Protein AF-0000000079733420 (afdb_homodimer)

Organism: Coffea canephora (NCBI:txid49390)

Secondary structure (DSSP, 8-state):
--SHHHHHHHHHHHHHHHS-TT----------S----HHHHHHHHHH---HHHHHHHHHHHHHHHHS-HHHHHHHHHHHHHHTT-EEEEEEEEE--TTS---EEEEEEEEEEE-SSSTT-EEEEEEETTTGGGG--SS--HHHHHHHHHS-SSEEE-HHHHHHHHHHHHHHHHHHHHHTT----GGGSHHHHHHHHH-S-EEEEP-------/--SHHHHHHHHHHHHHHHS-TT----------S----HHHHHHHHHH---HHHHHHHHHHHHHHHHS-HHHHHHHHHHHHHHTT-EEEEEEEEE--TTS---EEEEEEEEEEE-SSSTT-EEEEEEETTTGGGG--SS--HHHHHHHHTS-SSEEE-HHHHHHHHHHHHHHHHHHHHHTT----GGGSHHHHHHHHH-S-EEEEP-------

Radius of gyration: 23.43 Å; Cα contacts (8 Å, |Δi|>4): 504; chains: 2; bounding box: 50×66×61 Å

Sequence (424 aa):
MSSSDDEKLSQMIRDYIELDPSSPISSSKSLQVDQKSSFMYLQEILERVTVAESEILRKIFLYWKDLEPSKLRKWVVMNLGKDYYDASLCRTSWVTKFNRSSGEYEYIDVMMKNDATSDGAVRLIVDIDFRSQFELARPTPEYEELSNSLPSIFVGTELKLEKIISLVCSAAKESLRERGLHVPPWRKARYMHSKWLSENCKKISFPELGTIMSSSDDEKLSQMIRDYIELDPSSPISSSKSLQVDQKSSFMYLQEILERVTVAESEILRKIFLYWKDLEPSKLRKWVVMNLGKDYYDASLCRTSWVTKFNRSSGEYEYIDVMMKNDATSDGAVRLIVDIDFRSQFELARPTPEYEELSNSLPSIFVGTELKLEKIISLVCSAAKESLRERGLHVPPWRKARYMHSKWLSENCKKISFPELGTI

Foldseek 3Di:
DDDPVVVLLVLVVCVVVVVPLPPPPPPPPPPPPDDCPPVNVVVVVVSPADPVNSVVVVVVSVVVVVVPPVVVQVVVQLVCVVVVWPKFKKKFWDQPPPNPDTDMAIWMWTWDDDVVDNDDTAIKTKDQQPLSLLDDSDFDPVLVVVSVVDDRIDIGGLVVVLVSLVVSLVRVCVRQVVVVHHDDPSSHSVNVCRRGPNPRMDTDDDDNPPPD/DDDPVVVLLVVVVCVVVVVPLPPPPPPPPPPDPDDCPPVNVVVVVVSPADPVNSVVVVVVSVVVVVVPPVVVQVVVQLVCVVVVWPKFKKKFWDQDPVNPDTDMAIWMWTWDDDVVDNDDTAIKTKDQQPLSLLDDSDFDPVLVVVSVPDDRIDIGGLVVVLVSLVVSLVRVCVRQVVVVHHDDPSSHSVNVCRRGPNPRMDTDDDDNPPPD

Nearest PDB structures (foldseek):
  5lq6-assembly1_A  TM=3.287E-01  e=8.678E-01  Salmonella enterica
  8fny-assembly2_C  TM=2.662E-01  e=5.428E+00  Homo sapiens
  8fny-assembly1_A  TM=2.475E-01  e=5.116E+00  Homo sapiens
  8gm4-assembly1_A  TM=2.634E-01  e=6.876E+00  Homo sapiens
  8gm5-assembly1_A  TM=3.405E-01  e=4.259E+00  Homo sapiens

pLDDT: mean 72.01, std 22.73, range [22.3, 95.81]

Solvent-accessible surface area (backbone atoms only — not comparable to full-atom values): 24261 Å² total; per-residue (Å²): 136,70,72,62,72,59,43,53,62,43,42,58,47,38,52,58,59,60,47,40,90,68,65,64,78,60,81,64,72,80,68,67,91,68,81,72,50,74,52,57,56,50,49,55,58,69,65,65,65,51,71,70,35,50,51,54,50,51,50,50,49,51,48,50,61,58,50,29,64,63,54,52,51,48,49,51,31,50,53,37,39,73,72,71,41,55,45,38,40,31,36,16,54,45,75,43,95,73,82,60,67,66,51,71,31,76,37,36,38,34,52,36,78,37,79,88,47,90,83,43,70,43,62,31,42,36,30,83,60,40,28,69,73,63,65,63,96,74,56,37,71,69,43,47,54,45,44,66,67,44,50,48,60,38,57,36,38,67,68,58,48,51,53,48,43,50,52,50,24,52,45,48,46,52,27,28,48,75,68,72,43,78,75,52,67,80,54,33,48,71,46,53,42,39,48,80,69,38,86,52,57,42,76,55,86,70,80,73,75,73,83,123,136,71,71,61,73,59,45,55,61,44,42,58,47,38,52,58,57,59,46,40,88,66,63,64,76,65,77,61,73,79,68,68,92,67,83,74,51,73,52,58,57,49,49,54,58,68,66,67,67,49,71,70,37,48,51,55,50,50,51,52,50,53,46,49,62,58,49,29,64,64,54,52,49,47,48,51,30,52,52,37,39,74,71,71,41,54,44,38,40,32,35,16,57,46,76,42,87,84,78,54,71,63,49,72,32,76,38,35,39,32,54,37,77,39,79,87,48,92,83,44,70,43,62,32,42,35,30,82,61,40,27,69,73,63,64,63,96,74,57,36,72,68,43,45,55,45,44,64,66,45,51,49,61,38,57,36,38,67,68,57,48,49,53,48,42,53,52,50,25,52,45,48,46,53,26,29,48,76,69,73,42,78,75,54,67,80,54,33,47,71,46,54,42,37,48,79,67,37,87,54,59,42,77,54,86,69,81,73,74,70,83,124

Structure (mmCIF, N/CA/C/O backbone):
data_AF-0000000079733420-model_v1
#
loop_
_entity.id
_entity.type
_entity.pdbx_description
1 polymer 'Uncharacterized protein'
#
loop_
_atom_site.group_PDB
_atom_site.id
_atom_site.type_symbol
_atom_site.label_atom_id
_atom_site.label_alt_id
_atom_site.label_comp_id
_atom_site.label_asym_id
_atom_site.label_entity_id
_atom_site.label_seq_id
_atom_site.pdbx_PDB_ins_code
_atom_site.Cartn_x
_atom_site.Cartn_y
_atom_site.Cartn_z
_atom_site.occupancy
_atom_site.B_iso_or_equiv
_atom_site.auth_seq_id
_atom_site.auth_comp_id
_atom_site.auth_asym_id
_atom_site.auth_atom_id
_atom_site.pdbx_PDB_model_num
ATOM 1 N N . MET A 1 1 ? 20.828 -14.164 3.146 1 22.88 1 MET A N 1
ATOM 2 C CA . MET A 1 1 ? 19.922 -13.031 3.262 1 22.88 1 MET A CA 1
ATOM 3 C C . MET A 1 1 ? 20.109 -12.055 2.102 1 22.88 1 MET A C 1
ATOM 5 O O . MET A 1 1 ? 21.062 -11.273 2.092 1 22.88 1 MET A O 1
ATOM 9 N N . SER A 1 2 ? 19.938 -12.312 0.761 1 25.14 2 SER A N 1
ATOM 10 C CA . SER A 1 2 ? 20.844 -11.969 -0.325 1 25.14 2 SER A CA 1
ATOM 11 C C . SER A 1 2 ? 20.672 -10.516 -0.755 1 25.14 2 SER A C 1
ATOM 13 O O . SER A 1 2 ? 19.625 -9.906 -0.504 1 25.14 2 SER A O 1
ATOM 15 N N . SER A 1 3 ? 21.609 -9.914 -1.485 1 33.66 3 SER A N 1
ATOM 16 C CA . SER A 1 3 ? 21.969 -8.609 -2.029 1 33.66 3 SER A CA 1
ATOM 17 C C . SER A 1 3 ? 20.875 -8.055 -2.932 1 33.66 3 SER A C 1
ATOM 19 O O . SER A 1 3 ? 20.578 -6.859 -2.904 1 33.66 3 SER A O 1
ATOM 21 N N . SER A 1 4 ? 20.172 -9 -3.525 1 30.3 4 SER A N 1
ATOM 22 C CA . SER A 1 4 ? 19.453 -8.633 -4.742 1 30.3 4 SER A CA 1
ATOM 23 C C . SER A 1 4 ? 18.078 -8.047 -4.422 1 30.3 4 SER A C 1
ATOM 25 O O . SER A 1 4 ? 17.656 -7.066 -5.039 1 30.3 4 SER A O 1
ATOM 27 N N . ASP A 1 5 ? 17.5 -8.578 -3.537 1 29.23 5 ASP A N 1
ATOM 28 C CA . ASP A 1 5 ? 16.156 -8.094 -3.23 1 29.23 5 ASP A CA 1
ATOM 29 C C . ASP A 1 5 ? 16.219 -6.777 -2.455 1 29.23 5 ASP A C 1
ATOM 31 O O . ASP A 1 5 ? 15.25 -6.004 -2.465 1 29.23 5 ASP A O 1
ATOM 35 N N . ASP A 1 6 ? 17.25 -6.379 -1.826 1 35.16 6 ASP A N 1
ATOM 36 C CA . ASP A 1 6 ? 17.812 -5.137 -1.308 1 35.16 6 ASP A CA 1
ATOM 37 C C . ASP A 1 6 ? 18.047 -4.129 -2.432 1 35.16 6 ASP A C 1
ATOM 39 O O . ASP A 1 6 ? 17.812 -2.932 -2.258 1 35.16 6 ASP A O 1
ATOM 43 N N . GLU A 1 7 ? 18.266 -4.59 -3.6 1 36.72 7 GLU A N 1
ATOM 44 C CA . GLU A 1 7 ? 18.594 -3.754 -4.754 1 36.72 7 GLU A CA 1
ATOM 45 C C . GLU A 1 7 ? 17.328 -3.189 -5.398 1 36.72 7 GLU A C 1
ATOM 47 O O . GLU A 1 7 ? 17.281 -2.014 -5.766 1 36.72 7 GLU A O 1
ATOM 52 N N . LYS A 1 8 ? 16.297 -3.867 -5.43 1 31.86 8 LYS A N 1
ATOM 53 C CA . LYS A 1 8 ? 15.086 -3.41 -6.105 1 31.86 8 LYS A CA 1
ATOM 54 C C . LYS A 1 8 ? 14.312 -2.422 -5.238 1 31.86 8 LYS A C 1
ATOM 56 O O . LYS A 1 8 ? 13.875 -1.378 -5.723 1 31.86 8 LYS A O 1
ATOM 61 N N . LEU A 1 9 ? 14.094 -2.57 -4.047 1 32.12 9 LEU A N 1
ATOM 62 C CA . LEU A 1 9 ? 13.648 -1.549 -3.105 1 32.12 9 LEU A CA 1
ATOM 63 C C . LEU A 1 9 ? 14.641 -0.394 -3.049 1 32.12 9 LEU A C 1
ATOM 65 O O . LEU A 1 9 ? 14.242 0.773 -3.053 1 32.12 9 LEU A O 1
ATOM 69 N N . SER A 1 10 ? 15.836 -0.558 -3.221 1 34.22 10 SER A N 1
ATOM 70 C CA . SER A 1 10 ? 16.906 0.412 -3.428 1 34.22 10 SER A CA 1
ATOM 71 C C . SER A 1 10 ? 16.75 1.134 -4.762 1 34.22 10 SER A C 1
ATOM 73 O O . SER A 1 10 ? 16.969 2.346 -4.848 1 34.22 10 SER A O 1
ATOM 75 N N . GLN A 1 11 ? 16.312 0.5 -5.75 1 34.09 11 GLN A N 1
ATOM 76 C CA . GLN A 1 11 ? 16.109 1.166 -7.031 1 34.09 11 GLN A CA 1
ATOM 77 C C . GLN A 1 11 ? 14.836 2.014 -7.02 1 34.09 11 GLN A C 1
ATOM 79 O O . GLN A 1 11 ? 14.836 3.141 -7.52 1 34.09 11 GLN A O 1
ATOM 84 N N . MET A 1 12 ? 13.852 1.681 -6.48 1 33.12 12 MET A N 1
ATOM 85 C CA . MET A 1 12 ? 12.641 2.488 -6.375 1 33.12 12 MET A CA 1
ATOM 86 C C . MET A 1 12 ? 12.844 3.656 -5.418 1 33.12 12 MET A C 1
ATOM 88 O O . MET A 1 12 ? 12.414 4.777 -5.695 1 33.12 12 MET A O 1
ATOM 92 N N . ILE A 1 13 ? 13.586 3.445 -4.453 1 34.81 13 ILE A N 1
ATOM 93 C CA . ILE A 1 13 ? 14.117 4.496 -3.596 1 34.81 13 ILE A CA 1
ATOM 94 C C . ILE A 1 13 ? 15.156 5.312 -4.363 1 34.81 13 ILE A C 1
ATOM 96 O O . ILE A 1 13 ? 15.141 6.547 -4.324 1 34.81 13 ILE A O 1
ATOM 100 N N . ARG A 1 14 ? 16.062 4.723 -5.066 1 35 14 ARG A N 1
ATOM 101 C CA . ARG A 1 14 ? 17.031 5.418 -5.918 1 35 14 ARG A CA 1
ATOM 102 C C . ARG A 1 14 ? 16.312 6.172 -7.039 1 35 14 ARG A C 1
ATOM 104 O O . ARG A 1 14 ? 16.672 7.309 -7.352 1 35 14 ARG A O 1
ATOM 111 N N . ASP A 1 15 ? 15.492 5.602 -7.707 1 33.59 15 ASP A N 1
ATOM 112 C CA . ASP A 1 15 ? 14.719 6.336 -8.703 1 33.59 15 ASP A CA 1
ATOM 113 C C . ASP A 1 15 ? 13.984 7.512 -8.062 1 33.59 15 ASP A C 1
ATOM 115 O O . ASP A 1 15 ? 13.914 8.602 -8.641 1 33.59 15 ASP A O 1
ATOM 119 N N . TYR A 1 16 ? 13.375 7.367 -6.977 1 31.88 16 TYR A N 1
ATOM 120 C CA . TYR A 1 16 ? 12.82 8.477 -6.203 1 31.88 16 TYR A CA 1
ATOM 121 C C . TYR A 1 16 ? 13.914 9.438 -5.762 1 31.88 16 TYR A C 1
ATOM 123 O O . TYR A 1 16 ? 13.742 10.656 -5.824 1 31.88 16 TYR A O 1
ATOM 131 N N . ILE A 1 17 ? 14.969 8.93 -5.168 1 32.16 17 ILE A N 1
ATOM 132 C CA . ILE A 1 17 ? 16.125 9.758 -4.871 1 32.16 17 ILE A CA 1
ATOM 133 C C . ILE A 1 17 ? 16.719 10.312 -6.168 1 32.16 17 ILE A C 1
ATOM 135 O O . ILE A 1 17 ? 17.172 11.461 -6.215 1 32.16 17 ILE A O 1
ATOM 139 N N . GLU A 1 18 ? 16.953 9.406 -7.109 1 31.8 18 GLU A N 1
ATOM 140 C CA . GLU A 1 18 ? 17.5 9.891 -8.375 1 31.8 18 GLU A CA 1
ATOM 141 C C . GLU A 1 18 ? 16.516 10.797 -9.094 1 31.8 18 GLU A C 1
ATOM 143 O O . GLU A 1 18 ? 16.844 11.406 -10.109 1 31.8 18 GLU A O 1
ATOM 148 N N . LEU A 1 19 ? 15.266 10.555 -8.906 1 29.98 19 LEU A N 1
ATOM 149 C CA . LEU A 1 19 ? 14.555 11.75 -9.328 1 29.98 19 LEU A CA 1
ATOM 150 C C . LEU A 1 19 ? 15.164 13 -8.711 1 29.98 19 LEU A C 1
ATOM 152 O O . LEU A 1 19 ? 15.133 13.172 -7.488 1 29.98 19 LEU A O 1
ATOM 156 N N . ASP A 1 20 ? 16.312 13.133 -9.102 1 28.61 20 ASP A N 1
ATOM 157 C CA . ASP A 1 20 ? 17.031 14.391 -8.898 1 28.61 20 ASP A CA 1
ATOM 158 C C . ASP A 1 20 ? 16.062 15.539 -8.641 1 28.61 20 ASP A C 1
ATOM 160 O O . ASP A 1 20 ? 15.188 15.828 -9.469 1 28.61 20 ASP A O 1
ATOM 164 N N . PRO A 1 21 ? 15.828 15.859 -7.391 1 28.86 21 PRO A N 1
ATOM 165 C CA . PRO A 1 21 ? 15.164 17.156 -7.266 1 28.86 21 PRO A CA 1
ATOM 166 C C . PRO A 1 21 ? 15.531 18.109 -8.398 1 28.86 21 PRO A C 1
ATOM 168 O O . PRO A 1 21 ? 14.898 19.172 -8.547 1 28.86 21 PRO A O 1
ATOM 171 N N . SER A 1 22 ? 16.766 17.906 -8.859 1 29.06 22 SER A N 1
ATOM 172 C CA . SER A 1 22 ? 17.266 18.906 -9.797 1 29.06 22 SER A CA 1
ATOM 173 C C . SER A 1 22 ? 16.609 18.766 -11.164 1 29.06 22 SER A C 1
ATOM 175 O O . SER A 1 22 ? 16.906 19.531 -12.086 1 29.06 22 SER A O 1
ATOM 177 N N . SER A 1 23 ? 16.438 17.531 -11.578 1 27.56 23 SER A N 1
ATOM 178 C CA . SER A 1 23 ? 16.203 17.719 -13 1 27.56 23 SER A CA 1
ATOM 179 C C . SER A 1 23 ? 14.875 18.422 -13.258 1 27.56 23 SER A C 1
ATOM 181 O O . SER A 1 23 ? 13.812 17.906 -12.891 1 27.56 23 SER A O 1
ATOM 183 N N . PRO A 1 24 ? 15.016 19.672 -13.414 1 26.53 24 PRO A N 1
ATOM 184 C CA . PRO A 1 24 ? 13.953 20.578 -13.875 1 26.53 24 PRO A CA 1
ATOM 185 C C . PRO A 1 24 ? 13.172 20 -15.062 1 26.53 24 PRO A C 1
ATOM 187 O O . PRO A 1 24 ? 13.766 19.609 -16.062 1 26.53 24 PRO A O 1
ATOM 190 N N . ILE A 1 25 ? 12.469 19 -14.953 1 26.33 25 ILE A N 1
ATOM 191 C CA . ILE A 1 25 ? 11.734 18.797 -16.203 1 26.33 25 ILE A CA 1
ATOM 192 C C . ILE A 1 25 ? 11.383 20.141 -16.828 1 26.33 25 ILE A C 1
ATOM 194 O O . ILE A 1 25 ? 10.703 20.953 -16.203 1 26.33 25 ILE A O 1
ATOM 198 N N . SER A 1 26 ? 12.344 20.516 -17.516 1 24.17 26 SER A N 1
ATOM 199 C CA . SER A 1 26 ? 12.273 21.672 -18.391 1 24.17 26 SER A CA 1
ATOM 200 C C . SER A 1 26 ? 11.055 21.594 -19.312 1 24.17 26 SER A C 1
ATOM 202 O O . SER A 1 26 ? 11.023 22.234 -20.375 1 24.17 26 SER A O 1
ATOM 204 N N . SER A 1 27 ? 10.117 20.797 -19.203 1 25.17 27 SER A N 1
ATOM 205 C CA . SER A 1 27 ? 9.266 20.984 -20.375 1 25.17 27 SER A CA 1
ATOM 206 C C . SER A 1 27 ? 8.883 22.453 -20.531 1 25.17 27 SER A C 1
ATOM 208 O O . SER A 1 27 ? 8.289 23.062 -19.641 1 25.17 27 SER A O 1
ATOM 210 N N . SER A 1 28 ? 9.727 23.203 -21.125 1 23.03 28 SER A N 1
ATOM 211 C CA . SER A 1 28 ? 9.531 24.531 -21.703 1 23.03 28 SER A CA 1
ATOM 212 C C . SER A 1 28 ? 8.234 24.594 -22.484 1 23.03 28 SER A C 1
ATOM 214 O O . SER A 1 28 ? 8.102 25.406 -23.406 1 23.03 28 SER A O 1
ATOM 216 N N . LYS A 1 29 ? 7.543 23.469 -22.844 1 27 29 LYS A N 1
ATOM 217 C CA . LYS A 1 29 ? 6.633 23.953 -23.875 1 27 29 LYS A CA 1
ATOM 218 C C . LYS A 1 29 ? 5.992 25.281 -23.469 1 27 29 LYS A C 1
ATOM 220 O O . LYS A 1 29 ? 5.859 25.578 -22.281 1 27 29 LYS A O 1
ATOM 225 N N . SER A 1 30 ? 5.922 26.188 -24.234 1 27.62 30 SER A N 1
ATOM 226 C CA . SER A 1 30 ? 5.316 27.516 -24.344 1 27.62 30 SER A CA 1
ATOM 227 C C . SER A 1 30 ? 3.969 27.562 -23.625 1 27.62 30 SER A C 1
ATOM 229 O O . SER A 1 30 ? 2.998 26.953 -24.078 1 27.62 30 SER A O 1
ATOM 231 N N . LEU A 1 31 ? 3.938 27.344 -22.375 1 28.11 31 LEU A N 1
ATOM 232 C CA . LEU A 1 31 ? 2.693 27.609 -21.656 1 28.11 31 LEU A CA 1
ATOM 233 C C . LEU A 1 31 ? 2.086 28.938 -22.094 1 28.11 31 LEU A C 1
ATOM 235 O O . LEU A 1 31 ? 2.736 29.984 -21.984 1 28.11 31 LEU A O 1
ATOM 239 N N . GLN A 1 32 ? 1.433 29 -23.078 1 30.58 32 GLN A N 1
ATOM 240 C CA . GLN A 1 32 ? 0.5 30.109 -23.125 1 30.58 32 GLN A CA 1
ATOM 241 C C . GLN A 1 32 ? 0.04 30.516 -21.734 1 30.58 32 GLN A C 1
ATOM 243 O O . GLN A 1 32 ? 0.014 29.688 -20.828 1 30.58 32 GLN A O 1
ATOM 248 N N . VAL A 1 33 ? 0.046 31.609 -21.156 1 34.84 33 VAL A N 1
ATOM 249 C CA . VAL A 1 33 ? -0.243 32.344 -19.906 1 34.84 33 VAL A CA 1
ATOM 250 C C . VAL A 1 33 ? -1.39 31.656 -19.172 1 34.84 33 VAL A C 1
ATOM 252 O O . VAL A 1 33 ? -1.963 32.219 -18.234 1 34.84 33 VAL A O 1
ATOM 255 N N . ASP A 1 34 ? -2.207 30.609 -19.625 1 39.47 34 ASP A N 1
ATOM 256 C CA . ASP A 1 34 ? -3.543 30.219 -19.188 1 39.47 34 ASP A CA 1
ATOM 257 C C . ASP A 1 34 ? -3.514 29.688 -17.75 1 39.47 34 ASP A C 1
ATOM 259 O O . ASP A 1 34 ? -2.457 29.297 -17.25 1 39.47 34 ASP A O 1
ATOM 263 N N . GLN A 1 35 ? -4.688 29.5 -16.875 1 47.19 35 GLN A N 1
ATOM 264 C CA . GLN A 1 35 ? -5.117 29.203 -15.516 1 47.19 35 GLN A CA 1
ATOM 265 C C . GLN A 1 35 ? -4.449 27.938 -15 1 47.19 35 GLN A C 1
ATOM 267 O O . GLN A 1 35 ? -4.656 26.844 -15.547 1 47.19 35 GLN A O 1
ATOM 272 N N . LYS A 1 36 ? -3.33 27.922 -14.656 1 59.25 36 LYS A N 1
ATOM 273 C CA . LYS A 1 36 ? -2.611 26.797 -14.078 1 59.25 36 LYS A CA 1
ATOM 274 C C . LYS A 1 36 ? -3.578 25.797 -13.445 1 59.25 36 LYS A C 1
ATOM 276 O O . LYS A 1 36 ? -4.414 26.172 -12.625 1 59.25 36 LYS A O 1
ATOM 281 N N . SER A 1 37 ? -3.799 24.641 -14.125 1 78.06 37 SER A N 1
ATOM 282 C CA . SER A 1 37 ? -4.699 23.594 -13.641 1 78.06 37 SER A CA 1
ATOM 283 C C . SER A 1 37 ? -4.375 23.203 -12.203 1 78.06 37 SER A C 1
ATOM 285 O O . SER A 1 37 ? -3.268 23.453 -11.727 1 78.06 37 SER A O 1
ATOM 287 N N . SER A 1 38 ? -5.301 23.078 -11.391 1 84.56 38 SER A N 1
ATOM 288 C CA . SER A 1 38 ? -5.18 22.594 -10.023 1 84.56 38 SER A CA 1
ATOM 289 C C . SER A 1 38 ? -4.121 21.5 -9.922 1 84.56 38 SER A C 1
ATOM 291 O O . SER A 1 38 ? -3.398 21.422 -8.922 1 84.56 38 SER A O 1
ATOM 293 N N . PHE A 1 39 ? -3.844 20.859 -10.992 1 84.31 39 PHE A N 1
ATOM 294 C CA . PHE A 1 39 ? -2.883 19.75 -11.016 1 84.31 39 PHE A CA 1
ATOM 295 C C . PHE A 1 39 ? -1.454 20.281 -10.984 1 84.31 39 PHE A C 1
ATOM 297 O O . PHE A 1 39 ? -0.616 19.797 -10.234 1 84.31 39 PHE A O 1
ATOM 304 N N . MET A 1 40 ? -1.224 21.25 -11.766 1 84 40 MET A N 1
ATOM 305 C CA . MET A 1 40 ? 0.126 21.797 -11.828 1 84 40 MET A CA 1
ATOM 306 C C . MET A 1 40 ? 0.517 22.438 -10.5 1 84 40 MET A C 1
ATOM 308 O O . MET A 1 40 ? 1.657 22.312 -10.055 1 84 40 MET A O 1
ATOM 312 N N . TYR A 1 41 ? -0.416 23.172 -9.922 1 89.44 41 TYR A N 1
ATOM 313 C CA . TYR A 1 41 ? -0.157 23.781 -8.617 1 89.44 41 TYR A CA 1
ATOM 314 C C . TYR A 1 41 ? 0.137 22.719 -7.566 1 89.44 41 TYR A C 1
ATOM 316 O O . TYR A 1 41 ? 1.059 22.875 -6.762 1 89.44 41 TYR A O 1
ATOM 324 N N . LEU A 1 42 ? -0.639 21.688 -7.59 1 90.81 42 LEU A N 1
ATOM 325 C CA . LEU A 1 42 ? -0.417 20.594 -6.641 1 90.81 42 LEU A CA 1
ATOM 326 C C . LEU A 1 42 ? 0.97 19.984 -6.82 1 90.81 42 LEU A C 1
ATOM 328 O O . LEU A 1 42 ? 1.672 19.734 -5.84 1 90.81 42 LEU A O 1
ATOM 332 N N . GLN A 1 43 ? 1.34 19.828 -8.047 1 82.06 43 GLN A N 1
ATOM 333 C CA . GLN A 1 43 ? 2.65 19.25 -8.336 1 82.06 43 GLN A CA 1
ATOM 334 C C . GLN A 1 43 ? 3.77 20.125 -7.789 1 82.06 43 GLN A C 1
ATOM 336 O O . GLN A 1 43 ? 4.762 19.625 -7.258 1 82.06 43 GLN A O 1
ATOM 341 N N . GLU A 1 44 ? 3.562 21.391 -7.949 1 84.38 44 GLU A N 1
ATOM 342 C CA . GLU A 1 44 ? 4.559 22.328 -7.438 1 84.38 44 GLU A CA 1
ATOM 343 C C . GLU A 1 44 ? 4.703 22.219 -5.922 1 84.38 44 GLU A C 1
ATOM 345 O O . GLU A 1 44 ? 5.816 22.234 -5.395 1 84.38 44 GLU A O 1
ATOM 350 N N . ILE A 1 45 ? 3.631 22.125 -5.223 1 88 45 ILE A N 1
ATOM 351 C CA . ILE A 1 45 ? 3.637 22 -3.771 1 88 45 ILE A CA 1
ATOM 352 C C . ILE A 1 45 ? 4.348 20.703 -3.371 1 88 45 ILE A C 1
ATOM 354 O O . ILE A 1 45 ? 5.211 20.719 -2.49 1 88 45 ILE A O 1
ATOM 358 N N . LEU A 1 46 ? 4.008 19.641 -4.035 1 84.69 46 LEU A N 1
ATOM 359 C CA . LEU A 1 46 ? 4.512 18.312 -3.684 1 84.69 46 LEU A CA 1
ATOM 360 C C . LEU A 1 46 ? 5.996 18.188 -4.016 1 84.69 46 LEU A C 1
ATOM 362 O O . LEU A 1 46 ? 6.719 17.422 -3.367 1 84.69 46 LEU A O 1
ATOM 366 N N . GLU A 1 47 ? 6.434 18.922 -4.965 1 79.25 47 GLU A N 1
ATOM 367 C CA . GLU A 1 47 ? 7.816 18.844 -5.418 1 79.25 47 GLU A CA 1
ATOM 368 C C . GLU A 1 47 ? 8.75 19.594 -4.477 1 79.25 47 GLU A C 1
ATOM 370 O O . GLU A 1 47 ? 9.961 19.375 -4.488 1 79.25 47 GLU A O 1
ATOM 375 N N . ARG A 1 48 ? 8.195 20.469 -3.748 1 82.19 48 ARG A N 1
ATOM 376 C CA . ARG A 1 48 ? 8.992 21.203 -2.766 1 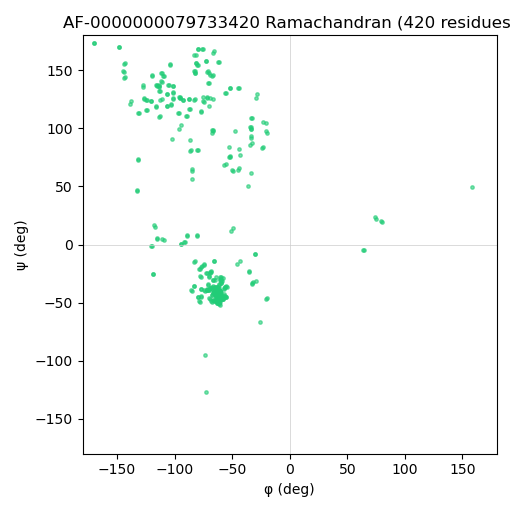82.19 48 ARG A CA 1
ATOM 377 C C . ARG A 1 48 ? 9.195 20.375 -1.503 1 82.19 48 ARG A C 1
ATOM 379 O O . ARG A 1 48 ? 8.477 20.547 -0.519 1 82.19 48 ARG A O 1
ATOM 386 N N . VAL A 1 49 ? 10.164 19.469 -1.549 1 82.56 49 VAL A N 1
ATOM 387 C CA . VAL A 1 49 ? 10.438 18.578 -0.426 1 82.56 49 VAL A CA 1
ATOM 388 C C . VAL A 1 49 ? 11.672 19.047 0.328 1 82.56 49 VAL A C 1
ATOM 390 O O . VAL A 1 49 ? 12.742 19.219 -0.264 1 82.56 49 VAL A O 1
ATOM 393 N N . THR A 1 50 ? 11.516 19.344 1.583 1 81.56 50 THR A N 1
ATOM 394 C CA . THR A 1 50 ? 12.633 19.766 2.41 1 81.56 50 THR A CA 1
ATOM 395 C C . THR A 1 50 ? 13.516 18.578 2.787 1 81.56 50 THR A C 1
ATOM 397 O O . THR A 1 50 ? 13.117 17.438 2.594 1 81.56 50 THR A O 1
ATOM 400 N N . VAL A 1 51 ? 14.688 18.844 3.338 1 80.19 51 VAL A N 1
ATOM 401 C CA . VAL A 1 51 ? 15.617 17.812 3.781 1 80.19 51 VAL A CA 1
ATOM 402 C C . VAL A 1 51 ? 14.977 17 4.906 1 80.19 51 VAL A C 1
ATOM 404 O O . VAL A 1 51 ? 15.078 15.766 4.926 1 80.19 51 VAL A O 1
ATOM 407 N N . ALA A 1 52 ? 14.305 17.75 5.812 1 87.56 52 ALA A N 1
ATOM 408 C CA . ALA A 1 52 ? 13.656 17.094 6.945 1 87.56 52 ALA A CA 1
ATOM 409 C C . ALA A 1 52 ? 12.57 16.141 6.469 1 87.56 52 ALA A C 1
ATOM 411 O O . ALA A 1 52 ? 12.477 15 6.945 1 87.56 52 ALA A O 1
ATOM 412 N N . GLU A 1 53 ? 11.742 16.578 5.531 1 86.06 53 GLU A N 1
ATOM 413 C CA . GLU A 1 53 ? 10.688 15.734 4.977 1 86.06 53 GLU A CA 1
ATOM 414 C C . GLU A 1 53 ? 11.273 14.492 4.309 1 86.06 53 GLU A C 1
ATOM 416 O O . GLU A 1 53 ? 10.781 13.383 4.52 1 86.06 53 GLU A O 1
ATOM 421 N N . SER A 1 54 ? 12.289 14.617 3.578 1 79.25 54 SER A N 1
ATOM 422 C CA . SER A 1 54 ? 12.93 13.516 2.855 1 79.25 54 SER A CA 1
ATOM 423 C C . SER A 1 54 ? 13.523 12.492 3.816 1 79.25 54 SER A C 1
ATOM 425 O O . SER A 1 54 ? 13.445 11.289 3.57 1 79.25 54 SER A O 1
ATOM 427 N N . GLU A 1 55 ? 14.109 12.992 4.824 1 82.44 55 GLU A N 1
ATOM 428 C CA . GLU A 1 55 ? 14.719 12.109 5.809 1 82.44 55 GLU A CA 1
ATOM 429 C C . GLU A 1 55 ? 13.672 11.211 6.465 1 82.44 55 GLU A C 1
ATOM 431 O O . GLU A 1 55 ? 13.844 9.992 6.539 1 82.44 55 GLU A O 1
ATOM 436 N N . ILE A 1 56 ? 12.602 11.781 6.93 1 89.94 56 ILE A N 1
ATOM 437 C CA . ILE A 1 56 ? 11.555 11.031 7.605 1 89.94 56 ILE A CA 1
ATOM 438 C C . ILE A 1 56 ? 10.891 10.062 6.625 1 89.94 56 ILE A C 1
ATOM 440 O O . ILE A 1 56 ? 10.625 8.906 6.969 1 89.94 56 ILE A O 1
ATOM 444 N N . LEU A 1 57 ? 10.68 10.516 5.434 1 83.81 57 LEU A N 1
ATOM 445 C CA . LEU A 1 57 ? 10.078 9.656 4.422 1 83.81 57 LEU A CA 1
ATOM 446 C C . LEU A 1 57 ? 10.977 8.453 4.129 1 83.81 57 LEU A C 1
ATOM 448 O O . LEU A 1 57 ? 10.492 7.328 4.027 1 83.81 57 LEU A O 1
ATOM 452 N N . ARG A 1 58 ? 12.227 8.695 4.078 1 75.12 58 ARG A N 1
ATOM 453 C CA . ARG A 1 58 ? 13.18 7.625 3.834 1 75.12 58 ARG A CA 1
ATOM 454 C C . ARG A 1 58 ? 13.172 6.605 4.969 1 75.12 58 ARG A C 1
ATOM 456 O O . ARG A 1 58 ? 13.203 5.398 4.73 1 75.12 58 ARG A O 1
ATOM 463 N N . LYS A 1 59 ? 13.133 7.09 6.172 1 82.25 59 LYS A N 1
ATOM 464 C CA . LYS A 1 59 ? 13.086 6.195 7.324 1 82.25 59 LYS A CA 1
ATOM 465 C C . LYS A 1 59 ? 11.828 5.332 7.293 1 82.25 59 LYS A C 1
ATOM 467 O O . LYS A 1 59 ? 11.891 4.121 7.523 1 82.25 59 LYS A O 1
ATOM 472 N N . ILE A 1 60 ? 10.703 5.922 7.023 1 82 60 ILE A N 1
ATOM 473 C CA . ILE A 1 60 ? 9.438 5.195 6.98 1 82 60 ILE A CA 1
ATOM 474 C C . ILE A 1 60 ? 9.5 4.117 5.898 1 82 60 ILE A C 1
ATOM 476 O O . ILE A 1 60 ? 9.07 2.982 6.117 1 82 60 ILE A O 1
ATOM 480 N N . PHE A 1 61 ? 10.062 4.477 4.883 1 67.38 61 PHE A N 1
ATOM 481 C CA . PHE A 1 61 ? 10.203 3.516 3.793 1 67.38 61 PHE A CA 1
ATOM 482 C C . PHE A 1 61 ? 11.086 2.348 4.207 1 67.38 61 PHE A C 1
ATOM 484 O O . PHE A 1 61 ? 10.805 1.195 3.877 1 67.38 61 PHE A O 1
ATOM 491 N N . LEU A 1 62 ? 12.117 2.711 4.898 1 68.06 62 LEU A N 1
ATOM 492 C CA . LEU A 1 62 ? 13.008 1.668 5.398 1 68.06 62 LEU A CA 1
ATOM 493 C C . LEU A 1 62 ? 12.273 0.753 6.375 1 68.06 62 LEU A C 1
ATOM 495 O O . LEU A 1 62 ? 12.453 -0.467 6.34 1 68.06 62 LEU A O 1
ATOM 499 N N . TYR A 1 63 ? 11.414 1.387 7.199 1 70.56 63 TYR A N 1
ATOM 500 C CA . TYR A 1 63 ? 10.625 0.58 8.125 1 70.56 63 TYR A CA 1
ATOM 501 C C . TYR A 1 63 ? 9.688 -0.357 7.375 1 70.56 63 TYR A C 1
ATOM 503 O O . TYR A 1 63 ? 9.508 -1.511 7.77 1 70.56 63 TYR A O 1
ATOM 511 N N . TRP A 1 64 ? 9.086 0.258 6.414 1 61.31 64 TRP A N 1
ATOM 512 C CA . TRP A 1 64 ? 8.148 -0.501 5.594 1 61.31 64 TRP A CA 1
ATOM 513 C C . TRP A 1 64 ? 8.836 -1.684 4.926 1 61.31 64 TRP A C 1
ATOM 515 O O . TRP A 1 64 ? 8.281 -2.781 4.859 1 61.31 64 TRP A O 1
ATOM 525 N N . LYS A 1 65 ? 9.906 -1.271 4.473 1 54.19 65 LYS A N 1
ATOM 526 C CA . LYS A 1 65 ? 10.695 -2.322 3.834 1 54.19 65 LYS A CA 1
ATOM 527 C C . LYS A 1 65 ? 10.977 -3.469 4.801 1 54.19 65 LYS A C 1
ATOM 529 O O . LYS A 1 65 ? 11 -4.633 4.398 1 54.19 65 LYS A O 1
ATOM 534 N N . ASP A 1 66 ? 11.188 -2.84 6.008 1 51.06 66 ASP A N 1
ATOM 535 C CA . ASP A 1 66 ? 11.492 -3.83 7.035 1 51.06 66 ASP A CA 1
ATOM 536 C C . ASP A 1 66 ? 10.227 -4.547 7.504 1 51.06 66 ASP A C 1
ATOM 538 O O . ASP A 1 66 ? 10.305 -5.566 8.188 1 51.06 66 ASP A O 1
ATOM 542 N N . LEU A 1 67 ? 9.164 -3.643 7.305 1 52.81 67 LEU A N 1
ATOM 543 C CA . LEU A 1 67 ? 7.93 -4.387 7.535 1 52.81 67 LEU A CA 1
ATOM 544 C C . LEU A 1 67 ? 7.848 -5.602 6.617 1 52.81 67 LEU A C 1
ATOM 546 O O . LEU A 1 67 ? 7.91 -5.465 5.395 1 52.81 67 LEU A O 1
ATOM 550 N N . GLU A 1 68 ? 8.664 -6.438 6.898 1 55.06 68 GLU A N 1
ATOM 551 C CA . GLU A 1 68 ? 9.031 -7.648 6.172 1 55.06 68 GLU A CA 1
ATOM 552 C C . GLU A 1 68 ? 7.824 -8.258 5.469 1 55.06 68 GLU A C 1
ATOM 554 O O . GLU A 1 68 ? 6.844 -8.633 6.113 1 55.06 68 GLU A O 1
ATOM 559 N N . PRO A 1 69 ? 7.828 -7.914 3.996 1 59.47 69 PRO A N 1
ATOM 560 C CA . PRO A 1 69 ? 6.801 -8.664 3.273 1 59.47 69 PRO A CA 1
ATOM 561 C C . PRO A 1 69 ? 6.566 -10.055 3.857 1 59.47 69 PRO A C 1
ATOM 563 O O . PRO A 1 69 ? 5.43 -10.539 3.881 1 59.47 69 PRO A O 1
ATOM 566 N N . SER A 1 70 ? 7.676 -10.516 4.316 1 65.38 70 SER A N 1
ATOM 567 C CA . SER A 1 70 ? 7.562 -11.844 4.902 1 65.38 70 SER A CA 1
ATOM 568 C C . SER A 1 70 ? 6.676 -11.828 6.145 1 65.38 70 SER A C 1
ATOM 570 O O . SER A 1 70 ? 5.887 -12.75 6.363 1 65.38 70 SER A O 1
ATOM 572 N N . LYS A 1 71 ? 6.805 -10.719 6.898 1 67.56 71 LYS A N 1
ATOM 573 C CA . LYS A 1 71 ? 5.973 -10.617 8.094 1 67.56 71 LYS A CA 1
ATOM 574 C C . LYS A 1 71 ? 4.504 -10.43 7.723 1 67.56 71 LYS A C 1
ATOM 576 O O . LYS A 1 71 ? 3.619 -10.992 8.375 1 67.56 71 LYS A O 1
ATOM 581 N N . LEU A 1 72 ? 4.371 -9.672 6.684 1 72.5 72 LEU A N 1
ATOM 582 C CA . LEU A 1 72 ? 3.004 -9.453 6.227 1 72.5 72 LEU A CA 1
ATOM 583 C C . LEU A 1 72 ? 2.393 -10.742 5.691 1 72.5 72 LEU A C 1
ATOM 585 O O . LEU A 1 72 ? 1.226 -11.039 5.961 1 72.5 72 LEU A O 1
ATOM 589 N N . ARG A 1 73 ? 3.178 -11.453 4.957 1 82.25 73 ARG A N 1
ATOM 590 C CA . ARG A 1 73 ? 2.711 -12.742 4.453 1 82.25 73 ARG A CA 1
ATOM 591 C C . ARG A 1 73 ? 2.365 -13.68 5.602 1 82.25 73 ARG A C 1
ATOM 593 O O . ARG A 1 73 ? 1.333 -14.359 5.57 1 82.25 73 ARG A O 1
ATOM 600 N N . LYS A 1 74 ? 3.242 -13.617 6.523 1 78.56 74 LYS A N 1
ATOM 601 C CA . LYS A 1 74 ? 3.002 -14.461 7.695 1 78.56 74 LYS A CA 1
ATOM 602 C C . LYS A 1 74 ? 1.725 -14.039 8.414 1 78.56 74 LYS A C 1
ATOM 604 O O . LYS A 1 74 ? 0.944 -14.891 8.852 1 78.56 74 LYS A O 1
ATOM 609 N N . TRP A 1 75 ? 1.572 -12.859 8.484 1 76.5 75 TRP A N 1
ATOM 610 C CA . TRP A 1 75 ? 0.378 -12.312 9.125 1 76.5 75 TRP A CA 1
ATOM 611 C C . TRP A 1 75 ? -0.881 -12.742 8.375 1 76.5 75 TRP A C 1
ATOM 613 O O . TRP A 1 75 ? -1.874 -13.133 8.992 1 76.5 75 TRP A O 1
ATOM 623 N N . VAL A 1 76 ? -0.877 -12.633 7.156 1 82.62 76 VAL A N 1
ATOM 624 C CA . VAL A 1 76 ? -2.018 -13.031 6.34 1 82.62 76 VAL A CA 1
ATOM 625 C C . VAL A 1 76 ? -2.301 -14.516 6.539 1 82.62 76 VAL A C 1
ATOM 627 O O . VAL A 1 76 ? -3.451 -14.922 6.727 1 82.62 76 VAL A O 1
ATOM 630 N N . VAL A 1 77 ? -1.222 -15.281 6.492 1 88 77 VAL A N 1
ATOM 631 C CA . VAL A 1 77 ? -1.358 -16.719 6.66 1 88 77 VAL A CA 1
ATOM 632 C C . VAL A 1 77 ? -1.979 -17.031 8.016 1 88 77 VAL A C 1
ATOM 634 O O . VAL A 1 77 ? -2.885 -17.859 8.125 1 88 77 VAL A O 1
ATOM 637 N N . MET A 1 78 ? -1.5 -16.359 8.969 1 81.56 78 MET A N 1
ATOM 638 C CA . MET A 1 78 ? -2 -16.578 10.32 1 81.56 78 MET A CA 1
ATOM 639 C C . MET A 1 78 ? -3.48 -16.219 10.414 1 81.56 78 MET A C 1
ATOM 641 O O . MET A 1 78 ? -4.266 -16.984 11 1 81.56 78 MET A O 1
ATOM 645 N N . ASN A 1 79 ? -3.893 -15.195 9.844 1 82.75 79 ASN A N 1
ATOM 646 C CA . ASN A 1 79 ? -5.285 -14.766 9.922 1 82.75 79 ASN A CA 1
ATOM 647 C C . ASN A 1 79 ? -6.199 -15.68 9.102 1 82.75 79 ASN A C 1
ATOM 649 O O . ASN A 1 79 ? -7.316 -15.977 9.523 1 82.75 79 ASN A O 1
ATOM 653 N N . LEU A 1 80 ? -5.711 -16.078 7.996 1 88.94 80 LEU A N 1
ATOM 654 C CA . LEU A 1 80 ? -6.469 -17.047 7.219 1 88.94 80 LEU A CA 1
ATOM 655 C C . LEU A 1 80 ? -6.664 -18.344 8.008 1 88.94 80 LEU A C 1
ATOM 657 O O . LEU A 1 80 ? -7.734 -18.953 7.957 1 88.94 80 LEU A O 1
ATOM 661 N N . GLY A 1 81 ? -5.59 -18.75 8.695 1 87.94 81 GLY A N 1
ATOM 662 C CA . GLY A 1 81 ? -5.672 -19.922 9.555 1 87.94 81 GLY A CA 1
ATOM 663 C C . GLY A 1 81 ? -6.703 -19.766 10.664 1 87.94 81 GLY A C 1
ATOM 664 O O . GLY A 1 81 ? -7.457 -20.703 10.938 1 87.94 81 GLY A O 1
ATOM 665 N N . LYS A 1 82 ? -6.699 -18.672 11.234 1 83.69 82 LYS A N 1
ATOM 666 C CA . LYS A 1 82 ? -7.688 -18.391 12.273 1 83.69 82 LYS A CA 1
ATOM 667 C C . LYS A 1 82 ? -9.109 -18.5 11.727 1 83.69 82 LYS A C 1
ATOM 669 O O . LYS A 1 82 ? -10.031 -18.875 12.445 1 83.69 82 LYS A O 1
ATOM 674 N N . ASP A 1 83 ? -9.258 -18.156 10.508 1 87.88 83 ASP A N 1
ATOM 675 C CA . ASP A 1 83 ? -10.562 -18.234 9.852 1 87.88 83 ASP A CA 1
ATOM 676 C C . ASP A 1 83 ? -10.781 -19.594 9.219 1 87.88 83 ASP A C 1
ATOM 678 O O . ASP A 1 83 ? -11.664 -19.766 8.367 1 87.88 83 ASP A O 1
ATOM 682 N N . TYR A 1 84 ? -9.883 -20.562 9.453 1 90.56 84 TYR A N 1
ATOM 683 C CA . TYR A 1 84 ? -10.016 -21.984 9.148 1 90.56 84 TYR A CA 1
ATOM 684 C C . TYR A 1 84 ? -9.742 -22.25 7.676 1 90.56 84 TYR A C 1
ATOM 686 O O . TYR A 1 84 ? -10.273 -23.203 7.098 1 90.56 84 TYR A O 1
ATOM 694 N N . TYR A 1 85 ? -9.055 -21.312 7.039 1 90.5 85 TYR A N 1
ATOM 695 C CA . TYR A 1 85 ? -8.547 -21.609 5.707 1 90.5 85 TYR A CA 1
ATOM 696 C C . TYR A 1 85 ? -7.234 -22.391 5.785 1 90.5 85 TYR A C 1
ATOM 698 O O . TYR A 1 85 ? -6.422 -22.156 6.68 1 90.5 85 TYR A O 1
ATOM 706 N N . ASP A 1 86 ? -7.109 -23.219 4.777 1 92.81 86 ASP A N 1
ATOM 707 C CA . ASP A 1 86 ? -5.852 -23.953 4.664 1 92.81 86 ASP A CA 1
ATOM 708 C C . ASP A 1 86 ? -4.809 -23.141 3.895 1 92.81 86 ASP A C 1
ATOM 710 O O . ASP A 1 86 ? -4.66 -23.297 2.684 1 92.81 86 ASP A O 1
ATOM 714 N N . ALA A 1 87 ? -4.215 -22.234 4.672 1 93.94 87 ALA A N 1
ATOM 715 C CA . ALA A 1 87 ? -3.213 -21.344 4.09 1 93.94 87 ALA A CA 1
ATOM 716 C C . ALA A 1 87 ? -1.814 -21.688 4.594 1 93.94 87 ALA A C 1
ATOM 718 O O . ALA A 1 87 ? -1.644 -22.094 5.746 1 93.94 87 ALA A O 1
ATOM 719 N N . SER A 1 88 ? -0.815 -21.516 3.703 1 92.94 88 SER A N 1
ATOM 720 C CA . SER A 1 88 ? 0.58 -21.75 4.055 1 92.94 88 SER A CA 1
ATOM 721 C C . SER A 1 88 ? 1.508 -20.766 3.348 1 92.94 88 SER A C 1
ATOM 723 O O . SER A 1 88 ? 1.189 -20.281 2.262 1 92.94 88 SER A O 1
ATOM 725 N N . LEU A 1 89 ? 2.521 -20.5 4.008 1 92 89 LEU A N 1
ATOM 726 C CA . LEU A 1 89 ? 3.596 -19.734 3.383 1 92 89 LEU A CA 1
ATOM 727 C C . LEU A 1 89 ? 4.508 -20.641 2.568 1 92 89 LEU A C 1
ATOM 729 O O . LEU A 1 89 ? 5.004 -21.656 3.082 1 92 89 LEU A O 1
ATOM 733 N N . CYS A 1 90 ? 4.664 -20.297 1.301 1 91.62 90 CYS A N 1
ATOM 734 C CA . CYS A 1 90 ? 5.516 -21.078 0.412 1 91.62 90 CYS A CA 1
ATOM 735 C C . CYS A 1 90 ? 6.766 -20.297 0.022 1 91.62 90 CYS A C 1
ATOM 737 O O . CYS A 1 90 ? 6.703 -19.078 -0.172 1 91.62 90 CYS A O 1
ATOM 739 N N . ARG A 1 91 ? 7.824 -21.047 0.01 1 87.94 91 ARG A N 1
ATOM 740 C CA . ARG A 1 91 ? 9.086 -20.469 -0.431 1 87.94 91 ARG A CA 1
ATOM 741 C C . ARG A 1 91 ? 9.68 -21.266 -1.588 1 87.94 91 ARG A C 1
ATOM 743 O O . ARG A 1 91 ? 9.758 -22.5 -1.53 1 87.94 91 ARG A O 1
ATOM 750 N N . THR A 1 92 ? 9.93 -20.594 -2.646 1 86.56 92 THR A N 1
ATOM 751 C CA . THR A 1 92 ? 10.578 -21.219 -3.793 1 86.56 92 THR A CA 1
ATOM 752 C C . THR A 1 92 ? 12.039 -20.781 -3.895 1 86.56 92 THR A C 1
ATOM 754 O O . THR A 1 92 ? 12.383 -19.672 -3.479 1 86.56 92 THR A O 1
ATOM 757 N N . SER A 1 93 ? 12.828 -21.75 -4.176 1 81.06 93 SER A N 1
ATOM 758 C CA . SER A 1 93 ? 14.234 -21.469 -4.461 1 81.06 93 SER A CA 1
ATOM 759 C C . SER A 1 93 ? 14.664 -22.094 -5.785 1 81.06 93 SER A C 1
ATOM 761 O O . SER A 1 93 ? 14.203 -23.172 -6.148 1 81.06 93 SER A O 1
ATOM 763 N N . TRP A 1 94 ? 15.359 -21.375 -6.551 1 73.12 94 TRP A N 1
ATOM 764 C CA . TRP A 1 94 ? 15.789 -21.906 -7.84 1 73.12 94 TRP A CA 1
ATOM 765 C C . TRP A 1 94 ? 17.234 -21.531 -8.133 1 73.12 94 TRP A C 1
ATOM 767 O O . TRP A 1 94 ? 17.734 -20.531 -7.637 1 73.12 94 TRP A O 1
ATOM 777 N N . VAL A 1 95 ? 17.984 -22.703 -8.359 1 65.25 95 VAL A N 1
ATOM 778 C CA . VAL A 1 95 ? 19.344 -22.516 -8.82 1 65.25 95 VAL A CA 1
ATOM 779 C C . VAL A 1 95 ? 19.406 -22.641 -10.344 1 65.25 95 VAL A C 1
ATOM 781 O O . VAL A 1 95 ? 18.781 -23.531 -10.93 1 65.25 95 VAL A O 1
ATOM 784 N N . THR A 1 96 ? 19.438 -21.562 -11.086 1 57.28 96 THR A N 1
ATOM 785 C CA . THR A 1 96 ? 19.547 -21.766 -12.523 1 57.28 96 THR A CA 1
ATOM 786 C C . THR A 1 96 ? 20.906 -22.375 -12.883 1 57.28 96 THR A C 1
ATOM 788 O O . THR A 1 96 ? 21.891 -22.172 -12.172 1 57.28 96 THR A O 1
ATOM 791 N N . LYS A 1 97 ? 20.797 -23.578 -13.633 1 54.19 97 LYS A N 1
ATOM 792 C CA . LYS A 1 97 ? 21.938 -24.328 -14.164 1 54.19 97 LYS A CA 1
ATOM 793 C C . LYS A 1 97 ? 22.969 -23.406 -14.781 1 54.19 97 LYS A C 1
ATOM 795 O O . LYS A 1 97 ? 22.641 -22.547 -15.609 1 54.19 97 LYS A O 1
ATOM 800 N N . PHE A 1 98 ? 23.734 -22.75 -14.438 1 49.28 98 PHE A N 1
ATOM 801 C CA . PHE A 1 98 ? 25.016 -22.125 -14.773 1 49.28 98 PHE A CA 1
ATOM 802 C C . PHE A 1 98 ? 25.234 -20.875 -13.93 1 49.28 98 PHE A C 1
ATOM 804 O O . PHE A 1 98 ? 25.719 -19.859 -14.43 1 49.28 98 PHE A O 1
ATOM 811 N N . ASN A 1 99 ? 25.031 -21.078 -12.578 1 47.22 99 ASN A N 1
ATOM 812 C CA . ASN A 1 99 ? 25.438 -20.172 -11.508 1 47.22 99 ASN A CA 1
ATOM 813 C C . ASN A 1 99 ? 24.688 -18.844 -11.594 1 47.22 99 ASN A C 1
ATOM 815 O O . ASN A 1 99 ? 25.125 -17.828 -11.031 1 47.22 99 ASN A O 1
ATOM 819 N N . ARG A 1 100 ? 23.906 -18.703 -12.641 1 49.41 100 ARG A N 1
ATOM 820 C CA . ARG A 1 100 ? 23.562 -17.297 -12.844 1 49.41 100 ARG A 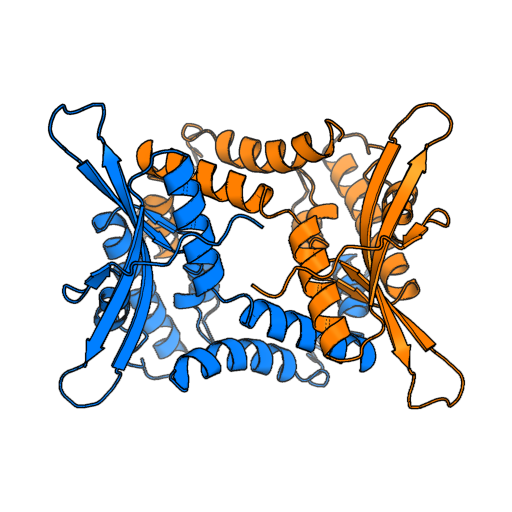CA 1
ATOM 821 C C . ARG A 1 100 ? 22.547 -16.812 -11.812 1 49.41 100 ARG A C 1
ATOM 823 O O . ARG A 1 100 ? 22.75 -15.789 -11.164 1 49.41 100 ARG A O 1
ATOM 830 N N . SER A 1 101 ? 21.219 -16.797 -12.07 1 54.47 101 SER A N 1
ATOM 831 C CA . SER A 1 101 ? 20.391 -16 -11.172 1 54.47 101 SER A CA 1
ATOM 832 C C . SER A 1 101 ? 19.656 -16.875 -10.164 1 54.47 101 SER A C 1
ATOM 834 O O . SER A 1 101 ? 19.078 -17.906 -10.531 1 54.47 101 SER A O 1
ATOM 836 N N . SER A 1 102 ? 20.219 -17.156 -8.945 1 62.69 102 SER A N 1
ATOM 837 C CA . SER A 1 102 ? 19.562 -17.781 -7.805 1 62.69 102 SER A CA 1
ATOM 838 C C . SER A 1 102 ? 18.625 -16.797 -7.098 1 62.69 102 SER A C 1
ATOM 840 O O . SER A 1 102 ? 18.812 -15.586 -7.203 1 62.69 102 SER A O 1
ATOM 842 N N . GLY A 1 103 ? 17.547 -17.297 -7.016 1 74.88 103 GLY A N 1
ATOM 843 C CA . GLY A 1 103 ? 16.656 -16.438 -6.25 1 74.88 103 GLY A CA 1
ATOM 844 C C . GLY A 1 103 ? 15.688 -17.203 -5.375 1 74.88 103 GLY A C 1
ATOM 845 O O . GLY A 1 103 ? 15.688 -18.438 -5.375 1 74.88 103 GLY A O 1
ATOM 846 N N . GLU A 1 104 ? 15.227 -16.656 -4.398 1 81.44 104 GLU A N 1
ATOM 847 C CA . GLU A 1 104 ? 14.164 -17.172 -3.537 1 81.44 104 GLU A CA 1
ATOM 848 C C . GLU A 1 104 ? 12.961 -16.234 -3.525 1 81.44 104 GLU A C 1
ATOM 850 O O . GLU A 1 104 ? 13.109 -15.023 -3.73 1 81.44 104 GLU A O 1
ATOM 855 N N . TYR A 1 105 ? 11.859 -16.875 -3.441 1 86.94 105 TYR A N 1
ATOM 856 C CA . TYR A 1 105 ? 10.641 -16.062 -3.377 1 86.94 105 TYR A CA 1
ATOM 857 C C . TYR A 1 105 ? 9.617 -16.703 -2.445 1 86.94 105 TYR A C 1
ATOM 859 O O . TYR A 1 105 ? 9.555 -17.922 -2.324 1 86.94 105 TYR A O 1
ATOM 867 N N . GLU A 1 106 ? 8.891 -15.836 -1.745 1 88.25 106 GLU A N 1
ATOM 868 C CA . GLU A 1 106 ? 7.859 -16.297 -0.822 1 88.25 106 GLU A CA 1
ATOM 869 C C . GLU A 1 106 ? 6.473 -15.844 -1.265 1 88.25 106 GLU A C 1
ATOM 871 O O . GLU A 1 106 ? 6.305 -14.703 -1.707 1 88.25 106 GLU A O 1
ATOM 876 N N . TYR A 1 107 ? 5.551 -16.688 -1.19 1 91.75 107 TYR A N 1
ATOM 877 C CA . TYR A 1 107 ? 4.152 -16.391 -1.481 1 91.75 107 TYR A CA 1
ATOM 878 C C . TYR A 1 107 ? 3.225 -17.234 -0.62 1 91.75 107 TYR A C 1
ATOM 880 O O . TYR A 1 107 ? 3.682 -18.094 0.135 1 91.75 107 TYR A O 1
ATOM 888 N N . ILE A 1 108 ? 1.939 -16.906 -0.657 1 93.31 108 ILE A N 1
ATOM 889 C CA . ILE A 1 108 ? 0.95 -17.609 0.153 1 93.31 108 ILE A CA 1
ATOM 890 C C . ILE A 1 108 ? 0.188 -18.609 -0.714 1 93.31 108 ILE A C 1
ATOM 892 O O . ILE A 1 108 ? -0.185 -18.297 -1.848 1 93.31 108 ILE A O 1
ATOM 896 N N . ASP A 1 109 ? 0.096 -19.828 -0.222 1 93.81 109 ASP A N 1
ATOM 897 C CA . ASP A 1 109 ? -0.687 -20.891 -0.833 1 93.81 109 ASP A CA 1
ATOM 898 C C . ASP A 1 109 ? -1.959 -21.172 -0.035 1 93.81 109 ASP A C 1
ATOM 900 O O . ASP A 1 109 ? -1.914 -21.297 1.19 1 93.81 109 ASP A O 1
ATOM 904 N N . VAL A 1 110 ? -3.115 -21.203 -0.736 1 94.5 110 VAL A N 1
ATOM 905 C CA . VAL A 1 110 ? -4.375 -21.469 -0.059 1 94.5 110 VAL A CA 1
ATOM 906 C C . VAL A 1 110 ? -5.09 -22.641 -0.753 1 94.5 110 VAL A C 1
ATOM 908 O O . VAL A 1 110 ? -5.301 -22.609 -1.968 1 94.5 110 VAL A O 1
ATOM 911 N N . MET A 1 111 ? -5.441 -23.641 -0.017 1 92.94 111 MET A N 1
ATOM 912 C CA . MET A 1 111 ? -6.242 -24.75 -0.532 1 92.94 111 MET A CA 1
ATOM 913 C C . MET A 1 111 ? -7.719 -24.562 -0.195 1 92.94 111 MET A C 1
ATOM 915 O O . MET A 1 111 ? -8.094 -24.547 0.979 1 92.94 111 MET A O 1
ATOM 919 N N . MET A 1 112 ? -8.453 -24.359 -1.244 1 89.88 112 MET A N 1
ATOM 920 C CA . MET A 1 112 ? -9.883 -24.125 -1.061 1 89.88 112 MET A CA 1
ATOM 921 C C . MET A 1 112 ? -10.68 -25.391 -1.376 1 89.88 112 MET A C 1
ATOM 923 O O . MET A 1 112 ? -10.367 -26.109 -2.334 1 89.88 112 MET A O 1
ATOM 927 N N . LYS A 1 113 ? -11.633 -25.609 -0.483 1 80.88 113 LYS A N 1
ATOM 928 C CA . LYS A 1 113 ? -12.523 -26.719 -0.782 1 80.88 113 LYS A CA 1
ATOM 929 C C . LYS A 1 113 ? -13.547 -26.344 -1.851 1 80.88 113 LYS A C 1
ATOM 931 O O . LYS A 1 113 ? -14.055 -25.219 -1.856 1 80.88 113 LYS A O 1
ATOM 936 N N . ASN A 1 114 ? -13.555 -26.875 -2.992 1 67.31 114 ASN A N 1
ATOM 937 C CA . ASN A 1 114 ? -14.531 -26.641 -4.055 1 67.31 114 ASN A CA 1
ATOM 938 C C . ASN A 1 114 ? -15.914 -27.156 -3.67 1 67.31 114 ASN A C 1
ATOM 940 O O . ASN A 1 114 ? -16.078 -28.328 -3.367 1 67.31 114 ASN A O 1
ATOM 944 N N . ASP A 1 115 ? -16.812 -26.219 -3.191 1 57.03 115 ASP A N 1
ATOM 945 C CA . ASP A 1 115 ? -18.141 -26.703 -2.855 1 57.03 115 ASP A CA 1
ATOM 946 C C . ASP A 1 115 ? -18.781 -27.422 -4.043 1 57.03 115 ASP A C 1
ATOM 948 O O . ASP A 1 115 ? -19.688 -28.25 -3.871 1 57.03 115 ASP A O 1
ATOM 952 N N . ALA A 1 116 ? -18.703 -26.875 -5.184 1 53.38 116 ALA A N 1
ATOM 953 C CA . ALA A 1 116 ? -19.562 -27.391 -6.254 1 53.38 116 ALA A CA 1
ATOM 954 C C . ALA A 1 116 ? -19.234 -28.844 -6.57 1 53.38 116 ALA A C 1
ATOM 956 O O . ALA A 1 116 ? -20.062 -29.578 -7.102 1 53.38 116 ALA A O 1
ATOM 957 N N . THR A 1 117 ? -17.953 -29.188 -6.664 1 50 117 THR A N 1
ATOM 958 C CA . THR A 1 117 ? -17.688 -30.594 -6.965 1 50 117 THR A CA 1
ATOM 959 C C . THR A 1 117 ? -17.031 -31.281 -5.781 1 50 117 THR A C 1
ATOM 961 O O . THR A 1 117 ? -16.234 -30.672 -5.066 1 50 117 THR A O 1
ATOM 964 N N . SER A 1 118 ? -17.766 -32.219 -5.102 1 53.25 118 SER A N 1
ATOM 965 C CA . SER A 1 118 ? -17.453 -33.062 -3.949 1 53.25 118 SER A CA 1
ATOM 966 C C . SER A 1 118 ? -15.953 -33.219 -3.758 1 53.25 118 SER A C 1
ATOM 968 O O . SER A 1 118 ? -15.477 -33.344 -2.629 1 53.25 118 SER A O 1
ATOM 970 N N . ASP A 1 119 ? -15.078 -33.5 -4.707 1 56.19 119 ASP A N 1
ATOM 971 C CA . ASP A 1 119 ? -13.75 -34.094 -4.59 1 56.19 119 ASP A CA 1
ATOM 972 C C . ASP A 1 119 ? -12.656 -33.094 -4.879 1 56.19 119 ASP A C 1
ATOM 974 O O . ASP A 1 119 ? -11.469 -33.406 -4.871 1 56.19 119 ASP A O 1
ATOM 978 N N . GLY A 1 120 ? -12.906 -31.703 -5.152 1 70.5 120 GLY A N 1
ATOM 979 C CA . GLY A 1 120 ? -11.688 -31.156 -5.723 1 70.5 120 GLY A CA 1
ATOM 980 C C . GLY A 1 120 ? -11.25 -29.859 -5.07 1 70.5 120 GLY A C 1
ATOM 981 O O . GLY A 1 120 ? -12.086 -29.062 -4.637 1 70.5 120 GLY A O 1
ATOM 982 N N . ALA A 1 121 ? -10.117 -29.906 -4.379 1 82.88 121 ALA A N 1
ATOM 983 C CA . ALA A 1 121 ? -9.477 -28.734 -3.801 1 82.88 121 ALA A CA 1
ATOM 984 C C . ALA A 1 121 ? -8.867 -27.859 -4.887 1 82.88 121 ALA A C 1
ATOM 986 O O . ALA A 1 121 ? -8.398 -28.359 -5.914 1 82.88 121 ALA A O 1
ATOM 987 N N . VAL A 1 122 ? -9.281 -26.656 -4.781 1 89.31 122 VAL A N 1
ATOM 988 C CA . VAL A 1 122 ? -8.68 -25.672 -5.688 1 89.31 122 VAL A CA 1
ATOM 989 C C . VAL A 1 122 ? -7.527 -24.969 -4.988 1 89.31 122 VAL A C 1
ATOM 991 O O . VAL A 1 122 ? -7.672 -24.5 -3.857 1 89.31 122 VAL A O 1
ATOM 994 N N . ARG A 1 123 ? -6.387 -25.016 -5.676 1 93.12 123 ARG A N 1
ATOM 995 C CA . ARG A 1 123 ? -5.211 -24.328 -5.164 1 93.12 123 ARG A CA 1
ATOM 996 C C . ARG A 1 123 ? -5.188 -22.875 -5.645 1 93.12 123 ARG A C 1
ATOM 998 O O . ARG A 1 123 ? -5.316 -22.609 -6.844 1 93.12 123 ARG A O 1
ATOM 1005 N N . LEU A 1 124 ? -5.094 -22.031 -4.656 1 94.69 124 LEU A N 1
ATOM 1006 C CA . LEU A 1 124 ? -4.965 -20.609 -4.973 1 94.69 124 LEU A CA 1
ATOM 1007 C C . LEU A 1 124 ? -3.596 -20.078 -4.555 1 94.69 124 LEU A C 1
ATOM 1009 O O . LEU A 1 124 ? -3.094 -20.422 -3.484 1 94.69 124 LEU A O 1
ATOM 1013 N N . ILE A 1 125 ? -2.979 -19.312 -5.422 1 95.81 125 ILE A N 1
ATOM 1014 C CA . ILE A 1 125 ? -1.749 -18.578 -5.141 1 95.81 125 ILE A CA 1
ATOM 1015 C C . ILE A 1 125 ? -2.084 -17.141 -4.727 1 95.81 125 ILE A C 1
ATOM 1017 O O . ILE A 1 125 ? -2.869 -16.469 -5.395 1 95.81 125 ILE A O 1
ATOM 1021 N N . VAL A 1 126 ? -1.562 -16.75 -3.594 1 94.12 126 VAL A N 1
ATOM 1022 C CA . VAL A 1 126 ? -1.726 -15.383 -3.109 1 94.12 126 VAL A CA 1
ATOM 1023 C C . VAL A 1 126 ? -0.365 -14.695 -3.045 1 94.12 126 VAL A C 1
ATOM 1025 O O . VAL A 1 126 ? 0.541 -15.156 -2.35 1 94.12 126 VAL A O 1
ATOM 1028 N N . ASP A 1 127 ? -0.252 -13.648 -3.801 1 91.62 127 ASP A N 1
ATOM 1029 C CA . ASP A 1 127 ? 0.947 -12.82 -3.727 1 91.62 127 ASP A CA 1
ATOM 1030 C C . ASP A 1 127 ? 0.598 -11.383 -3.342 1 91.62 127 ASP A C 1
ATOM 1032 O O . ASP A 1 127 ? -0.154 -10.711 -4.051 1 91.62 127 ASP A O 1
ATOM 1036 N N . ILE A 1 128 ? 1.223 -10.875 -2.223 1 83.5 128 ILE A N 1
ATOM 1037 C CA . ILE A 1 128 ? 0.837 -9.57 -1.693 1 83.5 128 ILE A CA 1
ATOM 1038 C C . ILE A 1 128 ? 1.757 -8.492 -2.26 1 83.5 128 ILE A C 1
ATOM 1040 O O . ILE A 1 128 ? 1.64 -7.32 -1.902 1 83.5 128 ILE A O 1
ATOM 1044 N N . ASP A 1 129 ? 2.66 -8.859 -3.064 1 77.94 129 ASP A N 1
ATOM 1045 C CA . ASP A 1 129 ? 3.586 -7.953 -3.742 1 77.94 129 ASP A CA 1
ATOM 1046 C C . ASP A 1 129 ? 3.678 -8.281 -5.23 1 77.94 129 ASP A C 1
ATOM 1048 O O . ASP A 1 129 ? 4.773 -8.336 -5.793 1 77.94 129 ASP A O 1
ATOM 1052 N N . PHE A 1 130 ? 2.586 -8.461 -5.855 1 86.94 130 PHE A N 1
ATOM 1053 C CA . PHE A 1 130 ? 2.543 -9.078 -7.18 1 86.94 130 PHE A CA 1
ATOM 1054 C C . PHE A 1 130 ? 2.93 -8.07 -8.258 1 86.94 130 PHE A C 1
ATOM 1056 O O . PHE A 1 130 ? 3.82 -8.328 -9.062 1 86.94 130 PHE A O 1
ATOM 1063 N N . ARG A 1 131 ? 2.385 -6.91 -8.258 1 83.81 131 ARG A N 1
ATOM 1064 C CA . ARG A 1 131 ? 2.574 -5.926 -9.312 1 83.81 131 ARG A CA 1
ATOM 1065 C C . ARG A 1 131 ? 4.031 -5.484 -9.398 1 83.81 131 ARG A C 1
ATOM 1067 O O . ARG A 1 131 ? 4.578 -5.344 -10.5 1 83.81 131 ARG A O 1
ATOM 1074 N N . SER A 1 132 ? 4.68 -5.379 -8.25 1 76 132 SER A N 1
ATOM 1075 C CA . SER A 1 132 ? 6.043 -4.855 -8.203 1 76 132 SER A CA 1
ATOM 1076 C C . SER A 1 132 ? 7.027 -5.82 -8.859 1 76 132 SER A C 1
ATOM 1078 O O . SER A 1 132 ? 8.094 -5.41 -9.312 1 76 132 SER A O 1
ATOM 1080 N N . GLN A 1 133 ? 6.645 -7.07 -8.906 1 85.38 133 GLN A N 1
ATOM 1081 C CA . GLN A 1 133 ? 7.52 -8.078 -9.492 1 85.38 133 GLN A CA 1
ATOM 1082 C C . GLN A 1 133 ? 7.711 -7.84 -10.984 1 85.38 133 GLN A C 1
ATOM 1084 O O . GLN A 1 133 ? 8.672 -8.336 -11.586 1 85.38 133 GLN A O 1
ATOM 1089 N N . PHE A 1 134 ? 6.863 -6.977 -11.602 1 89.25 134 PHE A N 1
ATOM 1090 C CA . PHE A 1 134 ? 6.879 -6.824 -13.055 1 89.25 134 PHE A CA 1
ATOM 1091 C C . PHE A 1 134 ? 7.312 -5.418 -13.445 1 89.25 134 PHE A C 1
ATOM 1093 O O . PHE A 1 134 ? 7.25 -5.047 -14.617 1 89.25 134 PHE A O 1
ATOM 1100 N N . GLU A 1 135 ? 7.676 -4.672 -12.5 1 84.56 135 GLU A N 1
ATOM 1101 C CA . GLU A 1 135 ? 8.07 -3.293 -12.773 1 84.56 135 GLU A CA 1
ATOM 1102 C C . GLU A 1 135 ? 9.406 -3.232 -13.5 1 84.56 135 GLU A C 1
ATOM 1104 O O . GLU A 1 135 ? 10.32 -4 -13.195 1 84.56 135 GLU A O 1
ATOM 1109 N N . LEU A 1 136 ? 9.461 -2.344 -14.461 1 81.19 136 LEU A N 1
ATOM 1110 C CA . LEU A 1 136 ? 10.703 -2.047 -15.164 1 81.19 136 LEU A CA 1
ATOM 1111 C C . LEU A 1 136 ? 11.195 -0.642 -14.828 1 81.19 136 LEU A C 1
ATOM 1113 O O . LEU A 1 136 ? 10.391 0.256 -14.57 1 81.19 136 LEU A O 1
ATOM 1117 N N . ALA A 1 137 ? 12.438 -0.451 -14.812 1 71.12 137 ALA A N 1
ATOM 1118 C CA . ALA A 1 137 ? 13.031 0.85 -14.508 1 71.12 137 ALA A CA 1
ATOM 1119 C C . ALA A 1 137 ? 12.68 1.874 -15.586 1 71.12 137 ALA A C 1
ATOM 1121 O O . ALA A 1 137 ? 12.336 3.018 -15.273 1 71.12 137 ALA A O 1
ATOM 1122 N N . ARG A 1 138 ? 12.711 1.495 -16.875 1 79.44 138 ARG A N 1
ATOM 1123 C CA . ARG A 1 138 ? 12.445 2.375 -18 1 79.44 138 ARG A CA 1
ATOM 1124 C C . ARG A 1 138 ? 11.461 1.729 -18.969 1 79.44 138 ARG A C 1
ATOM 1126 O O . ARG A 1 138 ? 11.805 1.462 -20.125 1 79.44 138 ARG A O 1
ATOM 1133 N N . PRO A 1 139 ? 10.289 1.679 -18.609 1 85 139 PRO A N 1
ATOM 1134 C CA . PRO A 1 139 ? 9.305 1.021 -19.469 1 85 139 PRO A CA 1
ATOM 1135 C C . PRO A 1 139 ? 8.781 1.938 -20.562 1 85 139 PRO A C 1
ATOM 1137 O O . PRO A 1 139 ? 8.836 3.162 -20.438 1 85 139 PRO A O 1
ATOM 1140 N N . THR A 1 140 ? 8.43 1.323 -21.703 1 89.62 140 THR A N 1
ATOM 1141 C CA . THR A 1 140 ? 7.613 2.078 -22.641 1 89.62 140 THR A CA 1
ATOM 1142 C C . THR A 1 140 ? 6.277 2.467 -22.016 1 89.62 140 THR A C 1
ATOM 1144 O O . THR A 1 140 ? 5.816 1.817 -21.078 1 89.62 140 THR A O 1
ATOM 1147 N N . PRO A 1 141 ? 5.688 3.451 -22.5 1 85.62 141 PRO A N 1
ATOM 1148 C CA . PRO A 1 141 ? 4.383 3.84 -21.969 1 85.62 141 PRO A CA 1
ATOM 1149 C C . PRO A 1 141 ? 3.359 2.707 -22.031 1 85.62 141 PRO A C 1
ATOM 1151 O O . PRO A 1 141 ? 2.551 2.549 -21.109 1 85.62 141 PRO A O 1
ATOM 1154 N N . GLU A 1 142 ? 3.432 1.943 -23.062 1 87.19 142 GLU A N 1
ATOM 1155 C CA . GLU A 1 142 ? 2.51 0.825 -23.234 1 87.19 142 GLU A CA 1
ATOM 1156 C C . GLU A 1 142 ? 2.701 -0.218 -22.141 1 87.19 142 GLU A C 1
ATOM 1158 O O . GLU A 1 142 ? 1.727 -0.709 -21.562 1 87.19 142 GLU A O 1
ATOM 1163 N N . TYR A 1 143 ? 3.912 -0.5 -21.891 1 90.44 143 TYR A N 1
ATOM 1164 C CA . TYR A 1 143 ? 4.18 -1.493 -20.859 1 90.44 143 TYR A CA 1
ATOM 1165 C C . TYR A 1 143 ? 3.834 -0.949 -19.469 1 90.44 143 TYR A C 1
ATOM 1167 O O . TYR A 1 143 ? 3.357 -1.688 -18.609 1 90.44 143 TYR A O 1
ATOM 1175 N N . GLU A 1 144 ? 4.152 0.266 -19.312 1 84.69 144 GLU A N 1
ATOM 1176 C CA . GLU A 1 144 ? 3.832 0.892 -18.031 1 84.69 144 GLU A CA 1
ATOM 1177 C C . GLU A 1 144 ? 2.34 0.793 -17.734 1 84.69 144 GLU A C 1
ATOM 1179 O O . GLU A 1 144 ? 1.949 0.489 -16.609 1 84.69 144 GLU A O 1
ATOM 1184 N N . GLU A 1 145 ? 1.617 1.063 -18.734 1 79.88 145 GLU A N 1
ATOM 1185 C CA . GLU A 1 145 ? 0.172 0.939 -18.578 1 79.88 145 GLU A CA 1
ATOM 1186 C C . GLU A 1 145 ? -0.224 -0.495 -18.234 1 79.88 145 GLU A C 1
ATOM 1188 O O . GLU A 1 145 ? -1.058 -0.724 -17.359 1 79.88 145 GLU A O 1
ATOM 1193 N N . LEU A 1 146 ? 0.366 -1.441 -18.922 1 88.25 146 LEU A N 1
ATOM 1194 C CA . LEU A 1 146 ? 0.085 -2.857 -18.719 1 88.25 146 LEU A CA 1
ATOM 1195 C C . LEU A 1 146 ? 0.463 -3.291 -17.297 1 88.25 146 LEU A C 1
ATOM 1197 O O . LEU A 1 146 ? -0.353 -3.881 -16.594 1 88.25 146 LEU A O 1
ATOM 1201 N N . SER A 1 147 ? 1.684 -2.949 -16.922 1 88.31 147 SER A N 1
ATOM 1202 C CA . SER A 1 147 ? 2.176 -3.379 -15.617 1 88.31 147 SER A CA 1
ATOM 1203 C C . SER A 1 147 ? 1.399 -2.709 -14.484 1 88.31 147 SER A C 1
ATOM 1205 O O . SER A 1 147 ? 1.16 -3.322 -13.445 1 88.31 147 SER A O 1
ATOM 1207 N N . ASN A 1 148 ? 0.956 -1.551 -14.766 1 75.56 148 ASN A N 1
ATOM 1208 C CA . ASN A 1 148 ? 0.195 -0.816 -13.758 1 75.56 148 ASN A CA 1
ATOM 1209 C C . ASN A 1 148 ? -1.214 -1.38 -13.602 1 75.56 148 ASN A C 1
ATOM 1211 O O . ASN A 1 148 ? -1.889 -1.105 -12.602 1 75.56 148 ASN A O 1
ATOM 1215 N N . SER A 1 149 ? -1.613 -2.115 -14.539 1 77.38 149 SER A N 1
ATOM 1216 C CA . SER A 1 149 ? -2.951 -2.695 -14.477 1 77.38 149 SER A CA 1
ATOM 1217 C C . SER A 1 149 ? -2.961 -3.965 -13.633 1 77.38 149 SER A C 1
ATOM 1219 O O . SER A 1 149 ? -4.023 -4.449 -13.242 1 77.38 149 SER A O 1
ATOM 1221 N N . LEU A 1 150 ? -1.831 -4.508 -13.352 1 84.88 150 LEU A N 1
ATOM 1222 C CA . LEU A 1 150 ? -1.741 -5.68 -12.484 1 84.88 150 LEU A CA 1
ATOM 1223 C C . LEU A 1 150 ? -2.154 -5.336 -11.062 1 84.88 150 LEU A C 1
ATOM 1225 O O . LEU A 1 150 ? -1.898 -4.227 -10.586 1 84.88 150 LEU A O 1
ATOM 1229 N N . PRO A 1 151 ? -2.771 -6.289 -10.422 1 80.69 151 PRO A N 1
ATOM 1230 C CA . PRO A 1 151 ? -3.098 -6.047 -9.016 1 80.69 151 PRO A CA 1
ATOM 1231 C C . PRO A 1 151 ? -1.866 -6.07 -8.109 1 80.69 151 PRO A C 1
ATOM 1233 O O . PRO A 1 151 ? -0.915 -6.809 -8.375 1 80.69 151 PRO A O 1
ATOM 1236 N N . SER A 1 152 ? -1.912 -5.309 -7.078 1 77.12 152 SER A N 1
ATOM 1237 C CA . SER A 1 152 ? -0.861 -5.379 -6.066 1 77.12 152 SER A CA 1
ATO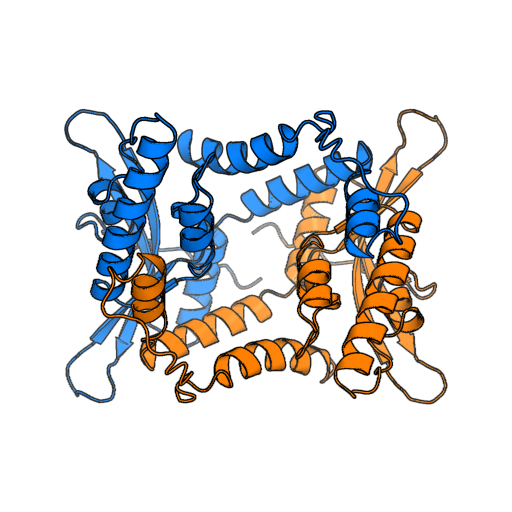M 1238 C C . SER A 1 152 ? -0.898 -6.711 -5.324 1 77.12 152 SER A C 1
ATOM 1240 O O . SER A 1 152 ? 0.146 -7.312 -5.07 1 77.12 152 SER A O 1
ATOM 1242 N N . ILE A 1 153 ? -2.133 -7.09 -5 1 82 153 ILE A N 1
ATOM 1243 C CA . ILE A 1 153 ? -2.352 -8.398 -4.391 1 82 153 ILE A CA 1
ATOM 1244 C C . ILE A 1 153 ? -2.994 -9.336 -5.406 1 82 153 ILE A C 1
ATOM 1246 O O . ILE A 1 153 ? -4.105 -9.086 -5.879 1 82 153 ILE A O 1
ATOM 1250 N N . PHE A 1 154 ? -2.289 -10.359 -5.668 1 90.56 154 PHE A N 1
ATOM 1251 C CA . PHE A 1 154 ? -2.791 -11.352 -6.609 1 90.56 154 PHE A CA 1
ATOM 1252 C C . PHE A 1 154 ? -3.361 -12.562 -5.871 1 90.56 154 PHE A C 1
ATOM 1254 O O . PHE A 1 154 ? -2.754 -13.062 -4.926 1 90.56 154 PHE A O 1
ATOM 1261 N N . VAL A 1 155 ? -4.559 -12.867 -6.203 1 91.44 155 VAL A N 1
ATOM 1262 C CA . VAL A 1 155 ? -5.172 -14.133 -5.812 1 91.44 155 VAL A CA 1
ATOM 1263 C C . VAL A 1 155 ? -5.676 -14.867 -7.055 1 91.44 155 VAL A C 1
ATOM 1265 O O . VAL A 1 155 ? -6.551 -14.367 -7.766 1 91.44 155 VAL A O 1
ATOM 1268 N N . GLY A 1 156 ? -5.098 -16 -7.324 1 93.5 156 GLY A N 1
ATOM 1269 C CA . GLY A 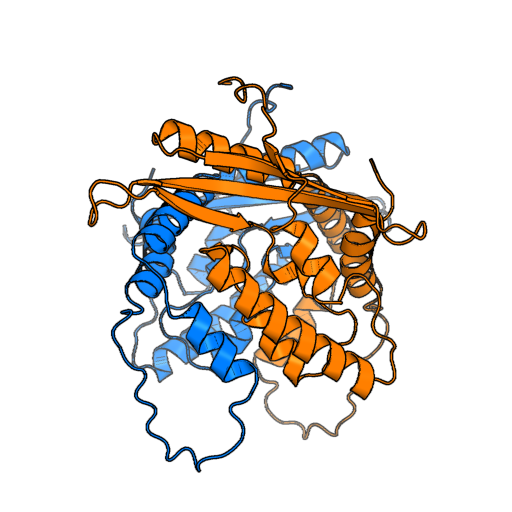1 156 ? -5.516 -16.719 -8.516 1 93.5 156 GLY A CA 1
ATOM 1270 C C . GLY A 1 156 ? -4.941 -18.125 -8.594 1 93.5 156 GLY A C 1
ATOM 1271 O O . GLY A 1 156 ? -4.137 -18.531 -7.75 1 93.5 156 GLY A O 1
ATOM 1272 N N . THR A 1 157 ? -5.449 -18.828 -9.617 1 93.62 157 THR A N 1
ATOM 1273 C CA . THR A 1 157 ? -4.977 -20.203 -9.844 1 93.62 157 THR A CA 1
ATOM 1274 C C . THR A 1 157 ? -3.631 -20.188 -10.555 1 93.62 157 THR A C 1
ATOM 1276 O O . THR A 1 157 ? -3.186 -19.156 -11.047 1 93.62 157 THR A O 1
ATOM 1279 N N . GLU A 1 158 ? -3.025 -21.391 -10.578 1 93.44 158 GLU A N 1
ATOM 1280 C CA . GLU A 1 158 ? -1.77 -21.547 -11.305 1 93.44 158 GLU A CA 1
ATOM 1281 C C . GLU A 1 158 ? -1.946 -21.234 -12.781 1 93.44 158 GLU A C 1
ATOM 1283 O O . GLU A 1 158 ? -1.087 -20.594 -13.391 1 93.44 158 GLU A O 1
ATOM 1288 N N . LEU A 1 159 ? -3.012 -21.656 -13.32 1 92.62 159 LEU A N 1
ATOM 1289 C CA . LEU A 1 159 ? -3.279 -21.438 -14.742 1 92.62 159 LEU A CA 1
ATOM 1290 C C . LEU A 1 159 ? -3.404 -19.953 -15.039 1 92.62 159 LEU A C 1
ATOM 1292 O O . LEU A 1 159 ? -2.848 -19.453 -16.031 1 92.62 159 LEU A O 1
ATOM 1296 N N . LYS A 1 160 ? -4.156 -19.328 -14.211 1 93.06 160 LYS A N 1
ATOM 1297 C CA . LYS A 1 160 ? -4.32 -17.875 -14.359 1 93.06 160 LYS A CA 1
ATOM 1298 C C . LYS A 1 160 ? -2.975 -17.172 -14.281 1 93.06 160 LYS A C 1
ATOM 1300 O O . LYS A 1 160 ? -2.684 -16.281 -15.094 1 93.06 160 LYS A O 1
ATOM 1305 N N . LEU A 1 161 ? -2.191 -17.516 -13.336 1 95.81 161 LEU A N 1
ATOM 1306 C CA . LEU A 1 161 ? -0.878 -16.922 -13.133 1 95.81 161 LEU A CA 1
ATOM 1307 C C . LEU A 1 161 ? 0.019 -17.156 -14.344 1 95.81 161 LEU A C 1
ATOM 1309 O O . LEU A 1 161 ? 0.716 -16.234 -14.789 1 95.81 161 LEU A O 1
ATOM 1313 N N . GLU A 1 162 ? -0.017 -18.297 -14.859 1 94.88 162 GLU A N 1
ATOM 1314 C CA . GLU A 1 162 ? 0.802 -18.625 -16.016 1 94.88 162 GLU A CA 1
ATOM 1315 C C . GLU A 1 162 ? 0.458 -17.734 -17.203 1 94.88 162 GLU A C 1
ATOM 1317 O O . GLU A 1 162 ? 1.349 -17.297 -17.938 1 94.88 162 GLU A O 1
ATOM 1322 N N . LYS A 1 163 ? -0.764 -17.547 -17.406 1 94.12 163 LYS A N 1
ATOM 1323 C CA . LYS A 1 163 ? -1.207 -16.703 -18.5 1 94.12 163 LYS A CA 1
ATOM 1324 C C . LYS A 1 163 ? -0.716 -15.266 -18.328 1 94.12 163 LYS A C 1
ATOM 1326 O O . LYS A 1 163 ? -0.286 -14.625 -19.281 1 94.12 163 LYS A O 1
ATOM 1331 N N . ILE A 1 164 ? -0.793 -14.844 -17.141 1 94.88 164 ILE A N 1
ATOM 1332 C CA . ILE A 1 164 ? -0.359 -13.484 -16.859 1 94.88 164 ILE A CA 1
ATOM 1333 C C . ILE A 1 164 ? 1.144 -13.359 -17.094 1 94.88 164 ILE A C 1
ATOM 1335 O O . ILE A 1 164 ? 1.594 -12.422 -17.766 1 94.88 164 ILE A O 1
ATOM 1339 N N . ILE A 1 165 ? 1.883 -14.297 -16.547 1 95.75 165 ILE A N 1
ATOM 1340 C CA . ILE A 1 165 ? 3.336 -14.258 -16.688 1 95.75 165 ILE A CA 1
ATOM 1341 C C . ILE A 1 165 ? 3.721 -14.258 -18.156 1 95.75 165 ILE A C 1
ATOM 1343 O O . ILE A 1 165 ? 4.547 -13.453 -18.594 1 95.75 165 ILE A O 1
ATOM 1347 N N . SER A 1 166 ? 3.115 -15.109 -18.859 1 94.5 166 SER A N 1
ATOM 1348 C CA . SER A 1 166 ? 3.42 -15.219 -20.281 1 94.5 166 SER A CA 1
ATOM 1349 C C . SER A 1 166 ? 3.162 -13.898 -21 1 94.5 166 SER A C 1
ATOM 1351 O O . SER A 1 166 ? 4.008 -13.43 -21.766 1 94.5 166 SER A O 1
ATOM 1353 N N . LEU A 1 167 ? 2.072 -13.359 -20.734 1 94.5 167 LEU A N 1
ATOM 1354 C CA . LEU A 1 167 ? 1.656 -12.133 -21.406 1 94.5 167 LEU A CA 1
ATOM 1355 C C . LEU A 1 167 ? 2.547 -10.961 -20.984 1 94.5 167 LEU A C 1
ATOM 1357 O O . LEU A 1 167 ? 3.043 -10.227 -21.844 1 94.5 167 LEU A O 1
ATOM 1361 N N . VAL A 1 168 ? 2.756 -10.789 -19.75 1 95.62 168 VAL A N 1
ATOM 1362 C CA . VAL A 1 168 ? 3.453 -9.625 -19.219 1 95.62 168 VAL A CA 1
ATOM 1363 C C . VAL A 1 168 ? 4.941 -9.711 -19.547 1 95.62 168 VAL A C 1
ATOM 1365 O O . VAL A 1 168 ? 5.57 -8.711 -19.891 1 95.62 168 VAL A O 1
ATOM 1368 N N . CYS A 1 169 ? 5.453 -10.906 -19.453 1 93.69 169 CYS A N 1
ATOM 1369 C CA . CYS A 1 169 ? 6.867 -11.047 -19.781 1 93.69 169 CYS A CA 1
ATOM 1370 C C . CYS A 1 169 ? 7.105 -10.805 -21.266 1 93.69 169 CYS A C 1
ATOM 1372 O O . CYS A 1 169 ? 8.125 -10.234 -21.656 1 93.69 169 CYS A O 1
ATOM 1374 N N . SER A 1 170 ? 6.188 -11.25 -22.047 1 94.56 170 SER A N 1
ATOM 1375 C CA . SER A 1 170 ? 6.293 -10.953 -23.469 1 94.56 170 SER A CA 1
ATOM 1376 C C . SER A 1 170 ? 6.266 -9.445 -23.719 1 94.56 170 SER A C 1
ATOM 1378 O O . SER A 1 170 ? 7.051 -8.938 -24.516 1 94.56 170 SER A O 1
ATOM 1380 N N . ALA A 1 171 ? 5.418 -8.797 -23.062 1 94.69 171 ALA A N 1
ATOM 1381 C CA . ALA A 1 171 ? 5.328 -7.344 -23.203 1 94.69 171 ALA A CA 1
ATOM 1382 C C . ALA A 1 171 ? 6.582 -6.664 -22.656 1 94.69 171 ALA A C 1
ATOM 1384 O O . ALA A 1 171 ? 7.031 -5.656 -23.203 1 94.69 171 ALA A O 1
ATOM 1385 N N . ALA A 1 172 ? 7.082 -7.172 -21.562 1 93.62 172 ALA A N 1
ATOM 1386 C CA . ALA A 1 172 ? 8.312 -6.625 -20.984 1 93.62 172 ALA A CA 1
ATOM 1387 C C . ALA A 1 172 ? 9.469 -6.738 -21.969 1 93.62 172 ALA A C 1
ATOM 1389 O O . ALA A 1 172 ? 10.234 -5.785 -22.141 1 93.62 172 ALA A O 1
ATOM 1390 N N . LYS A 1 173 ? 9.562 -7.863 -22.578 1 93.38 173 LYS A N 1
ATOM 1391 C CA . LYS A 1 173 ? 10.594 -8.086 -23.578 1 93.38 173 LYS A CA 1
ATOM 1392 C C . LYS A 1 173 ? 10.5 -7.062 -24.703 1 93.38 173 LYS A C 1
ATOM 1394 O O . LYS A 1 173 ? 11.508 -6.496 -25.125 1 93.38 173 LYS A O 1
ATOM 1399 N N . GLU A 1 174 ? 9.289 -6.852 -25.156 1 93.38 174 GLU A N 1
ATOM 1400 C CA . GLU A 1 174 ? 9.062 -5.879 -26.219 1 93.38 174 GLU A CA 1
ATOM 1401 C C . GLU A 1 174 ? 9.438 -4.473 -25.781 1 93.38 174 GLU A C 1
ATOM 1403 O O . GLU A 1 174 ? 10.039 -3.713 -26.531 1 93.38 174 GLU A O 1
ATOM 1408 N N . SER A 1 175 ? 9.102 -4.152 -24.562 1 91.5 175 SER A N 1
ATOM 1409 C CA . SER A 1 175 ? 9.414 -2.84 -24.016 1 91.5 175 SER A CA 1
ATOM 1410 C C . SER A 1 175 ? 10.922 -2.619 -23.938 1 91.5 175 SER A C 1
ATOM 1412 O O . SER A 1 175 ? 11.422 -1.563 -24.328 1 91.5 175 SER A O 1
ATOM 1414 N N . LEU A 1 176 ? 11.578 -3.59 -23.453 1 90.25 176 LEU A N 1
ATOM 1415 C CA . LEU A 1 176 ? 13.031 -3.49 -23.328 1 90.25 176 LEU A CA 1
ATOM 1416 C C . LEU A 1 176 ? 13.695 -3.375 -24.688 1 90.25 176 LEU A C 1
ATOM 1418 O O . LEU A 1 176 ? 14.578 -2.537 -24.891 1 90.25 176 LEU A O 1
ATOM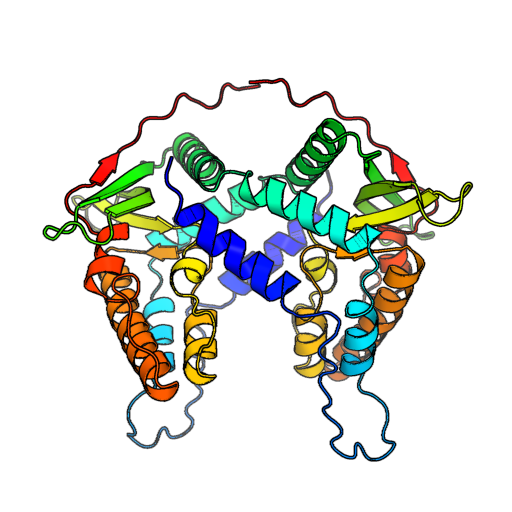 1422 N N . ARG A 1 177 ? 13.273 -4.082 -25.625 1 91.94 177 ARG A N 1
ATOM 1423 C CA . ARG A 1 177 ? 13.812 -4.043 -26.984 1 91.94 177 ARG A CA 1
ATOM 1424 C C . ARG A 1 177 ? 13.625 -2.67 -27.609 1 91.94 177 ARG A C 1
ATOM 1426 O O . ARG A 1 177 ? 14.539 -2.135 -28.234 1 91.94 177 ARG A O 1
ATOM 1433 N N . GLU A 1 178 ? 12.438 -2.154 -27.422 1 91.25 178 GLU A N 1
ATOM 1434 C CA . GLU A 1 178 ? 12.125 -0.839 -27.969 1 91.25 178 GLU A CA 1
ATOM 1435 C C . GLU A 1 178 ? 13.047 0.233 -27.391 1 91.25 178 GLU A C 1
ATOM 1437 O O . GLU A 1 178 ? 13.336 1.233 -28.047 1 91.25 178 GLU A O 1
ATOM 1442 N N . ARG A 1 179 ? 13.43 -0.04 -26.203 1 85 179 ARG A N 1
ATOM 1443 C CA . ARG A 1 179 ? 14.305 0.92 -25.531 1 85 179 ARG A CA 1
ATOM 1444 C C . ARG A 1 179 ? 15.773 0.597 -25.781 1 85 179 ARG A C 1
ATOM 1446 O O . ARG A 1 179 ? 16.656 1.216 -25.203 1 85 179 ARG A O 1
ATOM 1453 N N . GLY A 1 180 ? 16.047 -0.457 -26.594 1 87.31 180 GLY A N 1
ATOM 1454 C CA . GLY A 1 180 ? 17.406 -0.846 -26.938 1 87.31 180 GLY A CA 1
ATOM 1455 C C . GLY A 1 180 ? 18.125 -1.545 -25.797 1 87.31 180 GLY A C 1
ATOM 1456 O O . GLY A 1 180 ? 19.344 -1.512 -25.719 1 87.31 180 GLY A O 1
ATOM 1457 N N . LEU A 1 181 ? 17.344 -2.076 -24.906 1 85.81 181 LEU A N 1
ATOM 1458 C CA . LEU A 1 181 ? 17.922 -2.758 -23.75 1 85.81 181 LEU A CA 1
ATOM 1459 C C . LEU A 1 181 ? 17.828 -4.273 -23.922 1 85.81 181 LEU A C 1
ATOM 1461 O O . LEU A 1 181 ? 17.016 -4.77 -24.703 1 85.81 181 LEU A O 1
ATOM 1465 N N . HIS A 1 182 ? 18.672 -5.023 -23.281 1 85.81 182 HIS A N 1
ATOM 1466 C CA . HIS A 1 182 ? 18.609 -6.48 -23.25 1 85.81 182 HIS A CA 1
ATOM 1467 C C . HIS A 1 182 ? 17.594 -6.957 -22.219 1 85.81 182 HIS A C 1
ATOM 1469 O O . HIS A 1 182 ? 17.25 -6.219 -21.281 1 85.81 182 HIS A O 1
ATOM 1475 N N . VAL A 1 183 ? 17.141 -8.086 -22.438 1 86.38 183 VAL A N 1
ATOM 1476 C CA . VAL A 1 183 ? 16.219 -8.703 -21.484 1 86.38 183 VAL A CA 1
ATOM 1477 C C . VAL A 1 183 ? 17 -9.492 -20.438 1 86.38 183 VAL A C 1
ATOM 1479 O O . VAL A 1 183 ? 17.562 -10.547 -20.734 1 86.38 183 VAL A O 1
ATOM 1482 N N . PRO A 1 184 ? 17.016 -9.055 -19.312 1 81.56 184 PRO A N 1
ATOM 1483 C CA . PRO A 1 184 ? 17.734 -9.805 -18.281 1 81.56 184 PRO A CA 1
ATOM 1484 C C . PRO A 1 184 ? 17 -11.078 -17.859 1 81.56 184 PRO A C 1
ATOM 1486 O O . PRO A 1 184 ? 15.797 -11.203 -18.078 1 81.56 184 PRO A O 1
ATOM 1489 N N . PRO A 1 185 ? 17.703 -12.047 -17.297 1 79.12 185 PRO A N 1
ATOM 1490 C CA . PRO A 1 185 ? 17.109 -13.328 -16.922 1 79.12 185 PRO A CA 1
ATOM 1491 C C . PRO A 1 185 ? 15.898 -13.172 -16 1 79.12 185 PRO A C 1
ATOM 1493 O O . PRO A 1 185 ? 14.922 -13.922 -16.141 1 79.12 185 PRO A O 1
ATOM 1496 N N . TRP A 1 186 ? 15.883 -12.258 -15.133 1 79.31 186 TRP A N 1
ATOM 1497 C CA . TRP A 1 186 ? 14.828 -12.117 -14.141 1 79.31 186 TRP A CA 1
ATOM 1498 C C . TRP A 1 186 ? 13.602 -11.43 -14.734 1 79.31 186 TRP A C 1
ATOM 1500 O O . TRP A 1 186 ? 12.625 -11.164 -14.031 1 79.31 186 TRP A O 1
ATOM 1510 N N . ARG A 1 187 ? 13.586 -11.234 -15.945 1 84.62 187 ARG A N 1
ATOM 1511 C CA . ARG A 1 187 ? 12.414 -10.695 -16.625 1 84.62 187 ARG A CA 1
ATOM 1512 C C . ARG A 1 187 ? 11.898 -11.664 -17.688 1 84.62 187 ARG A C 1
ATOM 1514 O O . ARG A 1 187 ? 10.898 -11.391 -18.359 1 84.62 187 ARG A O 1
ATOM 1521 N N . LYS A 1 188 ? 12.57 -12.711 -17.797 1 85.12 188 LYS A N 1
ATOM 1522 C CA . LYS A 1 188 ? 12.117 -13.773 -18.688 1 85.12 188 LYS A CA 1
ATOM 1523 C C . LYS A 1 188 ? 11.031 -14.617 -18.031 1 85.12 188 LYS A C 1
ATOM 1525 O O . LYS A 1 188 ? 11.016 -14.773 -16.812 1 85.12 188 LYS A O 1
ATOM 1530 N N . ALA A 1 189 ? 10.242 -15.195 -18.859 1 90.06 189 ALA A N 1
ATOM 1531 C CA . ALA A 1 189 ? 9.086 -15.953 -18.375 1 90.06 189 ALA A CA 1
ATOM 1532 C C . ALA A 1 189 ? 9.523 -17.125 -17.5 1 90.06 189 ALA A C 1
ATOM 1534 O O . ALA A 1 189 ? 8.883 -17.422 -16.484 1 90.06 189 ALA A O 1
ATOM 1535 N N . ARG A 1 190 ? 10.578 -17.781 -17.859 1 84.25 190 ARG A N 1
ATOM 1536 C CA . ARG A 1 190 ? 11.039 -18.938 -17.109 1 84.25 190 ARG A CA 1
ATOM 1537 C C . ARG A 1 190 ? 11.414 -18.562 -15.68 1 84.25 190 ARG A C 1
ATOM 1539 O O . ARG A 1 190 ? 11.078 -19.281 -14.734 1 84.25 190 ARG A O 1
ATOM 1546 N N . TYR A 1 191 ? 12.062 -17.484 -15.57 1 83.69 191 TYR A N 1
ATOM 1547 C CA . TYR A 1 191 ? 12.453 -17 -14.242 1 83.69 191 TYR A CA 1
ATOM 1548 C C . TYR A 1 191 ? 11.227 -16.609 -13.43 1 83.69 191 TYR A C 1
ATOM 1550 O O . TYR A 1 191 ? 11.102 -17 -12.266 1 83.69 191 TYR A O 1
ATOM 1558 N N . MET A 1 192 ? 10.414 -15.891 -14.055 1 89.25 192 MET A N 1
ATOM 1559 C CA . MET A 1 192 ? 9.219 -15.422 -13.359 1 89.25 192 MET A CA 1
ATOM 1560 C C . MET A 1 192 ? 8.344 -16.594 -12.93 1 89.25 192 MET A C 1
ATOM 1562 O O . MET A 1 192 ? 7.77 -16.578 -11.836 1 89.25 192 MET A O 1
ATOM 1566 N N . HIS A 1 193 ? 8.32 -17.562 -13.781 1 89.94 193 HIS A N 1
ATOM 1567 C CA . HIS A 1 193 ? 7.586 -18.781 -13.484 1 89.94 193 HIS A CA 1
ATOM 1568 C C . HIS A 1 193 ? 8.141 -19.469 -12.242 1 89.94 193 HIS A C 1
ATOM 1570 O O . HIS A 1 193 ? 7.379 -19.984 -11.422 1 89.94 193 HIS A O 1
ATOM 1576 N N . SER A 1 194 ? 9.375 -19.406 -12.031 1 85.81 194 SER A N 1
ATOM 1577 C CA . SER A 1 194 ? 10.047 -20.094 -10.938 1 85.81 194 SER A CA 1
ATOM 1578 C C . SER A 1 194 ? 9.672 -19.484 -9.586 1 85.81 194 SER A C 1
ATOM 1580 O O . SER A 1 194 ? 9.742 -20.156 -8.555 1 85.81 194 SER A O 1
ATOM 1582 N N . LYS A 1 195 ? 9.281 -18.312 -9.578 1 87.75 195 LYS A N 1
ATOM 1583 C CA . LYS A 1 195 ? 8.938 -17.641 -8.328 1 87.75 195 LYS A CA 1
ATOM 1584 C C . LYS A 1 195 ? 7.734 -18.297 -7.66 1 87.75 195 LYS A C 1
ATOM 1586 O O . LYS A 1 195 ? 7.727 -18.5 -6.445 1 87.75 195 LYS A O 1
ATOM 1591 N N . TRP A 1 196 ? 6.734 -18.703 -8.492 1 92.25 196 TRP A N 1
ATOM 1592 C CA . TRP A 1 196 ? 5.477 -19.172 -7.914 1 92.25 196 TRP A CA 1
ATOM 1593 C C . TRP A 1 196 ? 5.199 -20.625 -8.289 1 92.25 196 TRP A C 1
ATOM 1595 O O . TRP A 1 196 ? 4.449 -21.312 -7.605 1 92.25 196 TRP A O 1
ATOM 1605 N N . LEU A 1 197 ? 5.789 -21.047 -9.438 1 87.25 197 LEU A N 1
ATOM 1606 C CA . LEU A 1 197 ? 5.332 -22.297 -10.031 1 87.25 197 LEU A CA 1
ATOM 1607 C C . LEU A 1 197 ? 6.461 -23.328 -10.062 1 87.25 197 LEU A C 1
ATOM 1609 O O . LEU A 1 197 ? 6.383 -24.312 -10.797 1 87.25 197 LEU A O 1
ATOM 1613 N N . SER A 1 198 ? 7.43 -23.016 -9.312 1 81.44 198 SER A N 1
ATOM 1614 C CA . SER A 1 198 ? 8.547 -23.953 -9.242 1 81.44 198 SER A CA 1
ATOM 1615 C C . SER A 1 198 ? 8.148 -25.234 -8.531 1 81.44 198 SER A C 1
ATOM 1617 O O . SER A 1 198 ? 7.328 -25.219 -7.613 1 81.44 198 SER A O 1
ATOM 1619 N N . GLU A 1 199 ? 8.727 -26.266 -8.992 1 79 199 GLU A N 1
ATOM 1620 C CA . GLU A 1 199 ? 8.539 -27.547 -8.32 1 79 199 GLU A CA 1
ATOM 1621 C C . GLU A 1 199 ? 9.273 -27.578 -6.984 1 79 199 GLU A C 1
ATOM 1623 O O . GLU A 1 199 ? 8.93 -28.359 -6.098 1 79 199 GLU A O 1
ATOM 1628 N N . ASN A 1 200 ? 10.281 -26.75 -6.914 1 78.25 200 ASN A N 1
ATOM 1629 C CA . ASN A 1 200 ? 11.039 -26.641 -5.672 1 78.25 200 ASN A CA 1
ATOM 1630 C C . ASN A 1 200 ? 10.391 -25.672 -4.695 1 78.25 200 ASN A C 1
ATOM 1632 O O . ASN A 1 200 ? 10.945 -24.609 -4.41 1 78.25 200 ASN A O 1
ATOM 1636 N N . CYS A 1 201 ? 9.227 -25.984 -4.258 1 80.75 201 CYS A N 1
ATOM 1637 C CA . CYS A 1 201 ? 8.477 -25.156 -3.324 1 80.75 201 CYS A CA 1
ATOM 1638 C C . CYS A 1 201 ? 8.359 -25.828 -1.965 1 80.75 201 CYS A C 1
ATOM 1640 O O . CYS A 1 201 ? 7.992 -27 -1.882 1 80.75 201 CYS A O 1
ATOM 1642 N N . LYS A 1 202 ? 8.82 -25.031 -0.923 1 83.31 202 LYS A N 1
ATOM 1643 C CA . LYS A 1 202 ? 8.719 -25.562 0.439 1 83.31 202 LYS A CA 1
ATOM 1644 C C . LYS A 1 202 ? 7.719 -24.75 1.26 1 83.31 202 LYS A C 1
ATOM 1646 O O . LYS A 1 202 ? 7.688 -23.516 1.171 1 83.31 202 LYS A O 1
ATOM 1651 N N . LYS A 1 203 ? 6.867 -25.453 1.918 1 83.44 203 LYS A N 1
ATOM 1652 C CA . LYS A 1 203 ? 5.996 -24.797 2.885 1 83.44 203 LYS A CA 1
ATOM 1653 C C . LYS A 1 203 ? 6.762 -24.422 4.152 1 83.44 203 LYS A C 1
ATOM 1655 O O . LYS A 1 203 ? 7.48 -25.25 4.715 1 83.44 203 LYS A O 1
ATOM 1660 N N . ILE A 1 204 ? 6.707 -23.172 4.434 1 78.75 204 ILE A N 1
ATOM 1661 C CA . ILE A 1 204 ? 7.441 -22.672 5.59 1 78.75 204 ILE A CA 1
ATOM 1662 C C . ILE A 1 204 ? 6.539 -22.672 6.82 1 78.75 204 ILE A C 1
ATOM 1664 O O . ILE A 1 204 ? 5.379 -22.25 6.75 1 78.75 204 ILE A O 1
ATOM 1668 N N . SER A 1 205 ? 6.961 -23.312 7.852 1 68.5 205 SER A N 1
ATOM 1669 C CA . SER A 1 205 ? 6.262 -23.281 9.133 1 68.5 205 SER A CA 1
ATOM 1670 C C . SER A 1 205 ? 6.707 -22.094 9.977 1 68.5 205 SER A C 1
ATOM 1672 O O . SER A 1 205 ? 7.871 -21.688 9.914 1 68.5 205 SER A O 1
ATOM 1674 N N . PHE A 1 206 ? 5.836 -21.203 10.273 1 62.16 206 PHE A N 1
ATOM 1675 C CA . PHE A 1 206 ? 6.262 -20.141 11.18 1 62.16 206 PHE A CA 1
ATOM 1676 C C . PHE A 1 206 ? 5.48 -20.203 12.484 1 62.16 206 PHE A C 1
ATOM 1678 O O . PHE A 1 206 ? 4.34 -20.672 12.508 1 62.16 206 PHE A O 1
ATOM 1685 N N . PRO A 1 207 ? 6.367 -20 13.641 1 49.72 207 PRO A N 1
ATOM 1686 C CA . PRO A 1 207 ? 5.738 -20.031 14.961 1 49.72 207 PRO A CA 1
ATOM 1687 C C . PRO A 1 207 ? 4.602 -19.016 15.086 1 49.72 207 PRO A C 1
ATOM 1689 O O . PRO A 1 207 ? 4.586 -18 14.383 1 49.72 207 PRO A O 1
ATOM 1692 N N . GLU A 1 208 ? 3.406 -19.422 15.57 1 44.78 208 GLU A N 1
ATOM 1693 C CA . GLU A 1 208 ? 2.242 -18.578 15.867 1 44.78 208 GLU A CA 1
ATOM 1694 C C . GLU A 1 208 ? 2.662 -17.203 16.359 1 44.78 208 GLU A C 1
ATOM 1696 O O . GLU A 1 208 ? 3.605 -17.078 17.141 1 44.78 208 GLU A O 1
ATOM 1701 N N . LEU A 1 209 ? 2.627 -16.281 15.562 1 38.06 209 LEU A N 1
ATOM 1702 C CA . LEU A 1 209 ? 2.895 -14.961 16.109 1 38.06 209 LEU A CA 1
ATOM 1703 C C . LEU A 1 209 ? 2.363 -14.852 17.531 1 38.06 209 LEU A C 1
ATOM 1705 O O . LEU A 1 209 ? 1.196 -15.156 17.797 1 38.06 209 LEU A O 1
ATOM 1709 N N . GLY A 1 210 ? 3.102 -15.102 18.516 1 28.98 210 GLY A N 1
ATOM 1710 C CA . GLY A 1 210 ? 2.676 -14.984 19.891 1 28.98 210 GLY A CA 1
ATOM 1711 C C . GLY A 1 210 ? 1.671 -13.867 20.125 1 28.98 210 GLY A C 1
ATOM 1712 O O . GLY A 1 210 ? 1.753 -12.812 19.484 1 28.98 210 GLY A O 1
ATOM 1713 N N . THR A 1 211 ? 0.294 -14.266 20.422 1 28.41 211 THR A N 1
ATOM 1714 C CA . THR A 1 211 ? -0.674 -13.383 21.047 1 28.41 211 THR A CA 1
ATOM 1715 C C . THR A 1 211 ? 0.035 -12.289 21.844 1 28.41 211 THR A C 1
ATOM 1717 O O . THR A 1 211 ? 0.782 -12.586 22.781 1 28.41 211 THR A O 1
ATOM 1720 N N . ILE A 1 212 ? 0.444 -11.258 21.312 1 22.3 212 ILE A N 1
ATOM 1721 C CA . ILE A 1 212 ? 0.646 -10.281 22.391 1 22.3 212 ILE A CA 1
ATOM 1722 C C . ILE A 1 212 ? -0.687 -9.984 23.062 1 22.3 212 ILE A C 1
ATOM 1724 O O . ILE A 1 212 ? -1.687 -9.711 22.391 1 22.3 212 ILE A O 1
ATOM 1728 N N . MET B 1 1 ? -16.25 3.328 18.969 1 22.77 1 MET B N 1
ATOM 1729 C CA . MET B 1 1 ? -15.5 2.664 17.906 1 22.77 1 MET B CA 1
ATOM 1730 C C . MET B 1 1 ? -16.203 2.834 16.562 1 22.77 1 MET B C 1
ATOM 1732 O O . MET B 1 1 ? -17.172 2.146 16.281 1 22.77 1 MET B O 1
ATOM 1736 N N . SER B 1 2 ? -16.453 4.023 15.883 1 25.05 2 SER B N 1
ATOM 1737 C CA . SER B 1 2 ? -17.719 4.445 15.266 1 25.05 2 SER B CA 1
ATOM 1738 C C . SER B 1 2 ? -17.875 3.846 13.875 1 25.05 2 SER B C 1
ATOM 1740 O O . SER B 1 2 ? -16.891 3.436 13.25 1 25.05 2 SER B O 1
ATOM 1742 N N . SER B 1 3 ? -19.094 3.822 13.281 1 33.84 3 SER B N 1
ATOM 1743 C CA . SER B 1 3 ? -19.797 3.287 12.117 1 33.84 3 SER B CA 1
ATOM 1744 C C . SER B 1 3 ? -19.172 3.768 10.82 1 33.84 3 SER B C 1
ATOM 1746 O O . SER B 1 3 ? -19.062 3.004 9.852 1 33.84 3 SER B O 1
ATOM 1748 N N . SER B 1 4 ? -18.609 4.953 10.93 1 30.05 4 SER B N 1
ATOM 1749 C CA . SER B 1 4 ? -18.422 5.727 9.703 1 30.05 4 SER B CA 1
ATOM 1750 C C . SER B 1 4 ? -17.125 5.336 9 1 30.05 4 SER B C 1
ATOM 1752 O O . SER B 1 4 ? -17.094 5.211 7.773 1 30.05 4 SER B O 1
ATOM 1754 N N . ASP B 1 5 ? -16.203 5.141 9.719 1 29.22 5 ASP B N 1
ATOM 1755 C CA . ASP B 1 5 ? -14.93 4.82 9.094 1 29.22 5 ASP B CA 1
ATOM 1756 C C . ASP B 1 5 ? -14.906 3.383 8.586 1 29.22 5 ASP B C 1
ATOM 1758 O O . ASP B 1 5 ? -14.102 3.039 7.715 1 29.22 5 ASP B O 1
ATOM 1762 N N . ASP B 1 6 ? -15.719 2.482 8.992 1 34.84 6 ASP B N 1
ATOM 1763 C CA . ASP B 1 6 ? -16.25 1.195 8.555 1 34.84 6 ASP B CA 1
ATOM 1764 C C . ASP B 1 6 ? -16.984 1.327 7.215 1 34.84 6 ASP B C 1
ATOM 1766 O O . ASP B 1 6 ? -16.859 0.453 6.355 1 34.84 6 ASP B O 1
ATOM 1770 N N . GLU B 1 7 ? -17.516 2.453 6.945 1 36.22 7 GLU B N 1
ATOM 1771 C CA . GLU B 1 7 ? -18.328 2.691 5.754 1 36.22 7 GLU B CA 1
ATOM 1772 C C . GLU B 1 7 ? -17.453 2.998 4.543 1 36.22 7 GLU B C 1
ATOM 1774 O O . GLU B 1 7 ? -17.703 2.498 3.445 1 36.22 7 GLU B O 1
ATOM 1779 N N . LYS B 1 8 ? -16.406 3.654 4.695 1 31.44 8 LYS B N 1
ATOM 1780 C CA . LYS B 1 8 ? -15.578 4.055 3.561 1 31.44 8 LYS B CA 1
ATOM 1781 C C . LYS B 1 8 ? -14.703 2.896 3.082 1 31.44 8 LYS B C 1
ATOM 1783 O O . LYS B 1 8 ? -14.609 2.641 1.881 1 31.44 8 LYS B O 1
ATOM 1788 N N . LEU B 1 9 ? -14.078 2.168 3.818 1 31.66 9 LEU B N 1
ATOM 1789 C CA . LEU B 1 9 ? -13.477 0.887 3.463 1 31.66 9 LEU B CA 1
ATOM 1790 C C . LEU B 1 9 ? -14.531 -0.091 2.965 1 31.66 9 LEU B C 1
ATOM 1792 O O . LEU B 1 9 ? -14.32 -0.786 1.968 1 31.66 9 LEU B O 1
ATOM 1796 N N . SER B 1 10 ? -15.672 -0.073 3.379 1 33.53 10 SER B N 1
ATOM 1797 C CA . SER B 1 10 ? -16.875 -0.747 2.881 1 33.53 10 SER B CA 1
ATOM 1798 C C . SER B 1 10 ? -17.266 -0.226 1.502 1 33.53 10 SER B C 1
ATOM 1800 O O . SER B 1 10 ? -17.656 -1.003 0.628 1 33.53 10 SER B O 1
ATOM 1802 N N . GLN B 1 11 ? -17.109 0.998 1.245 1 33.5 11 GLN B N 1
ATOM 1803 C CA . GLN B 1 11 ? -17.453 1.528 -0.072 1 33.5 11 GLN B CA 1
ATOM 1804 C C . GLN B 1 11 ? -16.375 1.17 -1.099 1 33.5 11 GLN B C 1
ATOM 1806 O O . GLN B 1 11 ? -16.703 0.79 -2.229 1 33.5 11 GLN B O 1
ATOM 1811 N N . MET B 1 12 ? -15.219 1.161 -0.854 1 32.59 12 MET B N 1
ATOM 1812 C CA . MET B 1 12 ? -14.172 0.756 -1.784 1 32.59 12 MET B CA 1
ATOM 1813 C C . MET B 1 12 ? -14.203 -0.75 -2.02 1 32.59 12 MET B C 1
ATOM 1815 O O . MET B 1 12 ? -14.047 -1.209 -3.154 1 32.59 12 MET B O 1
ATOM 1819 N N . ILE B 1 13 ? -14.516 -1.436 -1.057 1 34.66 13 ILE B N 1
ATOM 1820 C CA . ILE B 1 13 ? -14.867 -2.848 -1.159 1 34.66 13 ILE B CA 1
ATOM 1821 C C . ILE B 1 13 ? -16.203 -2.994 -1.884 1 34.66 13 ILE B C 1
ATOM 1823 O O . ILE B 1 13 ? -16.344 -3.834 -2.775 1 34.66 13 ILE B O 1
ATOM 1827 N N . ARG B 1 14 ? -17.219 -2.256 -1.552 1 34.56 14 ARG B N 1
ATOM 1828 C CA . ARG B 1 14 ? -18.484 -2.258 -2.264 1 34.56 14 ARG B CA 1
ATOM 1829 C C . ARG B 1 14 ? -18.312 -1.823 -3.715 1 34.56 14 ARG B C 1
ATOM 1831 O O . ARG B 1 14 ? -18.906 -2.404 -4.621 1 34.56 14 ARG B O 1
ATOM 1838 N N . ASP B 1 15 ? -17.672 -0.81 -3.951 1 33.41 15 ASP B N 1
ATOM 1839 C CA . ASP B 1 15 ? -17.391 -0.439 -5.336 1 33.41 15 ASP B CA 1
ATOM 1840 C C . ASP B 1 15 ? -16.641 -1.559 -6.062 1 33.41 15 ASP B C 1
ATOM 1842 O O . ASP B 1 15 ? -16.922 -1.83 -7.234 1 33.41 15 ASP B O 1
ATOM 1846 N N . TYR B 1 16 ? -15.703 -2.162 -5.488 1 31.62 16 TYR B N 1
ATOM 1847 C CA . TYR B 1 16 ? -15.078 -3.363 -6.031 1 31.62 16 TYR B CA 1
ATOM 1848 C C . TYR B 1 16 ? -16.078 -4.508 -6.117 1 31.62 16 TYR B C 1
ATOM 1850 O O . TYR B 1 16 ? -16.109 -5.238 -7.113 1 31.62 16 TYR B O 1
ATOM 1858 N N . ILE B 1 17 ? -16.781 -4.789 -5.047 1 31.81 17 ILE B N 1
ATOM 1859 C CA . ILE B 1 17 ? -17.875 -5.746 -5.109 1 31.81 17 ILE B CA 1
ATOM 1860 C C . ILE B 1 17 ? -18.938 -5.254 -6.09 1 31.81 17 ILE B C 1
ATOM 1862 O O . ILE B 1 17 ? -19.547 -6.047 -6.812 1 31.81 17 ILE B O 1
ATOM 1866 N N . GLU B 1 18 ? -19.359 -4.012 -5.891 1 31.59 18 GLU B N 1
ATOM 1867 C CA . GLU B 1 18 ? -20.359 -3.508 -6.816 1 31.59 18 GLU B CA 1
ATOM 1868 C C . GLU B 1 18 ? -19.812 -3.42 -8.234 1 31.59 18 GLU B C 1
ATOM 1870 O O . GLU B 1 18 ? -20.562 -3.109 -9.172 1 31.59 18 GLU B O 1
ATOM 1875 N N . LEU B 1 19 ? -18.547 -3.244 -8.352 1 30.08 19 LEU B N 1
ATOM 1876 C CA . LEU B 1 19 ? -18.219 -3.615 -9.727 1 30.08 19 LEU B CA 1
ATOM 1877 C C . LEU B 1 19 ? -18.797 -4.977 -10.078 1 30.08 19 LEU B C 1
ATOM 1879 O O . LEU B 1 19 ? -18.422 -5.992 -9.492 1 30.08 19 LEU B O 1
ATOM 1883 N N . ASP B 1 20 ? -20.031 -4.918 -10.047 1 28.48 20 ASP B N 1
ATOM 1884 C CA . ASP B 1 20 ? -20.859 -5.984 -10.602 1 28.48 20 ASP B CA 1
ATOM 1885 C C . ASP B 1 20 ? -20.062 -6.824 -11.609 1 28.48 20 ASP B C 1
ATOM 1887 O O . ASP B 1 20 ? -19.562 -6.301 -12.594 1 28.48 20 ASP B O 1
ATOM 1891 N N . PRO B 1 21 ? -19.547 -7.938 -11.172 1 28.67 21 PRO B N 1
ATOM 1892 C CA . PRO B 1 21 ? -19.109 -8.82 -12.258 1 28.67 21 PRO B CA 1
ATOM 1893 C C . PRO B 1 21 ? -19.969 -8.68 -13.508 1 28.67 21 PRO B C 1
ATOM 1895 O O . PRO B 1 21 ? -19.594 -9.172 -14.578 1 28.67 21 PRO B O 1
ATOM 1898 N N . SER B 1 22 ? -21.25 -8.375 -13.227 1 29.06 22 SER B N 1
ATOM 1899 C CA . SER B 1 22 ? -22.188 -8.43 -14.344 1 29.06 22 SER B CA 1
ATOM 1900 C C . SER B 1 22 ? -22 -7.234 -15.273 1 29.06 22 SER B C 1
ATOM 1902 O O . SER B 1 22 ? -22.719 -7.102 -16.266 1 29.06 22 SER B O 1
ATOM 1904 N N . SER B 1 23 ? -21.75 -6.109 -14.68 1 27.67 23 SER B N 1
ATOM 1905 C CA . SER B 1 23 ? -22.031 -5.145 -15.742 1 27.67 23 SER B CA 1
ATOM 1906 C C . SER B 1 23 ? -21.016 -5.273 -16.875 1 27.67 23 SER B C 1
ATOM 1908 O O . SER B 1 23 ? -19.812 -5.094 -16.672 1 27.67 23 SER B O 1
ATOM 1910 N N . PRO B 1 24 ? -21.453 -5.973 -17.828 1 26.56 24 PRO B N 1
ATOM 1911 C CA . PRO B 1 24 ? -20.812 -6.113 -19.125 1 26.56 24 PRO B CA 1
ATOM 1912 C C . PRO B 1 24 ? -20.328 -4.781 -19.703 1 26.56 24 PRO B C 1
ATOM 1914 O O . PRO B 1 24 ? -21.094 -3.826 -19.797 1 26.56 24 PRO B O 1
ATOM 1917 N N . ILE B 1 25 ? -19.438 -4.129 -19.141 1 26.56 25 ILE B N 1
ATOM 1918 C CA . ILE B 1 25 ? -19.062 -3.002 -19.984 1 26.56 25 ILE B CA 1
ATOM 1919 C C . ILE B 1 25 ? -19.203 -3.395 -21.453 1 26.56 25 ILE B C 1
ATOM 1921 O O . ILE B 1 25 ? -18.562 -4.34 -21.922 1 26.56 25 ILE B O 1
ATOM 1925 N N . SER B 1 26 ? -20.375 -3.18 -21.828 1 24.16 26 SER B N 1
ATOM 1926 C CA . SER B 1 26 ? -20.797 -3.254 -23.234 1 24.16 26 SER B CA 1
ATOM 1927 C C . SER B 1 26 ? -19.859 -2.453 -24.125 1 24.16 26 SER B C 1
ATOM 1929 O O . SER B 1 26 ? -20.312 -1.755 -25.031 1 24.16 26 SER B O 1
ATOM 1931 N N . SER B 1 27 ? -18.781 -2.037 -23.797 1 25.17 27 SER B N 1
ATOM 1932 C CA . SER B 1 27 ? -18.25 -1.239 -24.906 1 25.17 27 SER B CA 1
ATOM 1933 C C . SER B 1 27 ? -18.266 -2.025 -26.203 1 25.17 27 SER B C 1
ATOM 1935 O O . SER B 1 27 ? -17.578 -3.047 -26.328 1 25.17 27 SER B O 1
ATOM 1937 N N . SER B 1 28 ? -19.375 -2.162 -26.75 1 23.36 28 SER B N 1
ATOM 1938 C CA . SER B 1 28 ? -19.578 -2.57 -28.141 1 23.36 28 SER B CA 1
ATOM 1939 C C . SER B 1 28 ? -18.641 -1.807 -29.078 1 23.36 28 SER B C 1
ATOM 1941 O O . SER B 1 28 ? -18.922 -1.671 -30.266 1 23.36 28 SER B O 1
ATOM 1943 N N . LYS B 1 29 ? -18.016 -0.65 -28.656 1 27.44 29 LYS B N 1
ATOM 1944 C CA . LYS B 1 29 ? -17.609 -0.018 -29.906 1 27.44 29 LYS B CA 1
ATOM 1945 C C . LYS B 1 29 ? -16.984 -1.037 -30.859 1 27.44 29 LYS B C 1
ATOM 1947 O O . LYS B 1 29 ? -16.438 -2.055 -30.422 1 27.44 29 LYS B O 1
ATOM 1952 N N . SER B 1 30 ? -17.297 -1.071 -32.031 1 27.75 30 SER B N 1
ATOM 1953 C CA . SER B 1 30 ? -16.922 -1.729 -33.25 1 27.75 30 SER B CA 1
ATOM 1954 C C . SER B 1 30 ? -15.414 -1.96 -33.344 1 27.75 30 SER B C 1
ATOM 1956 O O . SER B 1 30 ? -14.648 -1.021 -33.562 1 27.75 30 SER B O 1
ATOM 1958 N N . LEU B 1 31 ? -14.797 -2.506 -32.375 1 27.84 31 LEU B N 1
ATOM 1959 C CA . LEU B 1 31 ? -13.391 -2.795 -32.625 1 27.84 31 LEU B CA 1
ATOM 1960 C C . LEU B 1 31 ? -13.227 -3.48 -33.969 1 27.84 31 LEU B C 1
ATOM 1962 O O . LEU B 1 31 ? -13.938 -4.434 -34.281 1 27.84 31 LEU B O 1
ATOM 1966 N N . GLN B 1 32 ? -12.914 -2.822 -34.938 1 30.12 32 GLN B N 1
ATOM 1967 C CA . GLN B 1 32 ? -12.242 -3.436 -36.062 1 30.12 32 GLN B CA 1
ATOM 1968 C C . GLN B 1 32 ? -11.414 -4.641 -35.625 1 30.12 32 GLN B C 1
ATOM 1970 O O . GLN B 1 32 ? -10.953 -4.711 -34.5 1 30.12 32 GLN B O 1
ATOM 1975 N N . VAL B 1 33 ? -11.375 -5.793 -36.062 1 34.62 33 VAL B N 1
ATOM 1976 C CA . VAL B 1 33 ? -10.781 -7.117 -35.938 1 34.62 33 VAL B CA 1
ATOM 1977 C C . VAL B 1 33 ? -9.352 -6.992 -35.406 1 34.62 33 VAL B C 1
ATOM 1979 O O . VAL B 1 33 ? -8.578 -7.953 -35.469 1 34.62 33 VAL B O 1
ATOM 1982 N N . ASP B 1 34 ? -8.625 -5.805 -35.219 1 39.41 34 ASP B N 1
ATOM 1983 C CA . ASP B 1 34 ? -7.172 -5.699 -35.125 1 39.41 34 ASP B CA 1
ATOM 1984 C C . ASP B 1 34 ? -6.652 -6.402 -33.875 1 39.41 34 ASP B C 1
ATOM 1986 O O . ASP B 1 34 ? -7.41 -6.648 -32.938 1 39.41 34 ASP B O 1
ATOM 1990 N N . GLN B 1 35 ? -5.25 -6.727 -33.625 1 46.44 35 GLN B N 1
ATOM 1991 C CA . GLN B 1 35 ? -4.383 -7.484 -32.719 1 46.44 35 GLN B CA 1
ATOM 1992 C C . GLN B 1 35 ? -4.66 -7.133 -31.266 1 46.44 35 GLN B C 1
ATOM 1994 O O . GLN B 1 35 ? -4.496 -5.984 -30.859 1 46.44 35 GLN B O 1
ATOM 1999 N N . LYS B 1 36 ? -5.602 -7.523 -30.688 1 58.75 36 LYS B N 1
ATOM 2000 C CA . LYS B 1 36 ? -5.926 -7.328 -29.281 1 58.75 36 LYS B CA 1
ATOM 2001 C C . LYS B 1 36 ? -4.676 -6.984 -28.469 1 58.75 36 LYS B C 1
ATOM 2003 O O . LYS B 1 36 ? -3.682 -7.711 -28.516 1 58.75 36 LYS B O 1
ATOM 2008 N N . SER B 1 37 ? -4.5 -5.664 -28.078 1 78.06 37 SER B N 1
ATOM 2009 C CA . SER B 1 37 ? -3.348 -5.191 -27.312 1 78.06 37 SER B CA 1
ATOM 2010 C C . SER B 1 37 ? -3.129 -6.043 -26.062 1 78.06 37 SER B C 1
ATOM 2012 O O . SER B 1 37 ? -4.047 -6.723 -25.609 1 78.06 37 SER B O 1
ATOM 2014 N N . SER B 1 38 ? -1.979 -6.414 -25.797 1 84.19 38 SER B N 1
ATOM 2015 C CA . SER B 1 38 ? -1.575 -7.121 -24.578 1 84.19 38 SER B CA 1
ATOM 2016 C C . SER B 1 38 ? -2.369 -6.645 -23.375 1 84.19 38 SER B C 1
ATOM 2018 O O . SER B 1 38 ? -2.715 -7.438 -22.5 1 84.19 38 SER B O 1
ATOM 2020 N N . PHE B 1 39 ? -2.879 -5.465 -23.438 1 84.19 39 PHE B N 1
ATOM 2021 C CA . PHE B 1 39 ? -3.619 -4.875 -22.328 1 84.19 39 PHE B CA 1
ATOM 2022 C C . PHE B 1 39 ? -5.027 -5.453 -22.25 1 84.19 39 PHE B C 1
ATOM 2024 O O . PHE B 1 39 ? -5.492 -5.816 -21.172 1 84.19 39 PHE B O 1
ATOM 2031 N N . MET B 1 40 ? -5.637 -5.547 -23.344 1 83.75 40 MET B N 1
ATOM 2032 C CA . MET B 1 40 ? -7 -6.062 -23.359 1 83.75 40 MET B CA 1
ATOM 2033 C C . MET B 1 40 ? -7.035 -7.523 -22.922 1 83.75 40 MET B C 1
ATOM 2035 O O . MET B 1 40 ? -7.941 -7.938 -22.188 1 83.75 40 MET B O 1
ATOM 2039 N N . TYR B 1 41 ? -6.082 -8.289 -23.422 1 89.44 41 TYR B N 1
ATOM 2040 C CA . TYR B 1 41 ? -6 -9.688 -23.016 1 89.44 41 TYR B CA 1
ATOM 2041 C C . TYR B 1 41 ? -5.773 -9.82 -21.516 1 89.44 41 TYR B C 1
ATOM 2043 O O . TYR B 1 41 ? -6.391 -10.656 -20.859 1 89.44 41 TYR B O 1
ATOM 2051 N N . LEU B 1 42 ? -4.895 -9 -21 1 91 42 LEU B N 1
ATOM 2052 C CA . LEU B 1 42 ? -4.633 -9.023 -19.578 1 91 42 LEU B CA 1
ATOM 2053 C C . LEU B 1 42 ? -5.898 -8.703 -18.781 1 91 42 LEU B C 1
ATOM 2055 O O . LEU B 1 42 ? -6.199 -9.359 -17.781 1 91 42 LEU B O 1
ATOM 2059 N N . GLN B 1 43 ? -6.609 -7.738 -19.266 1 82.19 43 GLN B N 1
ATOM 2060 C CA . GLN B 1 43 ? -7.844 -7.344 -18.594 1 82.19 43 GLN B CA 1
ATOM 2061 C C . GLN B 1 43 ? -8.844 -8.492 -18.562 1 82.19 43 GLN B C 1
ATOM 2063 O O . GLN B 1 43 ? -9.523 -8.703 -17.562 1 82.19 43 GLN B O 1
ATOM 2068 N N . GLU B 1 44 ? -8.898 -9.164 -19.656 1 84.31 44 GLU B N 1
ATOM 2069 C CA . GLU B 1 44 ? -9.805 -10.305 -19.734 1 84.31 44 GLU B CA 1
ATOM 2070 C C . GLU B 1 44 ? -9.438 -11.367 -18.703 1 84.31 44 GLU B C 1
ATOM 2072 O O . GLU B 1 44 ? -10.312 -11.938 -18.047 1 84.31 44 GLU B O 1
ATOM 2077 N N . ILE B 1 45 ? -8.195 -11.68 -18.578 1 88.19 45 ILE B N 1
ATOM 2078 C CA . ILE B 1 45 ? -7.719 -12.672 -17.609 1 88.19 45 ILE B CA 1
ATOM 2079 C C . ILE B 1 45 ? -8.062 -12.227 -16.203 1 88.19 45 ILE B C 1
ATOM 2081 O O . ILE B 1 45 ? -8.586 -13.008 -15.406 1 88.19 45 ILE B O 1
ATOM 2085 N N . LEU B 1 46 ? -7.793 -10.984 -15.906 1 84.88 46 LEU B N 1
ATOM 2086 C CA . LEU B 1 46 ? -7.953 -10.445 -14.555 1 84.88 46 LEU B CA 1
ATOM 2087 C C . LEU B 1 46 ? -9.43 -10.344 -14.18 1 84.88 46 LEU B C 1
ATOM 2089 O O . LEU B 1 46 ? -9.781 -10.43 -13.008 1 84.88 46 LEU B O 1
ATOM 2093 N N . GLU B 1 47 ? -10.25 -10.18 -15.148 1 79.12 47 GLU B N 1
ATOM 2094 C CA . GLU B 1 47 ? -11.68 -9.992 -14.914 1 79.12 47 GLU B CA 1
ATOM 2095 C C . GLU B 1 47 ? -12.359 -11.328 -14.609 1 79.12 47 GLU B C 1
ATOM 2097 O O . GLU B 1 47 ? -13.469 -11.352 -14.055 1 79.12 47 GLU B O 1
ATOM 2102 N N . ARG B 1 48 ? -11.742 -12.352 -15.008 1 82.44 48 ARG B N 1
ATOM 2103 C CA . ARG B 1 48 ? -12.281 -13.672 -14.703 1 82.44 48 ARG B CA 1
ATOM 2104 C C . ARG B 1 48 ? -11.938 -14.086 -13.281 1 82.44 48 ARG B C 1
ATOM 2106 O O . ARG B 1 48 ? -10.977 -14.828 -13.062 1 82.44 48 ARG B O 1
ATOM 2113 N N . VAL B 1 49 ? -12.719 -13.602 -12.312 1 82.56 49 VAL B N 1
ATOM 2114 C CA . VAL B 1 49 ? -12.477 -13.883 -10.898 1 82.56 49 VAL B CA 1
ATOM 2115 C C . VAL B 1 49 ? -13.461 -14.945 -10.414 1 82.56 49 VAL B C 1
ATOM 2117 O O . VAL B 1 49 ? -14.672 -14.781 -10.539 1 82.56 49 VAL B O 1
ATOM 2120 N N . THR B 1 50 ? -12.938 -16.047 -9.945 1 82 50 THR B N 1
ATOM 2121 C CA . THR B 1 50 ? -13.789 -17.109 -9.406 1 82 50 THR B CA 1
ATOM 2122 C C . THR B 1 50 ? -14.305 -16.734 -8.016 1 82 50 THR B C 1
ATOM 2124 O O . THR B 1 50 ? -13.82 -15.781 -7.406 1 82 50 THR B O 1
ATOM 2127 N N . VAL B 1 51 ? -15.273 -17.484 -7.5 1 80.5 51 VAL B N 1
ATOM 2128 C CA . VAL B 1 51 ? -15.836 -17.266 -6.172 1 80.5 51 VAL B CA 1
ATOM 2129 C C . VAL B 1 51 ? -14.75 -17.484 -5.113 1 80.5 51 VAL B C 1
ATOM 2131 O O . VAL B 1 51 ? -14.648 -16.703 -4.16 1 80.5 51 VAL B O 1
ATOM 2134 N N . ALA B 1 52 ? -13.953 -18.547 -5.363 1 87.69 52 ALA B N 1
ATOM 2135 C CA . ALA B 1 52 ? -12.883 -18.859 -4.414 1 87.69 52 ALA B CA 1
ATOM 2136 C C . ALA B 1 52 ? -11.867 -17.719 -4.344 1 87.69 52 ALA B C 1
ATOM 2138 O O . ALA B 1 52 ? -11.453 -17.312 -3.256 1 87.69 52 ALA B O 1
ATOM 2139 N N . GLU B 1 53 ? -11.477 -17.188 -5.488 1 86.38 53 GLU B N 1
ATOM 2140 C CA . GLU B 1 53 ? -10.539 -16.078 -5.535 1 86.38 53 GLU B CA 1
ATOM 2141 C C . GLU B 1 53 ? -11.109 -14.852 -4.824 1 86.38 53 GLU B C 1
ATOM 2143 O O . GLU B 1 53 ? -10.414 -14.211 -4.031 1 86.38 53 GLU B O 1
ATOM 2148 N N . SER B 1 54 ? -12.312 -14.539 -5.016 1 79.5 54 SER B N 1
ATOM 2149 C CA . SER B 1 54 ? -12.969 -13.375 -4.426 1 79.5 54 SER B CA 1
ATOM 2150 C C . SER B 1 54 ? -13.055 -13.508 -2.908 1 79.5 54 SER B C 1
ATOM 2152 O O . SER B 1 54 ? -12.875 -12.523 -2.186 1 79.5 54 SER B O 1
ATOM 2154 N N . GLU B 1 55 ? -13.359 -14.664 -2.492 1 82.69 55 GLU B N 1
ATOM 2155 C CA . GLU B 1 55 ? -13.469 -14.906 -1.056 1 82.69 55 GLU B CA 1
ATOM 2156 C C . GLU B 1 55 ? -12.148 -14.641 -0.346 1 82.69 55 GLU B C 1
ATOM 2158 O O . GLU B 1 55 ? -12.102 -13.922 0.656 1 82.69 55 GLU B O 1
ATOM 2163 N N . ILE B 1 56 ? -11.086 -15.195 -0.843 1 90.12 56 ILE B N 1
ATOM 2164 C CA . ILE B 1 56 ? -9.773 -15.047 -0.223 1 90.12 56 ILE B CA 1
ATOM 2165 C C . ILE B 1 56 ? -9.328 -13.586 -0.301 1 90.12 56 ILE B C 1
ATOM 2167 O O . ILE B 1 56 ? -8.797 -13.047 0.668 1 90.12 56 ILE B O 1
ATOM 2171 N N . LEU B 1 57 ? -9.578 -12.977 -1.415 1 83.88 57 LEU B N 1
ATOM 2172 C CA . LEU B 1 57 ? -9.219 -11.57 -1.572 1 83.88 57 LEU B CA 1
ATOM 2173 C C . LEU B 1 57 ? -9.961 -10.703 -0.567 1 83.88 57 LEU B C 1
ATOM 2175 O O . LEU B 1 57 ? -9.375 -9.812 0.049 1 83.88 57 LEU B O 1
ATOM 2179 N N . ARG B 1 58 ? -11.18 -11.016 -0.369 1 75.31 58 ARG B N 1
ATOM 2180 C CA . ARG B 1 58 ? -12 -10.273 0.59 1 75.31 58 ARG B CA 1
ATOM 2181 C C . ARG B 1 58 ? -11.461 -10.445 2.008 1 75.31 58 ARG B C 1
ATOM 2183 O O . ARG B 1 58 ? -11.391 -9.477 2.771 1 75.31 58 ARG B O 1
ATOM 2190 N N . LYS B 1 59 ? -11.117 -11.641 2.35 1 82.19 59 LYS B N 1
ATOM 2191 C CA . LYS B 1 59 ? -10.562 -11.898 3.674 1 82.19 59 LYS B CA 1
ATOM 2192 C C . LYS B 1 59 ? -9.266 -11.125 3.885 1 82.19 59 LYS B C 1
ATOM 2194 O O . LYS B 1 59 ? -9.062 -10.508 4.934 1 82.19 59 LYS B O 1
ATOM 2199 N N . ILE B 1 60 ? -8.391 -11.141 2.922 1 81.62 60 ILE B N 1
ATOM 2200 C CA . ILE B 1 60 ? -7.113 -10.438 3.023 1 81.62 60 ILE B CA 1
ATOM 2201 C C . ILE B 1 60 ? -7.359 -8.945 3.203 1 81.62 60 ILE B C 1
ATOM 2203 O O . ILE B 1 60 ? -6.707 -8.297 4.027 1 81.62 60 ILE B O 1
ATOM 2207 N N . PHE B 1 61 ? -8.281 -8.508 2.523 1 66.94 61 PHE B N 1
ATOM 2208 C CA . PHE B 1 61 ? -8.609 -7.094 2.637 1 66.94 61 PHE B CA 1
ATOM 2209 C C . PHE B 1 61 ? -9.125 -6.766 4.035 1 66.94 61 PHE B C 1
ATOM 2211 O O . PHE B 1 61 ? -8.789 -5.723 4.598 1 66.94 61 PHE B O 1
ATOM 2218 N N . LEU B 1 62 ? -9.914 -7.676 4.496 1 68.25 62 LEU B N 1
ATOM 2219 C CA . LEU B 1 62 ? -10.422 -7.492 5.852 1 68.25 62 LEU B CA 1
ATOM 2220 C C . LEU B 1 62 ? -9.289 -7.504 6.867 1 68.25 62 LEU B C 1
ATOM 2222 O O . LEU B 1 62 ? -9.273 -6.703 7.805 1 68.25 62 LEU B O 1
ATOM 2226 N N . TYR B 1 63 ? -8.312 -8.391 6.613 1 70.5 63 TYR B N 1
ATOM 2227 C CA . TYR B 1 63 ? -7.16 -8.43 7.5 1 70.5 63 TYR B CA 1
ATOM 2228 C C . TYR B 1 63 ? -6.383 -7.125 7.441 1 70.5 63 TYR B C 1
ATOM 2230 O O . TYR B 1 63 ? -5.91 -6.625 8.469 1 70.5 63 TYR B O 1
ATOM 2238 N N . TRP B 1 64 ? -6.211 -6.73 6.219 1 61.25 64 TRP B N 1
ATOM 2239 C CA . TRP B 1 64 ? -5.477 -5.488 5.988 1 61.25 64 TRP B CA 1
ATOM 2240 C C . TRP B 1 64 ? -6.16 -4.316 6.688 1 61.25 64 TRP B C 1
ATOM 2242 O O . TRP B 1 64 ? -5.492 -3.461 7.27 1 61.25 64 TRP B O 1
ATOM 2252 N N . LYS B 1 65 ? -7.363 -4.418 6.461 1 54.06 65 LYS B N 1
ATOM 2253 C CA . LYS B 1 65 ? -8.148 -3.367 7.105 1 54.06 65 LYS B CA 1
ATOM 2254 C C . LYS B 1 65 ? -7.926 -3.363 8.617 1 54.06 65 LYS B C 1
ATOM 2256 O O . LYS B 1 65 ? -7.91 -2.301 9.242 1 54.06 65 LYS B O 1
ATOM 2261 N N . ASP B 1 66 ? -7.84 -4.691 8.938 1 51.03 66 ASP B N 1
ATOM 2262 C CA . ASP B 1 66 ? -7.656 -4.84 10.375 1 51.03 66 ASP B CA 1
ATOM 2263 C C . ASP B 1 66 ? -6.211 -4.543 10.781 1 51.03 66 ASP B C 1
ATOM 2265 O O . ASP B 1 66 ? -5.91 -4.406 11.969 1 51.03 66 ASP B O 1
ATOM 2269 N N . LEU B 1 67 ? -5.422 -4.848 9.648 1 52.66 67 LEU B N 1
ATOM 2270 C CA . LEU B 1 67 ? -4.078 -4.363 9.953 1 52.66 67 LEU B CA 1
ATOM 2271 C C . LEU B 1 67 ? -4.102 -2.881 10.312 1 52.66 67 LEU B C 1
ATOM 2273 O O . LEU B 1 67 ? -4.543 -2.051 9.508 1 52.66 67 LEU B O 1
ATOM 2277 N N . GLU B 1 68 ? -4.621 -2.672 11.344 1 54.78 68 GLU B N 1
ATOM 2278 C CA . GLU B 1 68 ? -5.012 -1.403 11.961 1 54.78 68 GLU B CA 1
ATOM 2279 C C . GLU B 1 68 ? -4.023 -0.294 11.602 1 54.78 68 GLU B C 1
ATOM 2281 O O . GLU B 1 68 ? -2.844 -0.374 11.953 1 54.78 68 GLU B O 1
ATOM 2286 N N . PRO B 1 69 ? -4.566 0.554 10.477 1 59.25 69 PRO B N 1
ATOM 2287 C CA . PRO B 1 69 ? -3.729 1.738 10.281 1 59.25 69 PRO B CA 1
ATOM 2288 C C . PRO B 1 69 ? -3.117 2.252 11.586 1 59.25 69 PRO B C 1
ATOM 2290 O O . PRO B 1 69 ? -1.977 2.721 11.594 1 59.25 69 PRO B O 1
ATOM 2293 N N . SER B 1 70 ? -3.949 2.037 12.555 1 65.19 70 SER B N 1
ATOM 2294 C CA . SER B 1 70 ? -3.461 2.492 13.852 1 65.19 70 SER B CA 1
ATOM 2295 C C . SER B 1 70 ? -2.23 1.702 14.281 1 65.19 70 SER B C 1
ATOM 2297 O O . SER B 1 70 ? -1.289 2.268 14.844 1 65.19 70 SER B O 1
ATOM 2299 N N . LYS B 1 71 ? -2.268 0.401 13.945 1 67.62 71 LYS B N 1
ATOM 2300 C CA . LYS B 1 71 ? -1.115 -0.419 14.305 1 67.62 71 LYS B CA 1
ATOM 2301 C C . LYS B 1 71 ? 0.112 -0.04 13.484 1 67.62 71 LYS B C 1
ATOM 2303 O O . LYS B 1 71 ? 1.23 -0.014 14 1 67.62 71 LYS B O 1
ATOM 2308 N N . LEU B 1 72 ? -0.214 0.25 12.266 1 72.5 72 LEU B N 1
ATOM 2309 C CA . LEU B 1 72 ? 0.884 0.651 11.391 1 72.5 72 LEU B CA 1
ATOM 2310 C C . LEU B 1 72 ? 1.47 1.987 11.836 1 72.5 72 LEU B C 1
ATOM 2312 O O . LEU B 1 72 ? 2.691 2.164 11.836 1 72.5 72 LEU B O 1
ATOM 2316 N N . ARG B 1 73 ? 0.598 2.873 12.195 1 82.56 73 ARG B N 1
ATOM 2317 C CA . ARG B 1 73 ? 1.061 4.16 12.695 1 82.56 73 ARG B CA 1
ATOM 2318 C C . ARG B 1 73 ? 1.894 3.984 13.961 1 82.56 73 ARG B C 1
ATOM 2320 O O . ARG B 1 73 ? 2.945 4.609 14.109 1 82.56 73 ARG B O 1
ATOM 2327 N N . LYS B 1 74 ? 1.367 3.123 14.734 1 78.75 74 LYS B N 1
ATOM 2328 C CA . LYS B 1 74 ? 2.096 2.846 15.969 1 78.75 74 LYS B CA 1
ATOM 2329 C C . LYS B 1 74 ? 3.463 2.234 15.672 1 78.75 74 LYS B C 1
ATOM 2331 O O . LYS B 1 74 ? 4.457 2.584 16.312 1 78.75 74 LYS B O 1
ATOM 2336 N N . TRP B 1 75 ? 3.461 1.433 14.781 1 76.62 75 TRP B N 1
ATOM 2337 C CA . TRP B 1 75 ? 4.707 0.789 14.375 1 76.62 75 TRP B CA 1
ATOM 2338 C C . TRP B 1 75 ? 5.699 1.815 13.844 1 76.62 75 TRP B C 1
ATOM 2340 O O . TRP B 1 75 ? 6.887 1.769 14.18 1 76.62 75 TRP B O 1
ATOM 2350 N N . VAL B 1 76 ? 5.277 2.648 13.055 1 82.69 76 VAL B N 1
ATOM 2351 C CA . VAL B 1 76 ? 6.133 3.691 12.5 1 82.69 76 VAL B CA 1
ATOM 2352 C C . VAL B 1 76 ? 6.68 4.562 13.625 1 82.69 76 VAL B C 1
ATOM 2354 O O . VAL B 1 76 ? 7.875 4.867 13.664 1 82.69 76 VAL B O 1
ATOM 2357 N N . VAL B 1 77 ? 5.773 4.922 14.516 1 88.06 77 VAL B N 1
ATOM 2358 C CA . VAL B 1 77 ? 6.168 5.77 15.633 1 88.06 77 VAL B CA 1
ATOM 2359 C C . VAL B 1 77 ? 7.234 5.062 16.469 1 88.06 77 VAL B C 1
ATOM 2361 O O . VAL B 1 77 ? 8.234 5.672 16.844 1 88.06 77 VAL B O 1
ATOM 2364 N N . MET B 1 78 ? 6.984 3.848 16.688 1 81.69 78 MET B N 1
ATOM 2365 C CA . MET B 1 78 ? 7.922 3.066 17.484 1 81.69 78 MET B CA 1
ATOM 2366 C C . MET B 1 78 ? 9.289 2.992 16.812 1 81.69 78 MET B C 1
ATOM 2368 O O . MET B 1 78 ? 10.32 3.178 17.453 1 81.69 78 MET B O 1
ATOM 2372 N N . ASN B 1 79 ? 9.336 2.801 15.586 1 82.75 79 ASN B N 1
ATOM 2373 C CA . ASN B 1 79 ? 10.602 2.672 14.867 1 82.75 79 ASN B CA 1
ATOM 2374 C C . ASN B 1 79 ? 11.32 4.012 14.758 1 82.75 79 ASN B C 1
ATOM 2376 O O . ASN B 1 79 ? 12.547 4.074 14.867 1 82.75 79 ASN B O 1
ATOM 2380 N N . LEU B 1 80 ? 10.562 5.023 14.539 1 89 80 LEU B N 1
ATOM 2381 C CA . LEU B 1 80 ? 11.164 6.352 14.555 1 89 80 LEU B CA 1
ATOM 2382 C C . LEU B 1 80 ? 11.781 6.652 15.914 1 89 80 LEU B C 1
ATOM 2384 O O . LEU B 1 80 ? 12.867 7.246 15.984 1 89 80 LEU B O 1
ATOM 2388 N N . GLY B 1 81 ? 11.062 6.238 16.969 1 87.94 81 GLY B N 1
ATOM 2389 C CA . GLY B 1 81 ? 11.586 6.387 18.312 1 87.94 81 GLY B CA 1
ATOM 2390 C C . GLY B 1 81 ? 12.883 5.629 18.531 1 87.94 81 GLY B C 1
ATOM 2391 O O . GLY B 1 81 ? 13.82 6.152 19.141 1 87.94 81 GLY B O 1
ATOM 2392 N N . LYS B 1 82 ? 12.922 4.484 18.062 1 83.62 82 LYS B N 1
ATOM 2393 C CA . LYS B 1 82 ? 14.141 3.684 18.156 1 83.62 82 LYS B CA 1
ATOM 2394 C C . LYS B 1 82 ? 15.305 4.371 17.453 1 83.62 82 LYS B C 1
ATOM 2396 O O . LYS B 1 82 ? 16.453 4.234 17.859 1 83.62 82 LYS B O 1
ATOM 2401 N N . ASP B 1 83 ? 14.992 5.066 16.422 1 87.75 83 ASP B N 1
ATOM 2402 C CA . ASP B 1 83 ? 16.016 5.789 15.68 1 87.75 83 ASP B CA 1
ATOM 2403 C C . ASP B 1 83 ? 16.219 7.195 16.234 1 87.75 83 ASP B C 1
ATOM 2405 O O . ASP B 1 83 ? 16.797 8.062 15.57 1 87.75 83 ASP B O 1
ATOM 2409 N N . TYR B 1 84 ? 15.594 7.527 17.375 1 90.69 84 TYR B N 1
ATOM 2410 C CA . TYR B 1 84 ? 15.828 8.703 18.203 1 90.69 84 TYR B CA 1
ATOM 2411 C C . TYR B 1 84 ? 15.133 9.93 17.625 1 90.69 84 TYR B C 1
ATOM 2413 O O . TYR B 1 84 ? 15.578 11.062 17.828 1 90.69 84 TYR B O 1
ATOM 2421 N N . TYR B 1 85 ? 14.156 9.656 16.766 1 90.44 85 TYR B N 1
ATOM 2422 C CA . TYR B 1 85 ? 13.297 10.766 16.359 1 90.44 85 TYR B CA 1
ATOM 2423 C C . TYR B 1 85 ? 12.211 11.016 17.391 1 90.44 85 TYR B C 1
ATOM 2425 O O . TYR B 1 85 ? 11.703 10.078 18.016 1 90.44 85 TYR B O 1
ATOM 2433 N N . ASP B 1 86 ? 11.891 12.297 17.453 1 92.75 86 ASP B N 1
ATOM 2434 C CA . ASP B 1 86 ? 10.781 12.672 18.328 1 92.75 86 ASP B CA 1
ATOM 2435 C C . ASP B 1 86 ? 9.445 12.547 17.609 1 92.75 86 ASP B C 1
ATOM 2437 O O . ASP B 1 86 ? 8.93 13.531 17.078 1 92.75 86 ASP B O 1
ATOM 2441 N N . ALA B 1 87 ? 9 11.289 17.594 1 93.94 87 ALA B N 1
ATOM 2442 C CA . ALA B 1 87 ? 7.746 10.984 16.906 1 93.94 87 ALA B CA 1
ATOM 2443 C C . ALA B 1 87 ? 6.652 10.617 17.906 1 93.94 87 ALA B C 1
ATOM 2445 O O . ALA B 1 87 ? 6.93 10.016 18.953 1 93.94 87 ALA B O 1
ATOM 2446 N N . SER B 1 88 ? 5.402 11.016 17.594 1 92.88 88 SER B N 1
ATOM 2447 C CA . SER B 1 88 ? 4.25 10.703 18.422 1 92.88 88 SER B CA 1
ATOM 2448 C C . SER B 1 88 ? 3.01 10.43 17.578 1 92.88 88 SER B C 1
ATOM 2450 O O . SER B 1 88 ? 2.879 10.961 16.484 1 92.88 88 SER B O 1
ATOM 2452 N N . LEU B 1 89 ? 2.232 9.602 18.094 1 92.06 89 LEU B N 1
ATOM 2453 C CA . LEU B 1 89 ? 0.912 9.398 17.516 1 92.06 89 LEU B CA 1
ATOM 2454 C C . LEU B 1 89 ? -0.068 10.461 18 1 92.06 89 LEU B C 1
ATOM 2456 O O . LEU B 1 89 ? -0.21 10.672 19.203 1 92.06 89 LEU B O 1
ATOM 2460 N N . CYS B 1 90 ? -0.69 11.148 17.047 1 91.62 90 CYS B N 1
ATOM 2461 C CA . CYS B 1 90 ? -1.657 12.188 17.375 1 91.62 90 CYS B CA 1
ATOM 2462 C C . CYS B 1 90 ? -3.066 11.773 16.969 1 91.62 90 CYS B C 1
ATOM 2464 O O . CYS B 1 90 ? -3.252 11.125 15.93 1 91.62 90 CYS B O 1
ATOM 2466 N N . ARG B 1 91 ? -3.939 12.133 17.844 1 87.81 91 ARG B N 1
ATOM 2467 C CA . ARG B 1 91 ? -5.348 11.883 17.562 1 87.81 91 ARG B CA 1
ATOM 2468 C C . ARG B 1 91 ? -6.16 13.172 17.656 1 87.81 91 ARG B C 1
ATOM 2470 O O . ARG B 1 91 ? -6.031 13.93 18.625 1 87.81 91 ARG B O 1
ATOM 2477 N N . THR B 1 92 ? -6.832 13.469 16.625 1 86.56 92 THR B N 1
ATOM 2478 C CA . THR B 1 92 ? -7.719 14.633 16.609 1 86.56 92 THR B CA 1
ATOM 2479 C C . THR B 1 92 ? -9.18 14.195 16.688 1 86.56 92 THR B C 1
ATOM 2481 O O . THR B 1 92 ? -9.531 13.102 16.234 1 86.56 92 THR B O 1
ATOM 2484 N N . SER B 1 93 ? -9.875 14.914 17.484 1 81 93 SER B N 1
ATOM 2485 C CA . SER B 1 93 ? -11.32 14.727 17.562 1 81 93 SER B CA 1
ATOM 2486 C C . SER B 1 93 ? -12.062 16.047 17.375 1 81 93 SER B C 1
ATOM 2488 O O . SER B 1 93 ? -11.586 17.094 17.797 1 81 93 SER B O 1
ATOM 2490 N N . TRP B 1 94 ? -13.07 16.031 16.641 1 73.25 94 TRP B N 1
ATOM 2491 C CA . TRP B 1 94 ? -13.812 17.281 16.406 1 73.25 94 TRP B CA 1
ATOM 2492 C C . TRP B 1 94 ? -15.32 17.031 16.438 1 73.25 94 TRP B C 1
ATOM 2494 O O . TRP B 1 94 ? -15.773 15.914 16.141 1 73.25 94 TRP B O 1
ATOM 2504 N N . VAL B 1 95 ? -15.945 17.812 17.438 1 65.31 95 VAL B N 1
ATOM 2505 C CA . VAL B 1 95 ? -17.406 17.812 17.484 1 65.31 95 VAL B CA 1
ATOM 2506 C C . VAL B 1 95 ? -17.953 19 16.688 1 65.31 95 VAL B C 1
ATOM 2508 O O . VAL B 1 95 ? -17.422 20.109 16.781 1 65.31 95 VAL B O 1
ATOM 2511 N N . THR B 1 96 ? -18.438 18.766 15.523 1 56.75 96 THR B N 1
ATOM 2512 C CA . THR B 1 96 ? -19.016 19.922 14.859 1 56.75 96 THR B CA 1
ATOM 2513 C C . THR B 1 96 ? -20.312 20.344 15.547 1 56.75 96 THR B C 1
ATOM 2515 O O . THR B 1 96 ? -21.016 19.516 16.141 1 56.75 96 THR B O 1
ATOM 2518 N N . LYS B 1 97 ? -20.422 21.641 16.125 1 53.38 97 LYS B N 1
ATOM 2519 C CA . LYS B 1 97 ? -21.5 22.219 16.922 1 53.38 97 LYS B CA 1
ATOM 2520 C C . LYS B 1 97 ? -22.828 21.547 16.609 1 53.38 97 LYS B C 1
ATOM 2522 O O . LYS B 1 97 ? -23.672 21.375 17.5 1 53.38 97 LYS B O 1
ATOM 2527 N N . PHE B 1 98 ? -23.328 21.703 15.469 1 47.59 98 PHE B N 1
ATOM 2528 C CA . PHE B 1 98 ? -24.719 21.344 15.234 1 47.59 98 PHE B CA 1
ATOM 2529 C C . PHE B 1 98 ? -24.844 19.859 14.914 1 47.59 98 PHE B C 1
ATOM 2531 O O . PHE B 1 98 ? -25.547 19.469 13.984 1 47.59 98 PHE B O 1
ATOM 2538 N N . ASN B 1 99 ? -24.312 18.969 15.906 1 47.22 99 ASN B N 1
ATOM 2539 C CA . ASN B 1 99 ? -24.531 17.531 15.953 1 47.22 99 ASN B CA 1
ATOM 2540 C C . ASN B 1 99 ? -23.922 16.828 14.727 1 47.22 99 ASN B C 1
ATOM 2542 O O . ASN B 1 99 ? -24.328 15.719 14.383 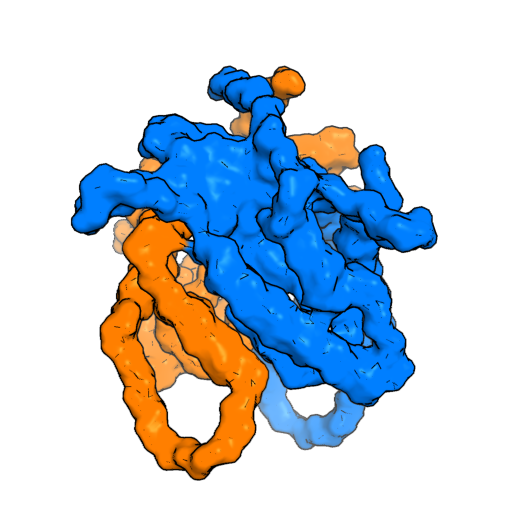1 47.22 99 ASN B O 1
ATOM 2546 N N . ARG B 1 100 ? -23.422 17.672 13.852 1 49.09 100 ARG B N 1
ATOM 2547 C CA . ARG B 1 100 ? -23.172 16.984 12.586 1 49.09 100 ARG B CA 1
ATOM 2548 C C . ARG B 1 100 ? -21.969 16.047 12.695 1 49.09 100 ARG B C 1
ATOM 2550 O O . ARG B 1 100 ? -22.141 14.836 12.867 1 49.09 100 ARG B O 1
ATOM 2557 N N . SER B 1 101 ? -20.906 16.125 11.797 1 54.22 101 SER B N 1
ATOM 2558 C CA . SER B 1 101 ? -20 15.008 11.539 1 54.22 101 SER B CA 1
ATOM 2559 C C . SER B 1 101 ? -18.844 14.977 12.547 1 54.22 101 SER B C 1
ATOM 2561 O O . SER B 1 101 ? -18.203 16 12.789 1 54.22 101 SER B O 1
ATOM 2563 N N . SER B 1 102 ? -19 14.281 13.695 1 62.69 102 SER B N 1
ATOM 2564 C CA . SER B 1 102 ? -17.922 13.945 14.617 1 62.69 102 SER B CA 1
ATOM 2565 C C . SER B 1 102 ? -16.969 12.914 14.008 1 62.69 102 SER B C 1
ATOM 2567 O O . SER B 1 102 ? -17.359 12.156 13.117 1 62.69 102 SER B O 1
ATOM 2569 N N . GLY B 1 103 ? -15.867 13.352 14.062 1 75.06 103 GLY B N 1
ATOM 2570 C CA . GLY 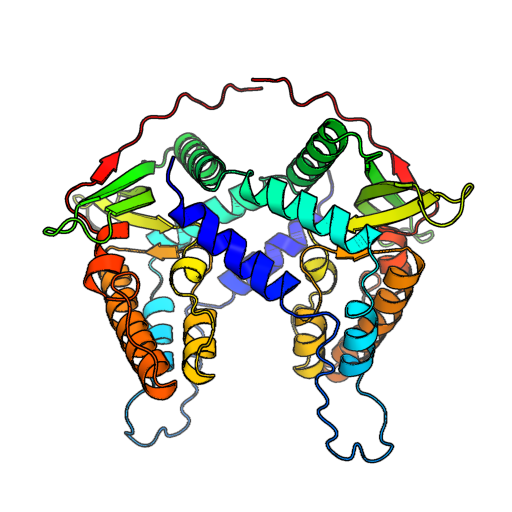B 1 103 ? -14.914 12.359 13.594 1 75.06 103 GLY B CA 1
ATOM 2571 C C . GLY B 1 103 ? -13.602 12.375 14.359 1 75.06 103 GLY B C 1
ATOM 2572 O O . GLY B 1 103 ? -13.414 13.195 15.258 1 75.06 103 GLY B O 1
ATOM 2573 N N . GLU B 1 104 ? -12.922 11.383 14.391 1 81.62 104 GLU B N 1
ATOM 2574 C CA . GLU B 1 104 ? -11.57 11.25 14.93 1 81.62 104 GLU B CA 1
ATOM 2575 C C . GLU B 1 104 ? -10.586 10.805 13.852 1 81.62 104 GLU B C 1
ATOM 2577 O O . GLU B 1 104 ? -10.969 10.141 12.891 1 81.62 104 GLU B O 1
ATOM 2582 N N . TYR B 1 105 ? -9.438 11.312 14.008 1 86.94 105 TYR B N 1
ATOM 2583 C CA . TYR B 1 105 ? -8.406 10.922 13.062 1 86.94 105 TYR B CA 1
ATOM 2584 C C . TYR B 1 105 ? -7.047 10.805 13.75 1 86.94 105 TYR B C 1
ATOM 2586 O O . TYR B 1 105 ? -6.762 11.539 14.695 1 86.94 105 TYR B O 1
ATOM 2594 N N . GLU B 1 106 ? -6.27 9.836 13.312 1 88.25 106 GLU B N 1
ATOM 2595 C CA . GLU B 1 106 ? -4.938 9.609 13.867 1 88.25 106 GLU B CA 1
ATOM 2596 C C . GLU B 1 106 ? -3.854 9.844 12.812 1 88.25 106 GLU B C 1
ATOM 2598 O O . GLU B 1 106 ? -4.008 9.445 11.656 1 88.25 106 GLU B O 1
ATOM 2603 N N . TYR B 1 107 ? -2.855 10.484 13.188 1 91.81 107 TYR B N 1
ATOM 2604 C CA . TYR B 1 107 ? -1.687 10.719 12.344 1 91.81 107 TYR B CA 1
ATOM 2605 C C . TYR B 1 107 ? -0.416 10.789 13.18 1 91.81 107 TYR B C 1
ATOM 2607 O O . TYR B 1 107 ? -0.472 10.727 14.414 1 91.81 107 TYR B O 1
ATOM 2615 N N . ILE B 1 108 ? 0.726 10.789 12.492 1 93.25 108 ILE B N 1
ATOM 2616 C CA . ILE B 1 108 ? 2.018 10.805 13.172 1 93.25 108 ILE B CA 1
ATOM 2617 C C . ILE B 1 108 ? 2.596 12.219 13.148 1 93.25 108 ILE B C 1
ATOM 2619 O O . ILE B 1 108 ? 2.531 12.906 12.125 1 93.25 108 ILE B O 1
ATOM 2623 N N . ASP B 1 109 ? 3.031 12.664 14.32 1 93.81 109 ASP B N 1
ATOM 2624 C CA . ASP B 1 109 ? 3.723 13.938 14.492 1 93.81 109 ASP B CA 1
ATOM 2625 C C . ASP B 1 109 ? 5.211 13.727 14.758 1 93.81 109 ASP B C 1
ATOM 2627 O O . ASP B 1 109 ? 5.586 12.898 15.586 1 93.81 109 ASP B O 1
ATOM 2631 N N . VAL B 1 110 ? 6.07 14.438 13.992 1 94.44 110 VAL B N 1
ATOM 2632 C CA . VAL B 1 110 ? 7.512 14.312 14.195 1 94.44 110 VAL B CA 1
ATOM 2633 C C . VAL B 1 110 ? 8.125 15.695 14.406 1 94.44 110 VAL B C 1
ATOM 2635 O O . VAL B 1 110 ? 7.918 16.609 13.594 1 94.44 110 VAL B O 1
ATOM 2638 N N . MET B 1 111 ? 8.828 15.875 15.469 1 92.94 111 MET B N 1
ATOM 2639 C CA . MET B 1 111 ? 9.578 17.109 15.727 1 92.94 111 MET B CA 1
ATOM 2640 C C . MET B 1 111 ? 11.031 16.953 15.305 1 92.94 111 MET B C 1
ATOM 2642 O O . MET B 1 111 ? 11.766 16.141 15.875 1 92.94 111 MET B O 1
ATOM 2646 N N . MET B 1 112 ? 11.352 17.703 14.297 1 89.94 112 MET B N 1
ATOM 2647 C CA . MET B 1 112 ? 12.719 17.641 13.781 1 89.94 112 MET B CA 1
ATOM 2648 C C . MET B 1 112 ? 13.547 18.828 14.266 1 89.94 112 MET B C 1
ATOM 2650 O O . MET B 1 112 ? 13.047 19.953 14.312 1 89.94 112 MET B O 1
ATOM 2654 N N . LYS B 1 113 ? 14.75 18.453 14.656 1 81 113 LYS B N 1
ATOM 2655 C CA . LYS B 1 113 ? 15.648 19.547 15.016 1 81 113 LYS B CA 1
ATOM 2656 C C . LYS B 1 113 ? 16.203 20.234 13.773 1 81 113 LYS B C 1
ATOM 2658 O O . LYS B 1 113 ? 16.516 19.578 12.781 1 81 113 LYS B O 1
ATOM 2663 N N . ASN B 1 114 ? 15.93 21.438 13.484 1 67.31 114 ASN B N 1
ATOM 2664 C CA . ASN B 1 114 ? 16.469 22.203 12.375 1 67.31 114 ASN B CA 1
ATOM 2665 C C . ASN B 1 114 ? 17.953 22.484 12.547 1 67.31 114 ASN B C 1
ATOM 2667 O O . ASN B 1 114 ? 18.375 23.062 13.547 1 67.31 114 ASN B O 1
ATOM 2671 N N . ASP B 1 115 ? 18.812 21.641 11.852 1 57.06 115 ASP B N 1
ATOM 2672 C CA . ASP B 1 115 ? 20.234 21.922 12 1 57.06 115 ASP B CA 1
ATOM 2673 C C . ASP B 1 115 ? 20.547 23.375 11.625 1 57.06 115 ASP B C 1
ATOM 2675 O O . ASP B 1 115 ? 21.562 23.922 12.055 1 57.06 115 ASP B O 1
ATOM 2679 N N . ALA B 1 116 ? 20.031 23.859 10.578 1 53.47 116 ALA B N 1
ATOM 2680 C CA . ALA B 1 116 ? 20.562 25.109 10.047 1 53.47 116 ALA B CA 1
ATOM 2681 C C . ALA B 1 116 ? 20.359 26.25 11.047 1 53.47 116 ALA B C 1
ATOM 2683 O O . ALA B 1 116 ? 21.078 27.25 11.008 1 53.47 116 ALA B O 1
ATOM 2684 N N . THR B 1 117 ? 19.219 26.344 11.656 1 50 117 THR B N 1
ATOM 2685 C CA . THR B 1 117 ? 19.078 27.453 12.602 1 50 117 THR B CA 1
ATOM 2686 C C . THR B 1 117 ? 18.938 26.922 14.031 1 50 117 THR B C 1
ATOM 2688 O O . THR B 1 117 ? 18.312 25.875 14.25 1 50 117 THR B O 1
ATOM 2691 N N . SER B 1 118 ? 19.969 27.109 14.891 1 53.06 118 SER B N 1
ATOM 2692 C CA . SER B 1 118 ? 20.172 26.766 16.297 1 53.06 118 SER B CA 1
ATOM 2693 C C . SER B 1 118 ? 18.844 26.516 17 1 53.06 118 SER B C 1
ATOM 2695 O O . SER B 1 118 ? 18.766 25.703 17.922 1 53.06 118 SER B O 1
ATOM 2697 N N . ASP B 1 119 ? 17.75 27.281 16.906 1 56.31 119 ASP B N 1
ATOM 2698 C CA . ASP B 1 119 ? 16.641 27.391 17.844 1 56.31 119 ASP B CA 1
ATOM 2699 C C . ASP B 1 119 ? 15.367 26.781 17.25 1 56.31 119 ASP B C 1
ATOM 2701 O O . ASP B 1 119 ? 14.305 26.828 17.875 1 56.31 119 ASP B O 1
ATOM 2705 N N . GLY B 1 120 ? 15.328 26.109 16 1 70.5 120 GLY B N 1
ATOM 2706 C CA . GLY B 1 120 ? 13.922 25.984 15.648 1 70.5 120 GLY B CA 1
ATOM 2707 C C . GLY B 1 120 ? 13.539 24.578 15.203 1 70.5 120 GLY B C 1
ATOM 2708 O O . GLY B 1 120 ? 14.359 23.859 14.625 1 70.5 120 GLY B O 1
ATOM 2709 N N . ALA B 1 121 ? 12.711 23.922 16.016 1 82.88 121 ALA B N 1
ATOM 2710 C CA . ALA B 1 121 ? 12.133 22.625 15.695 1 82.88 121 ALA B CA 1
ATOM 2711 C C . ALA B 1 121 ? 11.078 22.75 14.602 1 82.88 121 ALA B C 1
ATOM 2713 O O . ALA B 1 121 ? 10.391 23.766 14.508 1 82.88 121 ALA B O 1
ATOM 2714 N N . VAL B 1 122 ? 11.328 21.953 13.641 1 89.31 122 VAL B N 1
ATOM 2715 C CA . VAL B 1 122 ? 10.328 21.891 12.578 1 89.31 122 VAL B CA 1
ATOM 2716 C C . VAL B 1 122 ? 9.375 20.719 12.836 1 89.31 122 VAL B C 1
ATOM 2718 O O . VAL B 1 122 ? 9.812 19.609 13.117 1 89.31 122 VAL B O 1
ATOM 2721 N N . ARG B 1 123 ? 8.094 21.094 12.836 1 93.12 123 ARG B N 1
ATOM 2722 C CA . ARG B 1 123 ? 7.059 20.078 13 1 93.12 123 ARG B CA 1
ATOM 2723 C C . ARG B 1 123 ? 6.66 19.484 11.656 1 93.12 123 ARG B C 1
ATOM 2725 O O . ARG B 1 123 ? 6.352 20.203 10.711 1 93.12 123 ARG B O 1
ATOM 2732 N N . LEU B 1 124 ? 6.77 18.172 11.641 1 94.69 124 LEU B N 1
ATOM 2733 C CA . LEU B 1 124 ? 6.336 17.469 10.445 1 94.69 124 LEU B CA 1
ATOM 2734 C C . LEU B 1 124 ? 5.113 16.594 10.742 1 94.69 124 LEU B C 1
ATOM 2736 O O . LEU B 1 124 ? 5.047 15.953 11.797 1 94.69 124 LEU B O 1
ATOM 2740 N N . ILE B 1 125 ? 4.141 16.625 9.852 1 95.75 125 ILE B N 1
ATOM 2741 C CA . ILE B 1 125 ? 2.975 15.75 9.875 1 95.75 125 ILE B CA 1
ATOM 2742 C C . ILE B 1 125 ? 3.211 14.555 8.953 1 95.75 125 ILE B C 1
ATOM 2744 O O . ILE B 1 125 ? 3.629 14.719 7.805 1 95.75 125 ILE B O 1
ATOM 2748 N N . VAL B 1 126 ? 3.031 13.375 9.516 1 94.12 126 VAL B N 1
ATOM 2749 C CA . VAL B 1 126 ? 3.139 12.141 8.742 1 94.12 126 VAL B CA 1
ATOM 2750 C C . VAL B 1 126 ? 1.785 11.438 8.711 1 94.12 126 VAL B C 1
ATOM 2752 O O . VAL B 1 126 ? 1.236 11.078 9.75 1 94.12 126 VAL B O 1
ATOM 2755 N N . ASP B 1 127 ? 1.286 11.297 7.523 1 91.31 127 ASP B N 1
ATOM 2756 C CA . ASP B 1 127 ? 0.068 10.516 7.34 1 91.31 127 ASP B CA 1
ATOM 2757 C C . ASP B 1 127 ? 0.309 9.336 6.398 1 91.31 127 ASP B C 1
ATOM 2759 O O . ASP B 1 127 ? 0.69 9.531 5.242 1 91.31 127 ASP B O 1
ATOM 2763 N N . ILE B 1 128 ? 0.014 8.094 6.883 1 83.5 128 ILE B N 1
ATOM 2764 C CA . ILE B 1 128 ? 0.359 6.902 6.109 1 83.5 128 ILE B CA 1
ATOM 2765 C C . ILE B 1 128 ? -0.84 6.469 5.27 1 83.5 128 ILE B C 1
ATOM 2767 O O . ILE B 1 128 ? -0.785 5.449 4.578 1 83.5 128 ILE B O 1
ATOM 2771 N N . ASP B 1 129 ? -1.904 7.164 5.344 1 77.88 129 ASP B N 1
ATOM 2772 C CA . ASP B 1 129 ? -3.117 6.926 4.566 1 77.88 129 ASP B CA 1
ATOM 2773 C C . ASP B 1 129 ? -3.639 8.227 3.953 1 77.88 129 ASP B C 1
ATOM 2775 O O . ASP B 1 129 ? -4.84 8.508 4.012 1 77.88 129 ASP B O 1
ATOM 2779 N N . PHE B 1 130 ? -2.805 8.977 3.383 1 86.75 130 PHE B N 1
ATOM 2780 C CA . PHE B 1 130 ? -3.1 10.367 3.039 1 86.75 130 PHE B CA 1
ATOM 2781 C C . PHE B 1 130 ? -3.961 10.438 1.782 1 86.75 130 PHE B C 1
ATOM 2783 O O . PHE B 1 130 ? -5.016 11.078 1.783 1 86.75 130 PHE B O 1
ATOM 2790 N N . ARG B 1 131 ? -3.613 9.766 0.751 1 83.69 131 ARG B N 1
ATOM 2791 C CA . ARG B 1 131 ? -4.281 9.875 -0.542 1 83.69 131 ARG B CA 1
ATOM 2792 C C . ARG B 1 131 ? -5.734 9.422 -0.448 1 83.69 131 ARG B C 1
ATOM 2794 O O . ARG B 1 131 ? -6.625 10.055 -1.023 1 83.69 131 ARG B O 1
ATOM 2801 N N . SER B 1 132 ? -5.98 8.398 0.356 1 76.06 132 SER B N 1
ATOM 2802 C CA . SER B 1 132 ? -7.316 7.816 0.436 1 76.06 132 SER B CA 1
ATOM 2803 C C . SER B 1 132 ? -8.305 8.781 1.081 1 76.06 132 SER B C 1
ATOM 2805 O O . SER B 1 132 ? -9.508 8.688 0.852 1 76.06 132 SER B O 1
ATOM 2807 N N . GLN B 1 133 ? -7.777 9.703 1.853 1 85.31 133 GLN B N 1
ATOM 2808 C CA . GLN B 1 133 ? -8.641 10.664 2.531 1 85.31 133 GLN B CA 1
ATOM 2809 C C . GLN B 1 133 ? -9.336 11.578 1.53 1 85.31 133 GLN B C 1
ATOM 2811 O O . GLN B 1 133 ? -10.352 12.203 1.852 1 85.31 133 GLN B O 1
ATOM 2816 N N . PHE B 1 134 ? -8.875 11.602 0.256 1 89.25 134 PHE B N 1
ATOM 2817 C CA . PHE B 1 134 ? -9.383 12.57 -0.708 1 89.25 134 PHE B CA 1
ATOM 2818 C C . PHE B 1 134 ? -10.117 11.867 -1.844 1 89.25 134 PHE B C 1
ATOM 2820 O O . PHE B 1 134 ? -10.5 12.5 -2.828 1 89.25 134 PHE B O 1
ATOM 2827 N N . GLU B 1 135 ? -10.25 10.625 -1.729 1 84.62 135 GLU B N 1
ATOM 2828 C CA . GLU B 1 135 ? -10.906 9.859 -2.783 1 84.62 135 GLU B CA 1
ATOM 2829 C C . GLU B 1 135 ? -12.406 10.148 -2.83 1 84.62 135 GLU B C 1
ATOM 2831 O O . GLU B 1 135 ? -13.047 10.289 -1.787 1 84.62 135 GLU B O 1
ATOM 2836 N N . LEU B 1 136 ? -12.906 10.258 -4.035 1 81.56 136 LEU B N 1
ATOM 2837 C CA . LEU B 1 136 ? -14.336 10.398 -4.27 1 81.56 136 LEU B CA 1
ATOM 2838 C C . LEU B 1 136 ? -14.898 9.156 -4.957 1 81.56 136 LEU B C 1
ATOM 2840 O O . LEU B 1 136 ? -14.195 8.5 -5.734 1 81.56 136 LEU B O 1
ATOM 2844 N N . ALA B 1 137 ? -16.078 8.82 -4.691 1 70.94 137 ALA B N 1
ATOM 2845 C CA . ALA B 1 137 ? -16.719 7.652 -5.289 1 70.94 137 ALA B CA 1
ATOM 2846 C C . ALA B 1 137 ? -16.906 7.836 -6.793 1 70.94 137 ALA B C 1
ATOM 2848 O O . ALA B 1 137 ? -16.656 6.914 -7.57 1 70.94 137 ALA B O 1
ATOM 2849 N N . ARG B 1 138 ? -17.297 9.047 -7.258 1 79.62 138 ARG B N 1
ATOM 2850 C CA . ARG B 1 138 ? -17.547 9.352 -8.664 1 79.62 138 ARG B CA 1
ATOM 2851 C C . ARG B 1 138 ? -16.859 10.641 -9.078 1 79.62 138 ARG B C 1
ATOM 2853 O O . ARG B 1 138 ? -17.516 11.617 -9.445 1 79.62 138 ARG B O 1
ATOM 2860 N N . PRO B 1 139 ? -15.648 10.586 -9.188 1 85 139 PRO B N 1
ATOM 2861 C CA . PRO B 1 139 ? -14.906 11.805 -9.531 1 85 139 PRO B CA 1
ATOM 2862 C C . PRO B 1 139 ? -14.906 12.094 -11.031 1 85 139 PRO B C 1
ATOM 2864 O O . PRO B 1 139 ? -15.094 11.18 -11.836 1 85 139 PRO B O 1
ATOM 2867 N N . THR B 1 140 ? -14.844 13.391 -11.352 1 89.62 140 THR B N 1
ATOM 2868 C CA . THR B 1 140 ? -14.5 13.711 -12.734 1 89.62 140 THR B CA 1
ATOM 2869 C C . THR B 1 140 ? -13.102 13.195 -13.078 1 89.62 140 THR B C 1
ATOM 2871 O O . THR B 1 140 ? -12.273 12.992 -12.195 1 89.62 140 THR B O 1
ATOM 2874 N N . PRO B 1 141 ? -12.859 13 -14.305 1 85.88 141 PRO B N 1
ATOM 2875 C CA . PRO B 1 141 ? -11.523 12.547 -14.695 1 85.88 141 PRO B CA 1
ATOM 2876 C C . PRO B 1 141 ? -10.414 13.484 -14.219 1 85.88 141 PRO B C 1
ATOM 2878 O O . PRO B 1 141 ? -9.344 13.031 -13.82 1 85.88 141 PRO B O 1
ATOM 2881 N N . GLU B 1 142 ? -10.703 14.742 -14.25 1 87.12 142 GLU B N 1
ATOM 2882 C CA . GLU B 1 142 ? -9.727 15.742 -13.82 1 87.12 142 GLU B CA 1
ATOM 2883 C C . GLU B 1 142 ? -9.398 15.586 -12.336 1 87.12 142 GLU B C 1
ATOM 2885 O O . GLU B 1 142 ? -8.234 15.633 -11.945 1 87.12 142 GLU B O 1
ATOM 2890 N N . TYR B 1 143 ? -10.422 15.398 -11.586 1 90.5 143 TYR B N 1
ATOM 2891 C CA . TYR B 1 143 ? -10.188 15.25 -10.156 1 90.5 143 TYR B CA 1
ATOM 2892 C C . TYR B 1 143 ? -9.5 13.93 -9.852 1 90.5 143 TYR B C 1
ATOM 2894 O O . TYR B 1 143 ? -8.664 13.852 -8.953 1 90.5 143 TYR B O 1
ATOM 2902 N N . GLU B 1 144 ? -9.922 12.969 -10.547 1 84.69 144 GLU B N 1
ATOM 2903 C CA . GLU B 1 144 ? -9.297 11.664 -10.359 1 84.69 144 GLU B CA 1
ATOM 2904 C C . GLU B 1 144 ? -7.793 11.734 -10.586 1 84.69 144 GLU B C 1
ATOM 2906 O O . GLU B 1 144 ? -7.016 11.156 -9.828 1 84.69 144 GLU B O 1
ATOM 2911 N N . GLU B 1 145 ? -7.477 12.398 -11.617 1 79.94 145 GLU B N 1
ATOM 2912 C CA . GLU B 1 145 ? -6.055 12.586 -11.898 1 79.94 145 GLU B CA 1
ATOM 2913 C C . GLU B 1 145 ? -5.363 13.336 -10.766 1 79.94 145 GLU B C 1
ATOM 2915 O O . GLU B 1 145 ? -4.262 12.969 -10.352 1 79.94 145 GLU B O 1
ATOM 2920 N N . LEU B 1 146 ? -5.984 14.375 -10.273 1 88.19 146 LEU B N 1
ATOM 2921 C CA . LEU B 1 146 ? -5.445 15.195 -9.203 1 88.19 146 LEU B CA 1
ATOM 2922 C C . LEU B 1 146 ? -5.277 14.383 -7.922 1 88.19 146 LEU B C 1
ATOM 2924 O O . LEU B 1 146 ? -4.203 14.375 -7.324 1 88.19 146 LEU B O 1
ATOM 2928 N N . SER B 1 147 ? -6.348 13.688 -7.547 1 88.38 147 SER B N 1
ATOM 2929 C CA . SER B 1 147 ? -6.324 12.93 -6.301 1 88.38 147 SER B CA 1
ATOM 2930 C C . SER B 1 147 ? -5.332 11.773 -6.375 1 88.38 147 SER B C 1
ATOM 2932 O O . SER B 1 147 ? -4.684 11.438 -5.383 1 88.38 147 SER B O 1
ATOM 2934 N N . ASN B 1 148 ? -5.18 11.281 -7.531 1 75 148 ASN B N 1
ATOM 2935 C CA . ASN B 1 148 ? -4.254 10.172 -7.727 1 75 148 ASN B CA 1
ATOM 2936 C C . ASN B 1 148 ? -2.801 10.633 -7.668 1 75 148 ASN B C 1
ATOM 2938 O O . ASN B 1 148 ? -1.891 9.82 -7.496 1 75 148 ASN B O 1
ATOM 2942 N N . SER B 1 149 ? -2.621 11.875 -7.816 1 77.19 149 SER B N 1
ATOM 2943 C CA . SER B 1 149 ? -1.264 12.414 -7.773 1 77.19 149 SER B CA 1
ATOM 2944 C C . SER B 1 149 ? -0.796 12.625 -6.34 1 77.19 149 SER B C 1
ATOM 2946 O O . SER B 1 149 ? 0.397 12.812 -6.09 1 77.19 149 SER B O 1
ATOM 2948 N N . LEU B 1 150 ? -1.691 12.586 -5.406 1 84.81 150 LEU B N 1
ATOM 2949 C CA . LEU B 1 150 ? -1.324 12.703 -3.998 1 84.81 150 LEU B CA 1
ATOM 2950 C C . LEU B 1 150 ? -0.529 11.484 -3.539 1 84.81 150 LEU B C 1
ATOM 2952 O O . LEU B 1 150 ? -0.778 10.367 -3.998 1 84.81 150 LEU B O 1
ATOM 2956 N N . PRO B 1 151 ? 0.402 11.75 -2.658 1 80.38 151 PRO B N 1
ATOM 2957 C CA . PRO B 1 151 ? 1.125 10.602 -2.109 1 80.38 151 PRO B CA 1
ATOM 2958 C C . PRO B 1 151 ? 0.269 9.766 -1.163 1 80.38 151 PRO B C 1
ATOM 2960 O O . PRO B 1 151 ? -0.596 10.297 -0.467 1 80.38 151 PRO B O 1
ATOM 2963 N N . SER B 1 152 ? 0.527 8.492 -1.113 1 76.94 152 SER B N 1
ATOM 2964 C CA . SER B 1 152 ? -0.116 7.633 -0.124 1 76.94 152 SER B CA 1
ATOM 2965 C C . SER B 1 152 ? 0.354 7.969 1.288 1 76.94 152 SER B C 1
ATOM 2967 O O . SER B 1 152 ? -0.449 8.008 2.223 1 76.94 152 SER B O 1
ATOM 2969 N N . ILE B 1 153 ? 1.674 8.164 1.353 1 81.94 153 ILE B N 1
ATOM 2970 C CA . ILE B 1 153 ? 2.271 8.602 2.607 1 81.94 153 ILE B CA 1
ATOM 2971 C C . ILE B 1 153 ? 2.684 10.07 2.498 1 81.94 153 ILE B C 1
ATOM 2973 O O . ILE B 1 153 ? 3.527 10.422 1.671 1 81.94 153 ILE B O 1
ATOM 2977 N N . PHE B 1 154 ? 2.098 10.836 3.33 1 90.5 154 PHE B N 1
ATOM 2978 C CA . PHE B 1 154 ? 2.408 12.258 3.346 1 90.5 154 PHE B CA 1
ATOM 2979 C C . PHE B 1 154 ? 3.357 12.594 4.492 1 90.5 154 PHE B C 1
ATOM 2981 O O . PHE B 1 154 ? 3.162 12.133 5.621 1 90.5 154 PHE B O 1
ATOM 2988 N N . VAL B 1 155 ? 4.422 13.203 4.137 1 91.31 155 VAL B N 1
ATOM 2989 C CA . VAL B 1 155 ? 5.305 13.844 5.105 1 91.31 155 VAL B CA 1
ATOM 2990 C C . VAL B 1 155 ? 5.48 15.312 4.75 1 91.31 155 VAL B C 1
ATOM 2992 O O . VAL B 1 155 ? 6 15.641 3.68 1 91.31 155 VAL B O 1
ATOM 2995 N N . GLY B 1 156 ? 5.023 16.172 5.617 1 93.44 156 GLY B N 1
ATOM 2996 C CA . GLY B 1 156 ? 5.133 17.594 5.309 1 93.44 156 GLY B CA 1
ATOM 2997 C C . GLY B 1 156 ? 4.781 18.484 6.484 1 93.44 156 GLY B C 1
ATOM 2998 O O . GLY B 1 156 ? 4.359 18 7.539 1 93.44 156 GLY B O 1
ATOM 2999 N N . THR B 1 157 ? 5.023 19.781 6.234 1 93.62 157 THR B N 1
ATOM 3000 C CA . THR B 1 157 ? 4.711 20.766 7.262 1 93.62 157 THR B CA 1
ATOM 3001 C C . THR B 1 157 ? 3.219 21.094 7.27 1 93.62 157 THR B C 1
ATOM 3003 O O . THR B 1 157 ? 2.49 20.703 6.352 1 93.62 157 THR B O 1
ATOM 3006 N N . GLU B 1 158 ? 2.824 21.797 8.344 1 93.38 158 GLU B N 1
ATOM 3007 C CA . GLU B 1 158 ? 1.438 22.25 8.438 1 93.38 158 GLU B CA 1
ATOM 3008 C C . GLU B 1 158 ? 1.072 23.172 7.27 1 93.38 158 GLU B C 1
ATOM 3010 O O . GLU B 1 158 ? -0.023 23.062 6.715 1 93.38 158 GLU B O 1
ATOM 3015 N N . LEU B 1 159 ? 1.962 24.016 6.938 1 92.5 159 LEU B N 1
ATOM 3016 C CA . LEU B 1 159 ? 1.714 24.953 5.852 1 92.5 159 LEU B CA 1
ATOM 3017 C C . LEU B 1 159 ? 1.513 24.219 4.531 1 92.5 159 LEU B C 1
ATOM 3019 O O . LEU B 1 159 ? 0.602 24.547 3.766 1 92.5 159 LEU B O 1
ATOM 3023 N N . LYS B 1 160 ? 2.402 23.297 4.32 1 92.88 160 LYS B N 1
ATOM 3024 C CA . LYS B 1 160 ? 2.293 22.484 3.107 1 92.88 160 LYS B CA 1
ATOM 3025 C C . LYS B 1 160 ? 0.958 21.75 3.057 1 92.88 160 LYS B C 1
ATOM 3027 O O . LYS B 1 160 ? 0.296 21.734 2.018 1 92.88 160 LYS B O 1
ATOM 3032 N N . LEU B 1 161 ? 0.579 21.172 4.125 1 95.69 161 LEU B N 1
ATOM 3033 C CA . LEU B 1 161 ? -0.672 20.438 4.219 1 95.69 161 LEU B CA 1
ATOM 3034 C C . LEU B 1 161 ? -1.867 21.344 3.969 1 95.69 161 LEU B C 1
ATOM 3036 O O . LEU B 1 161 ? -2.805 20.969 3.262 1 95.69 161 LEU B O 1
ATOM 3040 N N . GLU B 1 162 ? -1.826 22.469 4.5 1 94.88 162 GLU B N 1
ATOM 3041 C CA . GLU B 1 162 ? -2.918 23.422 4.328 1 94.88 162 GLU B CA 1
ATOM 3042 C C . GLU B 1 162 ? -3.115 23.781 2.857 1 94.88 162 GLU B C 1
ATOM 3044 O O . GLU B 1 162 ? -4.25 23.891 2.389 1 94.88 162 GLU B O 1
ATOM 3049 N N . LYS B 1 163 ? -2.061 23.984 2.209 1 94 163 LYS B N 1
ATOM 3050 C CA . LYS B 1 163 ? -2.129 24.312 0.787 1 94 163 LYS B CA 1
ATOM 3051 C C . LYS B 1 163 ? -2.74 23.172 -0.01 1 94 163 LYS B C 1
ATOM 3053 O O . LYS B 1 163 ? -3.549 23.391 -0.914 1 94 163 LYS B O 1
ATOM 3058 N N . ILE B 1 164 ? -2.348 22.016 0.342 1 94.94 164 ILE B N 1
ATOM 3059 C CA . ILE B 1 164 ? -2.861 20.844 -0.357 1 94.94 164 ILE B CA 1
ATOM 3060 C C . ILE B 1 164 ? -4.363 20.719 -0.113 1 94.94 164 ILE B C 1
ATOM 3062 O O . ILE B 1 164 ? -5.137 20.531 -1.055 1 94.94 164 ILE B O 1
ATOM 3066 N N . ILE B 1 165 ? -4.742 20.828 1.146 1 95.69 165 ILE B N 1
ATOM 3067 C CA . ILE B 1 165 ? -6.148 20.672 1.506 1 95.69 165 ILE B CA 1
ATOM 3068 C C . ILE B 1 165 ? -6.984 21.703 0.754 1 95.69 165 ILE B C 1
ATOM 3070 O O . ILE B 1 165 ? -8.016 21.375 0.17 1 95.69 165 ILE B O 1
ATOM 3074 N N . SER B 1 166 ? -6.527 22.875 0.782 1 94.38 166 SER B N 1
ATOM 3075 C CA . SER B 1 166 ? -7.254 23.953 0.12 1 94.38 166 SER B CA 1
ATOM 3076 C C . SER B 1 166 ? -7.441 23.656 -1.365 1 94.38 166 SER B C 1
ATOM 3078 O O . SER B 1 166 ? -8.547 23.797 -1.894 1 94.38 166 SER B O 1
ATOM 3080 N N . LEU B 1 167 ? -6.41 23.266 -1.962 1 94.44 167 LEU B N 1
ATOM 3081 C CA . LEU B 1 167 ? -6.418 23.016 -3.398 1 94.44 167 LEU B CA 1
ATOM 3082 C C . LEU B 1 167 ? -7.293 21.812 -3.734 1 94.44 167 LEU B C 1
ATOM 3084 O O . LEU B 1 167 ? -8.141 21.891 -4.625 1 94.44 167 LEU B O 1
ATOM 3088 N N . VAL B 1 168 ? -7.109 20.75 -3.059 1 95.62 168 VAL B N 1
ATOM 3089 C CA . VAL B 1 168 ? -7.766 19.484 -3.391 1 95.62 168 VAL B CA 1
ATOM 3090 C C . VAL B 1 168 ? -9.25 19.562 -3.039 1 95.62 168 VAL B C 1
ATOM 3092 O O . VAL B 1 168 ? -10.094 19.062 -3.775 1 95.62 168 VAL B O 1
ATOM 3095 N N . CYS B 1 169 ? -9.523 20.203 -1.929 1 93.5 169 CYS B N 1
ATOM 3096 C CA . CYS B 1 169 ? -10.93 20.328 -1.563 1 93.5 169 CYS B CA 1
ATOM 3097 C C . CYS B 1 169 ? -11.672 21.234 -2.547 1 93.5 169 CYS B C 1
ATOM 3099 O O . CYS B 1 169 ? -12.836 20.984 -2.869 1 93.5 169 CYS B O 1
ATOM 3101 N N . SER B 1 170 ? -11 22.219 -2.977 1 94.62 170 SER B N 1
ATOM 3102 C CA . SER B 1 170 ? -11.602 23.062 -4.004 1 94.62 170 SER B CA 1
ATOM 3103 C C . SER B 1 170 ? -11.883 22.281 -5.277 1 94.62 170 SER B C 1
ATOM 3105 O O . SER B 1 170 ? -12.953 22.406 -5.875 1 94.62 170 SER B O 1
ATOM 3107 N N . ALA B 1 171 ? -10.969 21.5 -5.648 1 94.69 171 ALA B N 1
ATOM 3108 C CA . ALA B 1 171 ? -11.141 20.656 -6.832 1 94.69 171 ALA B CA 1
ATOM 3109 C C . ALA B 1 171 ? -12.242 19.609 -6.609 1 94.69 171 ALA B C 1
ATOM 3111 O O . ALA B 1 171 ? -12.984 19.281 -7.531 1 94.69 171 ALA B O 1
ATOM 3112 N N . ALA B 1 172 ? -12.281 19.062 -5.43 1 93.75 172 ALA B N 1
ATOM 3113 C CA . ALA B 1 172 ? -13.32 18.094 -5.102 1 93.75 172 ALA B CA 1
ATOM 3114 C C . ALA B 1 172 ? -14.711 18.719 -5.227 1 93.75 172 ALA B C 1
ATOM 3116 O O . ALA B 1 172 ? -15.625 18.109 -5.785 1 93.75 172 ALA B O 1
ATOM 3117 N N . LYS B 1 173 ? -14.828 19.891 -4.715 1 93.38 173 LYS B N 1
ATOM 3118 C CA . LYS B 1 173 ? -16.094 20.609 -4.809 1 93.38 173 LYS B CA 1
ATOM 3119 C C . LYS B 1 173 ? -16.516 20.797 -6.262 1 93.38 173 LYS B C 1
ATOM 3121 O O . LYS B 1 173 ? -17.672 20.578 -6.605 1 93.38 173 LYS B O 1
ATOM 3126 N N . GLU B 1 174 ? -15.562 21.172 -7.082 1 93.25 174 GLU B N 1
ATOM 3127 C CA . GLU B 1 174 ? -15.844 21.359 -8.5 1 93.25 174 GLU B CA 1
ATOM 3128 C C . GLU B 1 174 ? -16.266 20.047 -9.156 1 93.25 174 GLU B C 1
ATOM 3130 O O . GLU B 1 174 ? -17.172 20.016 -9.984 1 93.25 174 GLU B O 1
ATOM 3135 N N . SER B 1 175 ? -15.594 19 -8.789 1 91.38 175 SER B N 1
ATOM 3136 C CA . SER B 1 175 ? -15.898 17.672 -9.336 1 91.38 175 SER B CA 1
ATOM 3137 C C . SER B 1 175 ? -17.312 17.25 -8.969 1 91.38 175 SER B C 1
ATOM 3139 O O . SER B 1 175 ? -18.062 16.766 -9.828 1 91.38 175 SER B O 1
ATOM 3141 N N . LEU B 1 176 ? -17.641 17.438 -7.754 1 90.25 176 LEU B N 1
ATOM 3142 C CA . LEU B 1 176 ? -18.969 17.047 -7.285 1 90.25 176 LEU B CA 1
ATOM 3143 C C . LEU B 1 176 ? -20.047 17.891 -7.961 1 90.25 176 LEU B C 1
ATOM 3145 O O . LEU B 1 176 ? -21.062 17.344 -8.414 1 90.25 176 LEU B O 1
ATOM 3149 N N . ARG B 1 177 ? -19.844 19.094 -8.125 1 91.88 177 ARG B N 1
ATOM 3150 C CA . ARG B 1 177 ? -20.797 20 -8.773 1 91.88 177 ARG B CA 1
ATOM 3151 C C . ARG B 1 177 ? -21.031 19.594 -10.227 1 91.88 177 ARG B C 1
ATOM 3153 O O . ARG B 1 177 ? -22.172 19.578 -10.703 1 91.88 177 ARG B O 1
ATOM 3160 N N . GLU B 1 178 ? -19.938 19.297 -10.883 1 91.12 178 GLU B N 1
ATOM 3161 C CA . GLU B 1 178 ? -20.031 18.875 -12.289 1 91.12 178 GLU B CA 1
ATOM 3162 C C . GLU B 1 178 ? -20.859 17.609 -12.438 1 91.12 178 GLU B C 1
ATOM 3164 O O . GLU B 1 178 ? -21.5 17.406 -13.477 1 91.12 178 GLU B O 1
ATOM 3169 N N . ARG B 1 179 ? -20.797 16.859 -11.406 1 84.88 179 ARG B N 1
ATOM 3170 C CA . ARG B 1 179 ? -21.547 15.609 -11.445 1 84.88 179 ARG B CA 1
ATOM 3171 C C . ARG B 1 179 ? -22.953 15.789 -10.875 1 84.88 179 ARG B C 1
ATOM 3173 O O . ARG B 1 179 ? -23.688 14.812 -10.703 1 84.88 179 ARG B O 1
ATOM 3180 N N . GLY B 1 180 ? -23.297 17.031 -10.484 1 87.25 180 GLY B N 1
ATOM 3181 C CA . GLY B 1 180 ? -24.609 17.328 -9.945 1 87.25 180 GLY B CA 1
ATOM 3182 C C . GLY B 1 180 ? -24.812 16.812 -8.531 1 87.25 180 GLY B C 1
ATOM 3183 O O . GLY B 1 180 ? -25.938 16.547 -8.109 1 87.25 180 GLY B O 1
ATOM 3184 N N . LEU B 1 181 ? -23.719 16.641 -7.875 1 86.06 181 LEU B N 1
ATOM 3185 C CA . LEU B 1 181 ? -23.766 16.141 -6.508 1 86.06 181 LEU B CA 1
ATOM 3186 C C . LEU B 1 181 ? -23.516 17.266 -5.508 1 86.06 181 LEU B C 1
ATOM 3188 O O . LEU B 1 181 ? -22.922 18.297 -5.859 1 86.06 181 LEU B O 1
ATOM 3192 N N . HIS B 1 182 ? -23.984 17.156 -4.309 1 86.06 182 HIS B N 1
ATOM 3193 C CA . HIS B 1 182 ? -23.688 18.094 -3.23 1 86.06 182 HIS B CA 1
ATOM 3194 C C . HIS B 1 182 ? -22.344 17.797 -2.596 1 86.06 182 HIS B C 1
ATOM 3196 O O . HIS B 1 182 ? -21.828 16.672 -2.699 1 86.06 182 HIS B O 1
ATOM 3202 N N . VAL B 1 183 ? -21.828 18.766 -2.025 1 86.38 183 VAL B N 1
ATOM 3203 C CA . VAL B 1 183 ? -20.562 18.609 -1.307 1 86.38 183 VAL B CA 1
ATOM 3204 C C . VAL B 1 183 ? -20.844 18.234 0.146 1 86.38 183 VAL B C 1
ATOM 3206 O O . VAL B 1 183 ? -21.312 19.047 0.933 1 86.38 183 VAL B O 1
ATOM 3209 N N . PRO B 1 184 ? -20.547 17.109 0.483 1 81.56 184 PRO B N 1
ATOM 3210 C CA . PRO B 1 184 ? -20.766 16.719 1.877 1 81.56 184 PRO B CA 1
ATOM 3211 C C . PRO B 1 184 ? -19.766 17.359 2.84 1 81.56 184 PRO B C 1
ATOM 3213 O O . PRO B 1 184 ? -18.688 17.781 2.422 1 81.56 184 PRO B O 1
ATOM 3216 N N . PRO B 1 185 ? -20.094 17.469 4.117 1 79.19 185 PRO B N 1
ATOM 3217 C CA . PRO B 1 185 ? -19.234 18.125 5.105 1 79.19 185 PRO B CA 1
ATOM 3218 C C . PRO B 1 185 ? -17.828 17.547 5.137 1 79.19 185 PRO B C 1
ATOM 3220 O O . PRO B 1 185 ? -16.859 18.281 5.305 1 79.19 185 PRO B O 1
ATOM 3223 N N . TRP B 1 186 ? -17.656 16.297 4.965 1 79.44 186 TRP B N 1
ATOM 3224 C CA . TRP B 1 186 ? -16.375 15.633 5.113 1 79.44 186 TRP B CA 1
ATOM 3225 C C . TRP B 1 186 ? -15.516 15.82 3.863 1 79.44 186 TRP B C 1
ATOM 3227 O O . TRP B 1 186 ? -14.414 15.273 3.771 1 79.44 186 TRP B O 1
ATOM 3237 N N . ARG B 1 187 ? -15.938 16.578 2.998 1 84.75 187 ARG B N 1
ATOM 3238 C CA . ARG B 1 187 ? -15.141 16.906 1.821 1 84.75 187 ARG B CA 1
ATOM 3239 C C . ARG B 1 187 ? -14.867 18.406 1.748 1 84.75 187 ARG B C 1
ATOM 3241 O O . ARG B 1 187 ? -14.188 18.875 0.833 1 84.75 187 ARG B O 1
ATOM 3248 N N . LYS B 1 188 ? -15.383 19.078 2.664 1 85.12 188 LYS B N 1
ATOM 3249 C CA . LYS B 1 188 ? -15.086 20.5 2.779 1 85.12 188 LYS B CA 1
ATOM 3250 C C . LYS B 1 188 ? -13.734 20.734 3.445 1 85.12 188 LYS B C 1
ATOM 3252 O O . LYS B 1 188 ? -13.305 19.938 4.285 1 85.12 188 LYS B O 1
ATOM 3257 N N . ALA B 1 189 ? -13.172 21.844 3.137 1 90 189 ALA B N 1
ATOM 3258 C CA . ALA B 1 189 ? -11.828 22.156 3.607 1 90 189 ALA B CA 1
ATOM 3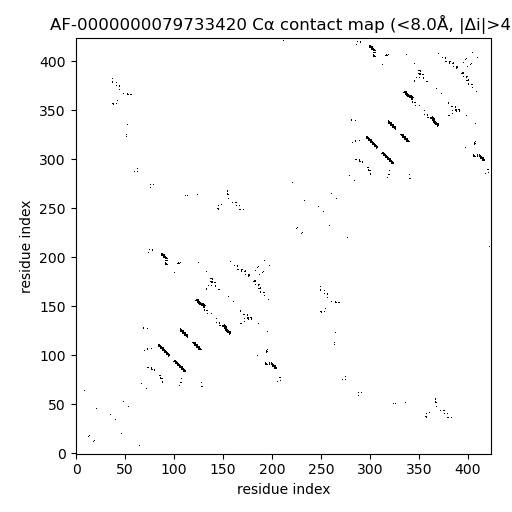259 C C . ALA B 1 189 ? -11.773 22.203 5.133 1 90 189 ALA B C 1
ATOM 3261 O O . ALA B 1 189 ? -10.805 21.75 5.742 1 90 189 ALA B O 1
ATOM 3262 N N . ARG B 1 190 ? -12.773 22.734 5.746 1 84.25 190 ARG B N 1
ATOM 3263 C CA . ARG B 1 190 ? -12.797 22.891 7.199 1 84.25 190 ARG B CA 1
ATOM 3264 C C . ARG B 1 190 ? -12.734 21.531 7.883 1 84.25 190 ARG B C 1
ATOM 3266 O O . ARG B 1 190 ? -12.008 21.344 8.867 1 84.25 190 ARG B O 1
ATOM 3273 N N . TYR B 1 191 ? -13.469 20.641 7.363 1 83.62 191 TYR B N 1
ATOM 3274 C CA . TYR B 1 191 ? -13.469 19.281 7.914 1 83.62 191 TYR B CA 1
ATOM 3275 C C . TYR B 1 191 ? -12.117 18.609 7.719 1 83.62 191 TYR B C 1
ATOM 3277 O O . TYR B 1 191 ? -11.57 18.031 8.648 1 83.62 191 TYR B O 1
ATOM 3285 N N . MET B 1 192 ? -11.672 18.719 6.547 1 89.25 192 MET B N 1
ATOM 3286 C CA . MET B 1 192 ? -10.398 18.094 6.223 1 89.25 192 MET B CA 1
ATOM 3287 C C . MET B 1 192 ? -9.273 18.672 7.07 1 89.25 192 MET B C 1
ATOM 3289 O O . MET B 1 192 ? -8.383 17.938 7.512 1 89.25 192 MET B O 1
ATOM 3293 N N . HIS B 1 193 ? -9.383 19.938 7.277 1 89.88 193 HIS B N 1
ATOM 3294 C CA . HIS B 1 193 ? -8.414 20.625 8.125 1 89.88 193 HIS B CA 1
ATOM 3295 C C . HIS B 1 193 ? -8.43 20.078 9.547 1 89.88 193 HIS B C 1
ATOM 3297 O O . HIS B 1 193 ? -7.375 19.938 10.172 1 89.88 193 HIS B O 1
ATOM 3303 N N . SER B 1 194 ? -9.531 19.688 10.008 1 85.75 194 SER B N 1
ATOM 3304 C CA . SER B 1 194 ? -9.695 19.219 11.383 1 85.75 194 SER B CA 1
ATOM 3305 C C . SER B 1 194 ? -8.992 17.891 11.617 1 85.75 194 SER B C 1
ATOM 3307 O O . SER B 1 194 ? -8.633 17.562 12.742 1 85.75 194 SER B O 1
ATOM 3309 N N . LYS B 1 195 ? -8.812 17.172 10.617 1 87.69 195 LYS B N 1
ATOM 3310 C CA . LYS B 1 195 ? -8.18 15.867 10.75 1 87.69 195 LYS B CA 1
ATOM 3311 C C . LYS B 1 195 ? -6.742 16 11.25 1 87.69 195 LYS B C 1
ATOM 3313 O O . LYS B 1 195 ? -6.316 15.25 12.125 1 87.69 195 LYS B O 1
ATOM 3318 N N . TRP B 1 196 ? -6.008 17.031 10.734 1 92.06 196 TRP B N 1
ATOM 3319 C CA . TRP B 1 196 ? -4.574 17.094 11.016 1 92.06 196 TRP B CA 1
ATOM 3320 C C . TRP B 1 196 ? -4.227 18.359 11.766 1 92.06 196 TRP B C 1
ATOM 3322 O O . TRP B 1 196 ? -3.201 18.422 12.453 1 92.06 196 TRP B O 1
ATOM 3332 N N . LEU B 1 197 ? -5.082 19.406 11.594 1 87.12 197 LEU B N 1
ATOM 3333 C CA . LEU B 1 197 ? -4.668 20.734 12.016 1 87.12 197 LEU B CA 1
ATOM 3334 C C . LEU B 1 197 ? -5.582 21.266 13.117 1 87.12 197 LEU B C 1
ATOM 3336 O O . LEU B 1 197 ? -5.602 22.469 13.391 1 87.12 197 LEU B O 1
ATOM 3340 N N . SER B 1 198 ? -6.27 20.344 13.656 1 81.38 198 SER B N 1
ATOM 3341 C CA . SER B 1 198 ? -7.156 20.75 14.742 1 81.38 198 SER B CA 1
ATOM 3342 C C . SER B 1 198 ? -6.363 21.141 15.984 1 81.38 198 SER B C 1
ATOM 3344 O O . SER B 1 198 ? -5.297 20.578 16.25 1 81.38 198 SER B O 1
ATOM 3346 N N . GLU B 1 199 ? -6.926 22.062 16.656 1 78.88 199 GLU B N 1
ATOM 3347 C CA . GLU B 1 199 ? -6.348 22.438 17.938 1 78.88 199 GLU B CA 1
ATOM 3348 C C . GLU B 1 199 ? -6.598 21.375 18.984 1 78.88 199 GLU B C 1
ATOM 3350 O O . GLU B 1 199 ? -5.871 21.281 19.984 1 78.88 199 GLU B O 1
ATOM 3355 N N . ASN B 1 200 ? -7.641 20.625 18.734 1 77.94 200 ASN B N 1
ATOM 3356 C CA . ASN B 1 200 ? -7.961 19.531 19.641 1 77.94 200 ASN B CA 1
ATOM 3357 C C . ASN B 1 200 ? -7.18 18.266 19.297 1 77.94 200 ASN B C 1
ATOM 3359 O O . ASN B 1 200 ? -7.762 17.266 18.844 1 77.94 200 ASN B O 1
ATOM 3363 N N . CYS B 1 201 ? -5.902 18.297 19.422 1 80.44 201 CYS B N 1
ATOM 3364 C CA . CYS B 1 201 ? -5.02 17.188 19.109 1 80.44 201 CYS B CA 1
ATOM 3365 C C . CYS B 1 201 ? -4.367 16.641 20.375 1 80.44 201 CYS B C 1
ATOM 3367 O O . CYS B 1 201 ? -3.828 17.406 21.188 1 80.44 201 CYS B O 1
ATOM 3369 N N . LYS B 1 202 ? -4.574 15.281 20.562 1 83.31 202 LYS B N 1
ATOM 3370 C CA . LYS B 1 202 ? -3.957 14.633 21.719 1 83.31 202 LYS B CA 1
ATOM 3371 C C . LYS B 1 202 ? -2.883 13.641 21.281 1 83.31 202 LYS B C 1
ATOM 3373 O O . LYS B 1 202 ? -3.068 12.906 20.312 1 83.31 202 LYS B O 1
ATOM 3378 N N . LYS B 1 203 ? -1.773 13.75 21.922 1 83.12 203 LYS B N 1
ATOM 3379 C CA . LYS B 1 203 ? -0.749 12.727 21.719 1 83.12 203 LYS B CA 1
ATOM 3380 C C . LYS B 1 203 ? -1.111 11.438 22.453 1 83.12 203 LYS B C 1
ATOM 3382 O O . LYS B 1 203 ? -1.482 11.461 23.625 1 83.12 203 LYS B O 1
ATOM 3387 N N . ILE B 1 204 ? -1.153 10.414 21.672 1 78.69 204 ILE B N 1
ATOM 3388 C CA . ILE B 1 204 ? -1.542 9.117 22.219 1 78.69 204 ILE B CA 1
ATOM 3389 C C . ILE B 1 204 ? -0.297 8.352 22.656 1 78.69 204 ILE B C 1
ATOM 3391 O O . ILE B 1 204 ? 0.693 8.289 21.922 1 78.69 204 ILE B O 1
ATOM 3395 N N . SER B 1 205 ? -0.263 7.949 23.859 1 68.31 205 SER B N 1
ATOM 3396 C CA . SER B 1 205 ? 0.801 7.086 24.359 1 68.31 205 SER B CA 1
ATOM 3397 C C . SER B 1 205 ? 0.471 5.613 24.141 1 68.31 205 SER B C 1
ATOM 3399 O O . SER B 1 205 ? -0.693 5.215 24.203 1 68.31 205 SER B O 1
ATOM 3401 N N . PHE B 1 206 ? 1.242 4.938 23.359 1 62.09 206 PHE B N 1
ATOM 3402 C CA . PHE B 1 206 ? 0.981 3.508 23.25 1 62.09 206 PHE B CA 1
ATOM 3403 C C . PHE B 1 206 ? 2.135 2.699 23.844 1 62.09 206 PHE B C 1
ATOM 3405 O O . PHE B 1 206 ? 3.279 3.158 23.844 1 62.09 206 PHE B O 1
ATOM 3412 N N . PRO B 1 207 ? 1.634 1.586 24.656 1 49.69 207 PRO B N 1
ATOM 3413 C CA . PRO B 1 207 ? 2.645 0.72 25.266 1 49.69 207 PRO B CA 1
ATOM 3414 C C . PRO B 1 207 ? 3.619 0.139 24.25 1 49.69 207 PRO B C 1
ATOM 3416 O O . PRO B 1 207 ? 3.275 -0.006 23.062 1 49.69 207 PRO B O 1
ATOM 3419 N N . GLU B 1 208 ? 4.941 0.219 24.453 1 44.59 208 GLU B N 1
ATOM 3420 C CA . GLU B 1 208 ? 6.027 -0.361 23.672 1 44.59 208 GLU B CA 1
ATOM 3421 C C . GLU B 1 208 ? 5.621 -1.709 23.078 1 44.59 208 GLU B C 1
ATOM 3423 O O . GLU B 1 208 ? 4.965 -2.512 23.75 1 44.59 208 GLU B O 1
ATOM 3428 N N . LEU B 1 209 ? 5.27 -1.727 21.922 1 37.84 209 LEU B N 1
ATOM 3429 C CA . LEU B 1 209 ? 5.035 -3.055 21.359 1 37.84 209 LEU B CA 1
ATOM 3430 C C . LEU B 1 209 ? 6 -4.07 21.969 1 37.84 209 LEU B C 1
ATOM 3432 O O . LEU B 1 209 ? 7.215 -3.855 21.969 1 37.84 209 LEU B O 1
ATOM 3436 N N . GLY B 1 210 ? 5.699 -4.715 22.969 1 29.12 210 GLY B N 1
ATOM 3437 C CA . GLY B 1 210 ? 6.547 -5.723 23.578 1 29.12 210 GLY B CA 1
ATOM 3438 C C . GLY B 1 210 ? 7.387 -6.492 22.578 1 29.12 210 GLY B C 1
ATOM 3439 O O . GLY B 1 210 ? 6.934 -6.762 21.469 1 29.12 210 GLY B O 1
ATOM 3440 N N . THR B 1 211 ? 8.805 -6.211 22.578 1 28.2 211 THR B N 1
ATOM 3441 C CA . THR B 1 211 ? 9.789 -7.129 22.016 1 28.2 211 THR B CA 1
ATOM 3442 C C . THR B 1 211 ? 9.258 -8.555 22 1 28.2 211 THR B C 1
ATOM 3444 O O . THR B 1 211 ? 8.945 -9.117 23.062 1 28.2 211 THR B O 1
ATOM 3447 N N . ILE B 1 212 ? 8.531 -8.969 21.094 1 22.3 212 ILE B N 1
ATOM 3448 C CA . ILE B 1 212 ? 8.57 -10.422 21.141 1 22.3 212 ILE B CA 1
ATOM 3449 C C . ILE B 1 212 ? 9.992 -10.914 20.875 1 22.3 212 ILE B C 1
ATOM 3451 O O . ILE B 1 212 ? 10.625 -10.484 19.906 1 22.3 212 ILE B O 1
#

InterPro domains:
  IPR006502 Protein of unknown function PDDEXK-like [PF04720] (34-199)
  IPR006502 Protein of unknown function PDDEXK-like [PTHR31579] (4-199)
  IPR006502 Protein of unknown function PDDEXK-like [TIGR01615] (75-203)